Protein AF-A0A1S3XXJ4-F1 (afdb_monomer_lite)

Radius of gyration: 29.86 Å; chains: 1; bounding box: 71×51×112 Å

Foldseek 3Di:
DVVVVVVLVVLVDDDLADADVNFFAPPPPPGPDFDEAEAEFPFDQDDDPNDTDTDWGDKDKDKDFAQDQAWKKKKAKAPKWWWWQDKAHFGWDTDIHRIDTHDQGIMTITIITPRDDQAKIKIWIFTAPDDPVSRVRRIHIHIHHYPNHPHYHDDDHDDDPHSDPVVVVVVNLVNTWGDPPDDDDDDDPVDQLFQPDADAPEEFEWEWDWDADPNDIFIETLLEFEDDFFFDQQCCCVQVVHNPPHADEPPDGRHHHDPHHDYGAAEYEDEAQGKYKYKYFAQDQAKWKKFKPPWWWFFFDKWAADDDPVRSVRTDRRTGTTHRMDMHGHRIMTMIITGRNQAGKMKIAISNNSNRVRRGIHIYHYAYPPGDPVRDDDDDPPDQGTDPGHDDPDDDDPDPDPDDDDDDDDDDDDDDDDDDDDDDDDDDDDDDDDDDDDDDDDDDDDDDD

Organism: Nicotiana tabacum (NCBI:txid4097)

Secondary structure (DSSP, 8-state):
-HHHHHHHHHTT-------BTTB--TT-TT-S---EEEE-----EEEETTEEEEPPPPEEEEEEE---SS--EEEEETTB-EEEEEETTEEEEEEEESEEEE-TT-EEEEEEE--S-SS-EEEEEEETT--HHHHHHHEEEEEEEETT--S---SSPPP---TT-HHHHHHHHHH-BB-TT-------TT--SS-TT--EEEEEEEEEEEEEETTEEEEEETTEEE---SS-HHHHHHHTTTTTTT-EET-S-SSS--SS-EEE-EEEEEETTPEEEEEEEE-SSS-EEEEETT--EEEEEEEES---GGGGGG---SSBPEESEEEE-TTEEEEEEEE--S-EEEEEEESSHHHHHTT-EEEEEEE-SS--TTSSPPPPTT----TT--SPPPPPPPPPPPPPPPPPPPPPP------------------------------------

Structure (mmCIF, N/CA/C/O backbone):
data_AF-A0A1S3XXJ4-F1
#
_entry.id   AF-A0A1S3XXJ4-F1
#
loop_
_atom_site.group_PDB
_atom_site.id
_atom_site.type_symbol
_atom_site.label_atom_id
_atom_site.label_alt_id
_atom_site.label_comp_id
_atom_site.label_asym_id
_atom_site.label_entity_id
_atom_site.label_seq_id
_atom_site.pdbx_PDB_ins_code
_atom_site.Cartn_x
_atom_site.Cartn_y
_atom_site.Cartn_z
_atom_site.occupancy
_atom_site.B_iso_or_equiv
_atom_site.auth_seq_id
_atom_site.auth_comp_id
_atom_site.auth_asym_id
_atom_site.auth_atom_id
_atom_site.pdbx_PDB_model_num
ATOM 1 N N . VAL A 1 1 ? 16.726 24.457 -8.003 1.00 37.06 1 VAL A N 1
ATOM 2 C CA . VAL A 1 1 ? 17.655 24.988 -6.967 1.00 37.06 1 VAL A CA 1
ATOM 3 C C . VAL A 1 1 ? 16.949 25.525 -5.716 1.00 37.06 1 VAL A C 1
ATOM 5 O O . VAL A 1 1 ? 17.267 25.042 -4.639 1.00 37.06 1 VAL A O 1
ATOM 8 N N . ILE A 1 2 ? 16.007 26.484 -5.797 1.00 26.34 2 ILE A N 1
ATOM 9 C CA . ILE A 1 2 ? 15.253 26.952 -4.602 1.00 26.34 2 ILE A CA 1
ATOM 10 C C . ILE A 1 2 ? 14.112 25.978 -4.235 1.00 26.34 2 ILE A C 1
ATOM 12 O O . ILE A 1 2 ? 13.920 25.689 -3.058 1.00 26.34 2 ILE A O 1
ATOM 16 N N . GLY A 1 3 ? 13.442 25.381 -5.232 1.00 28.20 3 GLY A N 1
ATOM 17 C CA . GLY A 1 3 ? 12.469 24.296 -5.020 1.00 28.20 3 GLY A CA 1
ATOM 18 C C . GLY A 1 3 ? 13.089 23.024 -4.427 1.00 28.20 3 GLY A C 1
ATOM 19 O O . GLY A 1 3 ? 12.517 22.444 -3.514 1.00 28.20 3 GLY A O 1
ATOM 20 N N . ASP A 1 4 ? 14.305 22.658 -4.852 1.00 36.81 4 ASP A N 1
ATOM 21 C CA . ASP A 1 4 ? 15.019 21.484 -4.319 1.00 36.81 4 ASP A CA 1
ATOM 22 C C . ASP A 1 4 ? 15.456 21.676 -2.861 1.00 36.81 4 ASP A C 1
ATOM 24 O O . ASP A 1 4 ? 15.404 20.739 -2.074 1.00 36.81 4 ASP A O 1
ATOM 28 N N . LYS A 1 5 ? 15.845 22.895 -2.456 1.00 28.27 5 LYS A N 1
ATOM 29 C CA . LYS A 1 5 ? 16.229 23.172 -1.061 1.00 28.27 5 LYS A CA 1
ATOM 30 C C . LYS A 1 5 ? 15.037 23.152 -0.098 1.00 28.27 5 LYS A C 1
ATOM 32 O O . LYS A 1 5 ? 15.168 22.587 0.982 1.00 28.27 5 LYS A O 1
ATOM 37 N N . LEU A 1 6 ? 13.882 23.697 -0.494 1.00 30.92 6 LEU A N 1
ATOM 38 C CA . LEU A 1 6 ? 12.650 23.626 0.308 1.00 30.92 6 LEU A CA 1
ATOM 39 C C . LEU A 1 6 ? 12.074 22.202 0.357 1.00 30.92 6 LEU A C 1
ATOM 41 O O . LEU A 1 6 ? 11.580 21.774 1.397 1.00 30.92 6 LEU A O 1
ATOM 45 N N . ALA A 1 7 ? 12.207 21.440 -0.732 1.00 43.31 7 ALA A N 1
ATOM 46 C CA . ALA A 1 7 ? 11.934 20.008 -0.749 1.00 43.31 7 ALA A CA 1
ATOM 47 C C . ALA A 1 7 ? 12.825 19.266 0.266 1.00 43.31 7 ALA A C 1
ATOM 49 O O . ALA A 1 7 ? 12.318 18.571 1.142 1.00 43.31 7 ALA A O 1
ATOM 50 N N . HIS A 1 8 ? 14.146 19.456 0.221 1.00 41.47 8 HIS A N 1
ATOM 51 C CA . HIS A 1 8 ? 15.083 18.737 1.090 1.00 41.47 8 HIS A CA 1
ATOM 52 C C . HIS A 1 8 ? 14.862 18.946 2.604 1.00 41.47 8 HIS A C 1
ATOM 54 O O . HIS A 1 8 ? 15.137 18.020 3.369 1.00 41.47 8 HIS A O 1
ATOM 60 N N . GLU A 1 9 ? 14.336 20.093 3.050 1.00 40.00 9 GLU A N 1
ATOM 61 C CA . GLU A 1 9 ? 14.012 20.332 4.469 1.00 40.00 9 GLU A CA 1
ATOM 62 C C . GLU A 1 9 ? 12.660 19.725 4.905 1.00 40.00 9 GLU A C 1
ATOM 64 O O . GLU A 1 9 ? 12.518 19.322 6.059 1.00 40.00 9 GLU A O 1
ATOM 69 N N . GLY A 1 10 ? 11.691 19.570 3.993 1.00 42.59 10 GLY A N 1
ATOM 70 C CA . GLY A 1 10 ? 10.379 18.971 4.285 1.00 42.59 10 GLY A CA 1
ATOM 71 C C . GLY A 1 10 ? 10.385 17.439 4.428 1.00 42.59 10 GLY A C 1
ATOM 72 O O . GLY A 1 10 ? 9.666 16.902 5.267 1.00 42.59 10 GLY A O 1
ATOM 73 N N . TYR A 1 11 ? 11.228 16.721 3.669 1.00 49.62 11 TYR A N 1
ATOM 74 C CA . TYR A 1 11 ? 11.220 15.240 3.602 1.00 49.62 11 TYR A CA 1
ATOM 75 C C . TYR A 1 11 ? 12.006 14.516 4.707 1.00 49.62 11 TYR A C 1
ATOM 77 O O . TYR A 1 11 ? 11.969 13.281 4.806 1.00 49.62 11 TYR A O 1
ATOM 85 N N . ASN A 1 12 ? 12.752 15.247 5.537 1.00 50.84 12 ASN A N 1
ATOM 86 C CA . ASN A 1 12 ? 13.411 14.662 6.709 1.00 50.84 12 ASN A CA 1
ATOM 87 C C . ASN A 1 12 ? 12.473 14.518 7.913 1.00 50.84 12 ASN A C 1
ATOM 89 O O . ASN A 1 12 ? 12.814 13.795 8.847 1.00 50.84 12 ASN A O 1
ATOM 93 N N . ASN A 1 13 ? 11.295 15.140 7.870 1.00 60.94 13 ASN A N 1
ATOM 94 C CA . ASN A 1 13 ? 10.322 15.075 8.946 1.00 60.94 13 ASN A CA 1
ATOM 95 C C . ASN A 1 13 ? 9.282 14.000 8.635 1.00 60.94 13 ASN A C 1
ATOM 97 O O . ASN A 1 13 ? 8.401 14.187 7.802 1.00 60.94 13 ASN A O 1
ATOM 101 N N . THR A 1 14 ? 9.394 12.865 9.319 1.00 66.88 14 THR A N 1
ATOM 102 C CA . THR A 1 14 ? 8.318 11.871 9.375 1.00 66.88 14 THR A CA 1
ATOM 103 C C . THR A 1 14 ? 7.087 12.508 10.025 1.00 66.88 14 THR A C 1
ATOM 105 O O . THR A 1 14 ? 7.271 13.233 11.014 1.00 66.88 14 THR A O 1
ATOM 108 N N . PRO A 1 15 ? 5.851 12.245 9.551 1.00 79.06 15 PRO A N 1
ATOM 109 C CA . PRO A 1 15 ? 4.643 12.731 10.199 1.00 79.06 15 PRO A CA 1
ATOM 110 C C . PRO A 1 15 ? 4.685 12.411 11.686 1.00 79.06 15 PRO A C 1
ATOM 112 O O . PRO A 1 15 ? 4.964 11.276 12.083 1.00 79.06 15 PRO A O 1
ATOM 115 N N . ASN A 1 16 ? 4.453 13.435 12.497 1.00 82.12 16 ASN A N 1
ATOM 116 C CA . ASN A 1 16 ? 4.552 13.354 13.946 1.00 82.12 16 ASN A CA 1
ATOM 117 C C . ASN A 1 16 ? 3.195 13.145 14.616 1.00 82.12 16 ASN A C 1
ATOM 119 O O . ASN A 1 16 ? 3.179 12.940 15.819 1.00 82.12 16 ASN A O 1
ATOM 123 N N . ILE A 1 17 ? 2.082 13.203 13.883 1.00 87.88 17 ILE A N 1
ATOM 124 C CA . ILE A 1 17 ? 0.727 13.014 14.408 1.00 87.88 17 ILE A CA 1
ATOM 125 C C . ILE A 1 17 ? -0.043 12.090 13.465 1.00 87.88 17 ILE A C 1
ATOM 127 O O . ILE A 1 17 ? 0.017 12.255 12.246 1.00 87.88 17 ILE A O 1
ATOM 131 N N . MET A 1 18 ? -0.785 11.139 14.032 1.00 91.19 18 MET A N 1
ATOM 132 C CA . MET A 1 18 ? -1.805 10.381 13.304 1.00 91.19 18 MET A CA 1
ATOM 133 C C . MET A 1 18 ? -3.184 11.018 13.467 1.00 91.19 18 MET A C 1
ATOM 135 O O . MET A 1 18 ? -3.524 11.538 14.528 1.00 91.19 18 MET A O 1
ATOM 139 N N . LEU A 1 19 ? -3.983 10.948 12.406 1.00 92.69 19 LEU A N 1
ATOM 140 C CA . LEU A 1 19 ? -5.340 11.482 12.365 1.00 92.69 19 LEU A CA 1
ATOM 141 C C . LEU A 1 19 ? -6.329 10.363 12.045 1.00 92.69 19 LEU A C 1
ATOM 143 O O . LEU A 1 19 ? -6.006 9.443 11.294 1.00 92.69 19 LEU A O 1
ATOM 147 N N . MET A 1 20 ? -7.551 10.487 12.555 1.00 93.81 20 MET A N 1
ATOM 148 C CA . MET A 1 20 ? -8.689 9.668 12.145 1.00 93.81 20 MET A CA 1
ATOM 149 C C . MET A 1 20 ? -9.763 10.591 11.576 1.00 93.81 20 MET A C 1
ATOM 151 O O . MET A 1 20 ? -10.166 11.542 12.241 1.00 93.81 20 MET A O 1
ATOM 155 N N . ASN A 1 21 ? -10.162 10.373 10.319 1.00 93.06 21 ASN A N 1
ATOM 156 C CA . ASN A 1 21 ? -11.074 11.258 9.576 1.00 93.06 21 ASN A CA 1
ATOM 157 C C . ASN A 1 21 ? -10.666 12.749 9.633 1.00 93.06 21 ASN A C 1
ATOM 159 O O . ASN A 1 21 ? -11.499 13.643 9.759 1.00 93.06 21 ASN A O 1
ATOM 163 N N . GLY A 1 22 ? -9.355 13.022 9.572 1.00 90.88 22 GLY A N 1
ATOM 164 C CA . GLY A 1 22 ? -8.794 14.378 9.624 1.00 90.88 22 GLY A CA 1
ATOM 165 C C . GLY A 1 22 ? -8.777 15.026 11.014 1.00 90.88 22 GLY A C 1
ATOM 166 O O . GLY A 1 22 ? -8.363 16.178 11.137 1.00 90.88 22 GLY A O 1
ATOM 167 N N . LYS A 1 23 ? -9.193 14.309 12.064 1.00 91.19 23 LYS A N 1
ATOM 168 C CA . LYS A 1 23 ? -9.238 14.802 13.445 1.00 91.19 23 LYS A CA 1
ATOM 169 C C . LYS A 1 23 ? -8.151 14.167 14.307 1.00 91.19 23 LYS A C 1
ATOM 171 O O . LYS A 1 23 ? -7.700 13.050 14.050 1.00 91.19 23 LYS A O 1
ATOM 176 N N . VAL A 1 24 ? -7.733 14.909 15.329 1.00 91.06 24 VAL A N 1
ATOM 177 C CA . VAL A 1 24 ? -6.756 14.462 16.332 1.00 91.06 24 VAL A CA 1
ATOM 178 C C . VAL A 1 24 ? -7.397 13.510 17.348 1.00 91.06 24 VAL A C 1
ATOM 180 O O . VAL A 1 24 ? -8.618 13.349 17.386 1.00 91.06 24 VAL A O 1
ATOM 183 N N . SER A 1 25 ? -6.556 12.882 18.169 1.00 92.31 25 SER A N 1
ATOM 184 C CA . SER A 1 25 ? -6.968 11.901 19.177 1.00 92.31 25 SER A CA 1
ATOM 185 C C . SER A 1 25 ? -7.954 12.479 20.199 1.00 92.31 25 SER A C 1
ATOM 187 O O . SER A 1 25 ? -7.759 13.582 20.704 1.00 92.31 25 SER A O 1
ATOM 189 N N . TYR A 1 26 ? -8.978 11.699 20.554 1.00 91.31 26 TYR A N 1
ATOM 190 C CA . TYR A 1 26 ? -9.957 11.987 21.608 1.00 91.31 26 TYR A CA 1
ATOM 191 C C . TYR A 1 26 ? -9.299 12.285 22.962 1.00 91.31 26 TYR A C 1
ATOM 193 O O . TYR A 1 26 ? -9.779 13.133 23.707 1.00 91.31 26 TYR A O 1
ATOM 201 N N . LEU A 1 27 ? -8.180 11.617 23.260 1.00 90.69 27 LEU A N 1
ATOM 202 C CA . LEU A 1 27 ? -7.445 11.779 24.516 1.00 90.69 27 LEU A CA 1
ATOM 203 C C . LEU A 1 27 ? -6.427 12.932 24.494 1.00 90.69 27 LEU A C 1
ATOM 205 O O . LEU A 1 27 ? -5.745 13.147 25.495 1.00 90.69 27 LEU A O 1
ATOM 209 N N . ASP A 1 28 ? -6.291 13.670 23.386 1.00 89.44 28 ASP A N 1
ATOM 210 C CA . ASP A 1 28 ? -5.427 14.854 23.340 1.00 89.44 28 ASP A CA 1
ATOM 211 C C . ASP A 1 28 ? -6.109 16.027 24.075 1.00 89.44 28 ASP A C 1
ATOM 213 O O . ASP A 1 28 ? -7.156 16.500 23.626 1.00 89.44 28 ASP A O 1
ATOM 217 N N . PRO A 1 29 ? -5.516 16.575 25.157 1.00 85.12 29 PRO A N 1
ATOM 218 C CA . PRO A 1 29 ? -6.086 17.709 25.890 1.00 85.12 29 PRO A CA 1
ATOM 219 C C . PRO A 1 29 ? -6.281 18.975 25.043 1.00 85.12 29 PRO A C 1
ATOM 221 O O . PRO A 1 29 ? -6.997 19.889 25.449 1.00 85.12 29 PRO A O 1
ATOM 224 N N . LYS A 1 30 ? -5.607 19.072 23.890 1.00 85.44 30 LYS A N 1
ATOM 225 C CA . LYS A 1 30 ? -5.705 20.196 22.950 1.00 85.44 30 LYS A CA 1
ATOM 226 C C . LYS A 1 30 ? -6.698 19.936 21.814 1.00 85.44 30 LYS A C 1
ATOM 228 O O . LYS A 1 30 ? -6.872 20.814 20.961 1.00 85.44 30 LYS A O 1
ATOM 233 N N . ALA A 1 31 ? -7.339 18.767 21.773 1.00 84.12 31 ALA A N 1
ATOM 234 C CA . ALA A 1 31 ? -8.317 18.431 20.751 1.00 84.12 31 ALA A CA 1
ATOM 235 C C . ALA A 1 31 ? -9.525 19.373 20.827 1.00 84.12 31 ALA A C 1
ATOM 237 O O . ALA A 1 31 ? -10.267 19.394 21.804 1.00 84.12 31 ALA A O 1
ATOM 238 N N . LYS A 1 32 ? -9.753 20.146 19.759 1.00 82.19 32 LYS A N 1
ATOM 239 C CA . LYS A 1 32 ? -10.974 20.961 19.605 1.00 82.19 32 LYS A CA 1
ATOM 240 C C . LYS A 1 32 ? -12.174 20.137 19.135 1.00 82.19 32 LYS A C 1
ATOM 242 O O . LYS A 1 32 ? -13.315 20.528 19.346 1.00 82.19 32 LYS A O 1
ATOM 247 N N . SER A 1 33 ? -11.901 19.030 18.456 1.00 85.25 33 SER A N 1
ATOM 248 C CA . SER A 1 33 ? -12.881 18.089 17.925 1.00 85.25 33 SER A CA 1
ATOM 249 C C . SER A 1 33 ? -12.218 16.729 17.769 1.00 85.25 33 SER A C 1
ATOM 251 O O . SER A 1 33 ? -11.050 16.664 17.378 1.00 85.25 33 SER A O 1
ATOM 253 N N . ASN A 1 34 ? -12.977 15.666 17.996 1.00 86.31 34 ASN A N 1
ATOM 254 C CA . ASN A 1 34 ? -12.543 14.285 17.827 1.00 86.31 34 ASN A CA 1
ATOM 255 C C . ASN A 1 34 ? -13.537 13.516 16.948 1.00 86.31 34 ASN A C 1
ATOM 257 O O . ASN A 1 34 ? -14.604 14.024 16.579 1.00 86.31 34 ASN A O 1
ATOM 261 N N . GLU A 1 35 ? -1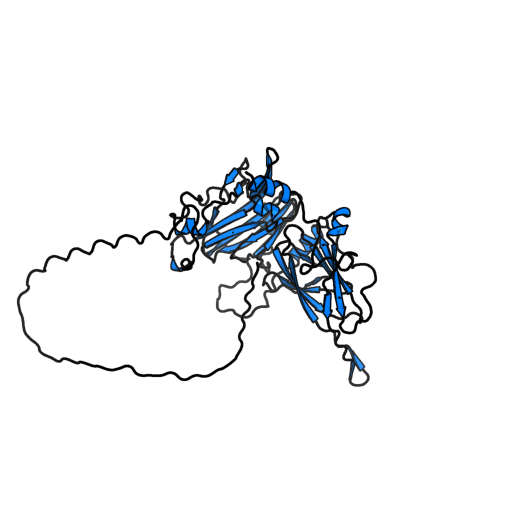3.126 12.324 16.534 1.00 91.94 35 GLU A N 1
ATOM 262 C CA . GLU A 1 35 ? -13.982 11.428 15.772 1.00 91.94 35 GLU A CA 1
ATOM 263 C C . GLU A 1 35 ? -14.835 10.575 16.715 1.00 91.94 35 GLU A C 1
ATOM 265 O O . GLU A 1 35 ? -14.337 10.055 17.716 1.00 91.94 35 GLU A O 1
ATOM 270 N N . SER A 1 36 ? -16.120 10.439 16.383 1.00 91.38 36 SER A N 1
ATOM 271 C CA . SER A 1 36 ? -17.060 9.575 17.088 1.00 91.38 36 SER A CA 1
ATOM 272 C C . SER A 1 36 ? -17.997 8.904 16.087 1.00 91.38 36 SER A C 1
ATOM 274 O O . SER A 1 36 ? -18.496 9.560 15.170 1.00 91.38 36 SER A O 1
ATOM 276 N N . PHE A 1 37 ? -18.228 7.605 16.259 1.00 91.44 37 PHE A N 1
ATOM 277 C CA . PHE A 1 37 ? -19.111 6.790 15.431 1.00 91.44 37 PHE A CA 1
ATOM 278 C C . PHE A 1 37 ? -20.318 6.362 16.257 1.00 91.44 37 PHE A C 1
ATOM 280 O O . PHE A 1 37 ? -20.173 5.574 17.189 1.00 91.44 37 PHE A O 1
ATOM 287 N N . THR A 1 38 ? -21.507 6.856 15.913 1.00 90.62 38 THR A N 1
ATOM 288 C CA . THR A 1 38 ? -22.734 6.481 16.623 1.00 90.62 38 THR A CA 1
ATOM 289 C C . THR A 1 38 ? -23.266 5.140 16.129 1.00 90.62 38 THR A C 1
ATOM 291 O O . THR A 1 38 ? -23.498 4.958 14.933 1.00 90.62 38 THR A O 1
ATOM 294 N N . VAL A 1 39 ? -23.511 4.218 17.057 1.00 89.19 39 VAL A N 1
ATOM 295 C CA . VAL A 1 39 ? -24.117 2.910 16.808 1.00 89.19 39 VAL A CA 1
ATOM 296 C C . VAL A 1 39 ? -25.328 2.684 17.705 1.00 89.19 39 VAL A C 1
ATOM 298 O O . VAL A 1 39 ? -25.406 3.132 18.843 1.00 89.19 39 VAL A O 1
ATOM 301 N N . GLN A 1 40 ? -26.299 1.962 17.173 1.00 82.62 40 GLN A N 1
ATOM 302 C CA . GLN A 1 40 ? -27.531 1.590 17.854 1.00 82.62 40 GLN A CA 1
ATOM 303 C C . GLN A 1 40 ? -27.469 0.142 18.326 1.00 82.62 40 GLN A C 1
ATOM 305 O O . GLN A 1 40 ? -27.193 -0.776 17.543 1.00 82.62 40 GLN A O 1
ATOM 310 N N . ARG A 1 41 ? -27.813 -0.044 19.597 1.00 73.62 41 ARG A N 1
ATOM 311 C CA . ARG A 1 41 ? -28.089 -1.342 20.201 1.00 73.62 41 ARG A CA 1
ATOM 312 C C . ARG A 1 41 ? -29.603 -1.553 20.199 1.00 73.62 41 ARG A C 1
ATOM 314 O O . ARG A 1 41 ? -30.279 -1.130 21.132 1.00 73.62 41 ARG A O 1
ATOM 321 N N . ASP A 1 42 ? -30.147 -2.187 19.162 1.00 59.59 42 ASP A N 1
ATOM 322 C CA . ASP A 1 42 ? -31.566 -2.570 19.164 1.00 59.59 42 ASP A CA 1
ATOM 323 C C . ASP A 1 42 ? -31.750 -3.804 20.056 1.00 59.59 42 ASP A C 1
ATOM 325 O O . ASP A 1 42 ? -31.642 -4.947 19.620 1.00 59.59 42 ASP A O 1
ATOM 329 N N . PHE A 1 43 ? -32.023 -3.568 21.338 1.00 58.91 43 PHE A N 1
ATOM 330 C CA . PHE A 1 43 ? -32.535 -4.593 22.238 1.00 58.91 43 PHE A CA 1
ATOM 331 C C . PHE A 1 43 ? -34.031 -4.776 21.983 1.00 58.91 43 PHE A C 1
ATOM 333 O O . PHE A 1 43 ? -34.841 -3.938 22.372 1.00 58.91 43 PHE A O 1
ATOM 340 N N . ALA A 1 44 ? -34.422 -5.904 21.403 1.00 51.62 44 ALA A N 1
ATOM 341 C CA . ALA A 1 44 ? -35.792 -6.382 21.527 1.00 51.62 44 ALA A CA 1
ATOM 342 C C . ALA A 1 44 ? -35.784 -7.671 22.346 1.00 51.62 44 ALA A C 1
ATOM 344 O O . ALA A 1 44 ? -35.282 -8.711 21.927 1.00 51.62 44 ALA A O 1
ATOM 345 N N . LEU A 1 45 ? -36.332 -7.579 23.555 1.00 50.22 45 LEU A N 1
ATOM 346 C CA . LEU A 1 45 ? -36.605 -8.721 24.418 1.00 50.22 45 LEU A CA 1
ATOM 347 C C . LEU A 1 45 ? -37.900 -9.367 23.920 1.00 50.22 45 LEU A C 1
ATOM 349 O O . LEU A 1 45 ? -38.998 -9.036 24.370 1.00 50.22 45 LEU A O 1
ATOM 353 N N . VAL A 1 46 ? -37.791 -10.265 22.943 1.00 53.31 46 VAL A N 1
ATOM 354 C CA . VAL A 1 46 ? -38.970 -10.961 22.419 1.00 53.31 46 VAL A CA 1
ATOM 355 C C . VAL A 1 46 ? -39.330 -12.076 23.392 1.00 53.31 46 VAL A C 1
ATOM 357 O O . VAL A 1 46 ? -38.559 -13.014 23.605 1.00 53.31 46 VAL A O 1
ATOM 360 N N . HIS A 1 47 ? -40.507 -11.951 24.000 1.00 53.94 47 HIS A N 1
ATOM 361 C CA . HIS A 1 47 ? -41.065 -12.965 24.884 1.00 53.94 47 HIS A CA 1
ATOM 362 C C . HIS A 1 47 ? -41.942 -13.897 24.049 1.00 53.94 47 HIS A C 1
ATOM 364 O O . HIS A 1 47 ? -43.014 -13.502 23.594 1.00 53.94 47 HIS A O 1
ATOM 370 N N . ILE A 1 48 ? -41.507 -15.142 23.857 1.00 54.62 48 ILE A N 1
ATOM 371 C CA . ILE A 1 48 ? -42.348 -16.204 23.290 1.00 54.62 48 ILE A CA 1
ATOM 372 C C . ILE A 1 48 ? -42.389 -17.324 24.318 1.00 54.62 48 ILE A C 1
ATOM 374 O O . ILE A 1 48 ? -41.362 -17.926 24.619 1.00 54.62 48 ILE A O 1
ATOM 378 N N . LEU A 1 49 ? -43.581 -17.596 24.861 1.00 56.97 49 LEU A N 1
ATOM 379 C CA . LEU A 1 49 ? -43.858 -18.733 25.747 1.00 56.97 49 LEU A CA 1
ATOM 380 C C . LEU A 1 49 ? -42.804 -18.909 26.856 1.00 56.97 49 LEU A C 1
ATOM 382 O O . LEU A 1 49 ? -42.024 -19.863 26.850 1.00 56.97 49 LEU A O 1
ATOM 386 N N . SER A 1 50 ? -42.774 -17.985 27.824 1.00 60.12 50 SER A N 1
ATOM 387 C CA . SER A 1 50 ? -41.875 -18.010 29.001 1.00 60.12 50 SER A CA 1
ATOM 388 C C . SER A 1 50 ? -40.363 -18.069 28.701 1.00 60.12 50 SER A C 1
ATOM 390 O O . SER A 1 50 ? -39.565 -18.223 29.623 1.00 60.12 50 SER A O 1
ATOM 392 N N . LYS A 1 51 ? -39.951 -17.905 27.437 1.00 51.69 51 LYS A N 1
ATOM 393 C CA . LYS A 1 51 ? -38.554 -17.771 27.018 1.00 51.69 51 LYS A CA 1
ATOM 394 C C . LYS A 1 51 ? -38.305 -16.373 26.465 1.00 51.69 51 LYS A C 1
ATOM 396 O O . LYS A 1 51 ? -39.041 -15.891 25.602 1.00 51.69 51 LYS A O 1
ATOM 401 N N . SER A 1 52 ? -37.241 -15.754 26.959 1.00 53.97 52 SER A N 1
ATOM 402 C CA . SER A 1 52 ? -36.690 -14.516 26.418 1.00 53.97 52 SER A CA 1
ATOM 403 C C . SER A 1 52 ? -35.668 -14.855 25.340 1.00 53.97 52 SER A C 1
ATOM 405 O O . SER A 1 52 ? -34.710 -15.580 25.607 1.00 53.97 52 SER A O 1
ATOM 407 N N . PHE A 1 53 ? -35.863 -14.334 24.131 1.00 53.69 53 PHE A N 1
ATOM 408 C CA . PHE A 1 53 ? -34.883 -14.425 23.050 1.00 53.69 53 PHE A CA 1
ATOM 409 C C . PHE A 1 53 ? -34.120 -13.102 22.946 1.00 53.69 53 PHE A C 1
ATOM 411 O O . PHE A 1 53 ? -34.732 -12.034 22.912 1.00 53.69 53 PHE A O 1
ATOM 418 N N . MET A 1 54 ? -32.788 -13.177 22.921 1.00 53.22 54 MET A N 1
ATOM 419 C CA . MET A 1 54 ? -31.918 -12.013 22.750 1.00 53.22 54 MET A CA 1
ATOM 420 C C . MET A 1 54 ? -31.697 -11.771 21.257 1.00 53.22 54 MET A C 1
ATOM 422 O O . MET A 1 54 ? -31.151 -12.635 20.570 1.00 53.22 54 MET A O 1
ATOM 426 N N . ILE A 1 55 ? -32.131 -10.614 20.755 1.00 55.34 55 ILE A N 1
ATOM 427 C CA . ILE A 1 55 ? -31.786 -10.177 19.399 1.00 55.34 55 ILE A CA 1
ATOM 428 C C . ILE A 1 55 ? -30.367 -9.585 19.444 1.00 55.34 55 ILE A C 1
ATOM 430 O O . ILE A 1 55 ? -30.103 -8.751 20.313 1.00 55.34 55 ILE A O 1
ATOM 434 N N . PRO A 1 56 ? -29.439 -10.021 18.571 1.00 61.66 56 PRO A N 1
ATOM 435 C CA . PRO A 1 56 ? -28.113 -9.415 18.479 1.00 61.66 56 PRO A CA 1
ATOM 436 C C . PRO A 1 56 ? -28.220 -7.936 18.078 1.00 61.66 56 PRO A C 1
ATOM 438 O O . PRO A 1 56 ? -29.113 -7.562 17.317 1.00 61.66 56 PRO A O 1
ATOM 441 N N . GLY A 1 57 ? -27.313 -7.096 18.589 1.00 74.00 57 GLY A N 1
ATOM 442 C CA . GLY A 1 57 ? -27.264 -5.674 18.235 1.00 74.00 57 GLY A CA 1
ATOM 443 C C . GLY A 1 57 ? -27.073 -5.444 16.731 1.00 74.00 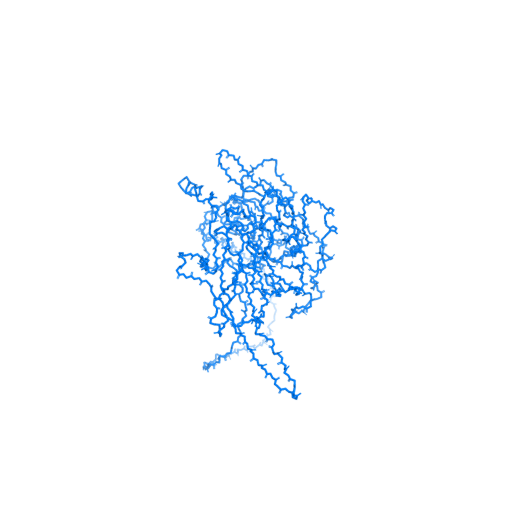57 GLY A C 1
ATOM 444 O O . GLY A 1 57 ? -26.738 -6.368 15.986 1.00 74.00 57 GLY A O 1
ATOM 445 N N . LYS A 1 58 ? -27.283 -4.208 16.255 1.00 88.38 58 LYS A N 1
ATOM 446 C CA . LYS A 1 58 ? -27.095 -3.907 14.826 1.00 88.38 58 LYS A CA 1
ATOM 447 C C . LYS A 1 58 ? -25.644 -4.136 14.420 1.00 88.38 58 LYS A C 1
ATOM 449 O O . LYS A 1 58 ? -24.716 -3.847 15.177 1.00 88.38 58 LYS A O 1
ATOM 454 N N . THR A 1 59 ? -25.465 -4.612 13.196 1.00 93.31 59 THR A N 1
ATOM 455 C CA . THR A 1 59 ? -24.151 -4.799 12.588 1.00 93.31 59 THR A CA 1
ATOM 456 C C . THR A 1 59 ? -23.859 -3.659 11.619 1.00 93.31 59 THR A C 1
ATOM 458 O O . THR A 1 59 ? -24.663 -3.353 10.740 1.00 93.31 59 THR A O 1
ATOM 461 N N . TYR A 1 60 ? -22.685 -3.054 11.766 1.00 95.81 60 TYR A N 1
ATOM 462 C CA . TYR A 1 60 ? -22.206 -1.925 10.977 1.00 95.81 60 TYR A CA 1
ATOM 463 C C . TYR A 1 60 ? -21.039 -2.362 10.103 1.00 95.81 60 TYR A C 1
ATOM 465 O O . TYR A 1 60 ? -20.159 -3.087 10.560 1.00 95.81 60 TYR A O 1
ATOM 473 N N . ARG A 1 61 ? -21.004 -1.892 8.853 1.00 96.88 61 ARG A N 1
ATOM 474 C CA . ARG A 1 61 ? -19.838 -2.049 7.978 1.00 96.88 61 ARG A CA 1
ATOM 475 C C . ARG A 1 61 ? -18.939 -0.827 8.113 1.00 96.88 61 ARG A C 1
ATOM 477 O O . ARG A 1 61 ? -19.283 0.238 7.608 1.00 96.88 61 ARG A O 1
ATOM 484 N N . LEU A 1 62 ? -17.780 -0.997 8.738 1.00 97.44 62 LEU A N 1
ATOM 485 C CA . LEU A 1 62 ? -16.744 0.030 8.794 1.00 97.44 62 LEU A CA 1
ATOM 486 C C . LEU A 1 62 ? -15.798 -0.142 7.608 1.00 97.44 62 LEU A C 1
ATOM 488 O O . LEU A 1 62 ? -15.273 -1.233 7.386 1.00 97.44 62 LEU A O 1
ATOM 492 N N . ARG A 1 63 ? -15.590 0.937 6.847 1.00 97.69 63 ARG A N 1
ATOM 493 C CA . ARG A 1 63 ? -14.609 1.004 5.758 1.00 97.69 63 ARG A CA 1
ATOM 494 C C . ARG A 1 63 ? -13.374 1.734 6.269 1.00 97.69 63 ARG A C 1
ATOM 496 O O . ARG A 1 63 ? -13.462 2.901 6.638 1.00 97.69 63 ARG A O 1
ATOM 503 N N . ILE A 1 64 ? -12.251 1.032 6.326 1.00 98.25 64 ILE A N 1
ATOM 504 C CA . ILE A 1 64 ? -11.000 1.506 6.914 1.00 98.25 64 ILE A CA 1
ATOM 505 C C . ILE A 1 64 ? -9.983 1.634 5.787 1.00 98.25 64 ILE A C 1
ATOM 507 O O . ILE A 1 64 ? -9.591 0.629 5.195 1.00 98.25 64 ILE A O 1
ATOM 511 N N . SER A 1 65 ? -9.544 2.859 5.514 1.00 97.94 65 SER A N 1
ATOM 512 C CA . SER A 1 65 ? -8.591 3.168 4.446 1.00 97.94 65 SER A CA 1
ATOM 513 C C . SER A 1 65 ? -7.397 3.925 5.008 1.00 97.94 65 SER A C 1
ATOM 515 O O . SER A 1 65 ? -7.560 4.939 5.688 1.00 97.94 65 SER A O 1
ATOM 517 N N . ASN A 1 66 ? -6.187 3.452 4.715 1.00 97.81 66 ASN A N 1
ATOM 518 C CA . ASN A 1 66 ? -4.966 4.163 5.073 1.00 97.81 66 ASN A CA 1
ATOM 519 C C . ASN A 1 66 ? -4.523 5.058 3.913 1.00 97.81 66 ASN A C 1
ATOM 521 O O . ASN A 1 66 ? -3.795 4.628 3.022 1.00 97.81 66 ASN A O 1
ATOM 525 N N . VAL A 1 67 ? -4.953 6.316 3.971 1.00 95.12 67 VAL A N 1
ATOM 526 C CA . VAL A 1 67 ? -4.559 7.397 3.050 1.00 95.12 67 VAL A CA 1
ATOM 527 C C . VAL A 1 67 ? -3.377 8.221 3.584 1.00 95.12 67 VAL A C 1
ATOM 529 O O . VAL A 1 67 ? -3.143 9.350 3.158 1.00 95.12 67 VAL A O 1
ATOM 532 N N . GLY A 1 68 ? -2.664 7.697 4.587 1.00 92.06 68 GLY A N 1
ATOM 533 C CA . GLY A 1 68 ? -1.482 8.337 5.153 1.00 92.06 68 GLY A CA 1
ATOM 534 C C . GLY A 1 68 ? -0.298 8.316 4.187 1.00 92.06 68 GLY A C 1
ATOM 535 O O . GLY A 1 68 ? -0.300 7.611 3.189 1.00 92.06 68 GLY A O 1
ATOM 536 N N . SER A 1 69 ? 0.751 9.075 4.495 1.00 91.38 69 SER A N 1
ATOM 537 C CA . SER A 1 69 ? 1.923 9.195 3.616 1.00 91.38 69 SER A CA 1
ATOM 538 C C . SER A 1 69 ? 3.082 8.255 3.970 1.00 91.38 69 SER A C 1
ATOM 540 O O . SER A 1 69 ? 4.039 8.160 3.205 1.00 91.38 69 SER A O 1
ATOM 542 N N . GLU A 1 70 ? 3.052 7.613 5.145 1.00 90.19 70 GLU A N 1
ATOM 543 C CA . GLU A 1 70 ? 4.216 6.890 5.685 1.00 90.19 70 GLU A CA 1
ATOM 544 C C . GLU A 1 70 ? 3.850 5.730 6.621 1.00 90.19 70 GLU A C 1
ATOM 546 O O . GLU A 1 70 ? 4.324 4.607 6.439 1.00 90.19 70 GLU A O 1
ATOM 551 N N . TRP A 1 71 ? 3.010 5.980 7.628 1.00 93.38 71 TRP A N 1
ATOM 552 C CA . TRP A 1 71 ? 2.760 5.009 8.692 1.00 93.38 71 TRP A CA 1
ATOM 553 C C . TRP A 1 71 ? 1.679 3.991 8.316 1.00 93.38 71 TRP A C 1
ATOM 555 O O . TRP A 1 71 ? 0.547 4.338 7.984 1.00 93.38 71 TRP A O 1
ATOM 565 N N . SER A 1 72 ? 2.014 2.706 8.442 1.00 96.31 72 SER A N 1
ATOM 566 C CA . SER A 1 72 ? 1.002 1.655 8.620 1.00 96.31 72 SER A CA 1
ATOM 567 C C . SER A 1 72 ? 0.504 1.660 10.060 1.00 96.31 72 SER A C 1
ATOM 569 O O . SER A 1 72 ? 1.240 2.081 10.952 1.00 96.31 72 SER A O 1
ATOM 571 N N . PHE A 1 73 ? -0.698 1.151 10.310 1.00 97.44 73 PHE A N 1
ATOM 572 C CA . PHE A 1 73 ? -1.265 1.122 11.658 1.00 97.44 73 PHE A CA 1
ATOM 573 C C . PHE A 1 73 ? -2.013 -0.171 11.954 1.00 97.44 73 PHE A C 1
ATOM 575 O O . PHE A 1 73 ? -2.488 -0.838 11.042 1.00 97.44 73 PHE A O 1
ATOM 582 N N . ASN A 1 74 ? -2.129 -0.497 13.237 1.00 98.38 74 ASN A N 1
ATOM 583 C CA . ASN A 1 74 ? -3.025 -1.523 13.748 1.00 98.38 74 ASN A CA 1
ATOM 584 C C . ASN A 1 74 ? -4.309 -0.860 14.257 1.00 98.38 74 ASN A C 1
ATOM 586 O O . ASN A 1 74 ? -4.237 -0.002 15.136 1.00 98.38 74 ASN A O 1
ATOM 590 N N . PHE A 1 75 ? -5.454 -1.247 13.703 1.00 98.62 75 PHE A N 1
ATOM 591 C CA . PHE A 1 75 ? -6.787 -0.772 14.066 1.00 98.62 75 PHE A CA 1
ATOM 592 C C . PHE A 1 75 ? -7.507 -1.792 14.947 1.00 98.62 75 PHE A C 1
ATOM 594 O O . PHE A 1 75 ? -7.459 -2.989 14.666 1.00 98.62 75 PHE A O 1
ATOM 601 N N . ARG A 1 76 ? -8.201 -1.330 15.987 1.00 98.19 76 ARG A N 1
ATOM 602 C CA . ARG A 1 76 ? -8.965 -2.180 16.911 1.00 98.19 76 ARG A CA 1
ATOM 603 C C . ARG A 1 76 ? -10.033 -1.390 17.655 1.00 98.19 76 ARG A C 1
ATOM 605 O O . ARG A 1 76 ? -9.949 -0.167 17.763 1.00 98.19 76 ARG A O 1
ATOM 612 N N . ILE A 1 77 ? -11.013 -2.105 18.195 1.00 98.38 77 ILE A N 1
ATOM 613 C CA . ILE A 1 77 ? -12.146 -1.529 18.920 1.00 98.38 77 ILE A CA 1
ATOM 614 C C . ILE A 1 77 ? -12.256 -2.223 20.277 1.00 98.38 77 ILE A C 1
ATOM 616 O O . ILE A 1 77 ? -12.222 -3.448 20.370 1.00 98.38 77 ILE A O 1
ATOM 620 N N . GLN A 1 78 ? -12.368 -1.441 21.345 1.00 97.94 78 GLN A N 1
ATOM 621 C CA . GLN A 1 78 ? -12.492 -1.946 22.707 1.00 97.94 78 GLN A CA 1
ATOM 622 C C . GLN A 1 78 ? -13.717 -2.855 22.824 1.00 97.94 78 GLN A C 1
ATOM 624 O O . GLN A 1 78 ? -14.826 -2.435 22.510 1.00 97.94 78 GLN A O 1
ATOM 629 N N . ASN A 1 79 ? -13.513 -4.087 23.289 1.00 95.81 79 ASN A N 1
ATOM 630 C CA . ASN A 1 79 ? -14.544 -5.110 23.499 1.00 95.81 79 ASN A CA 1
ATOM 631 C C . ASN A 1 79 ? -15.358 -5.505 22.252 1.00 95.81 79 ASN A C 1
ATOM 633 O O . ASN A 1 79 ? -16.397 -6.138 22.400 1.00 95.81 79 ASN A O 1
ATOM 637 N N . HIS A 1 80 ? -14.905 -5.179 21.039 1.00 96.38 80 HIS A N 1
ATOM 638 C CA . HIS A 1 80 ? -15.599 -5.567 19.812 1.00 96.38 80 HIS A CA 1
ATOM 639 C C . HIS A 1 80 ? -14.662 -6.325 18.880 1.00 96.38 80 HIS A C 1
ATOM 641 O O . HIS A 1 80 ? -13.591 -5.838 18.519 1.00 96.38 80 HIS A O 1
ATOM 647 N N . SER A 1 81 ? -15.108 -7.501 18.447 1.00 97.12 81 SER A N 1
ATOM 648 C CA . SER A 1 81 ? -14.462 -8.218 17.351 1.00 97.12 81 SER A CA 1
ATOM 649 C C . SER A 1 81 ? -14.912 -7.659 15.998 1.00 97.12 81 SER A C 1
ATOM 651 O O . SER A 1 81 ? -15.984 -7.062 15.863 1.00 97.12 81 SER A O 1
ATOM 653 N N . MET A 1 82 ? -14.075 -7.848 14.984 1.00 98.06 82 MET A N 1
ATOM 654 C CA . MET A 1 82 ? -14.286 -7.357 13.628 1.00 98.06 82 MET A CA 1
ATOM 655 C C . MET A 1 82 ? -14.312 -8.530 12.655 1.00 98.06 82 MET A C 1
ATOM 657 O O . MET A 1 82 ? -13.337 -9.267 12.540 1.00 98.06 82 MET A O 1
ATOM 661 N N . LEU A 1 83 ? -15.399 -8.698 11.908 1.00 98.38 83 LEU A N 1
ATOM 662 C CA . LEU A 1 83 ? -15.469 -9.696 10.842 1.00 98.38 83 LEU A CA 1
ATOM 663 C C . LEU A 1 83 ? -14.980 -9.075 9.532 1.00 98.38 83 LEU A C 1
ATOM 665 O O . LEU A 1 83 ? -15.668 -8.239 8.949 1.00 98.38 83 LEU A O 1
ATOM 669 N N . LEU A 1 84 ? -13.803 -9.470 9.053 1.00 98.38 84 LEU A N 1
ATOM 670 C CA . LEU A 1 84 ? -13.274 -9.002 7.773 1.00 98.38 84 LEU A CA 1
ATOM 671 C C . LEU A 1 84 ? -14.077 -9.598 6.613 1.00 98.38 84 LEU A C 1
ATOM 673 O O . LEU A 1 84 ? -14.192 -10.818 6.504 1.00 98.38 84 LEU A O 1
ATOM 677 N N . VAL A 1 85 ? -14.605 -8.740 5.736 1.00 97.06 85 VAL A N 1
ATOM 678 C CA . VAL A 1 85 ? -15.473 -9.165 4.622 1.00 97.06 85 VAL A CA 1
ATOM 679 C C . VAL A 1 85 ? -14.992 -8.724 3.243 1.00 97.06 85 VAL A C 1
ATOM 681 O O . VAL A 1 85 ? -15.400 -9.318 2.244 1.00 97.06 85 VAL A O 1
ATOM 684 N N . GLU A 1 86 ? -14.163 -7.683 3.157 1.00 96.12 86 GLU A N 1
ATOM 685 C CA . GLU A 1 86 ? -13.681 -7.162 1.877 1.00 96.12 86 GLU A CA 1
ATOM 686 C C . GLU A 1 86 ? -12.352 -6.409 2.027 1.00 96.12 86 GLU A C 1
ATOM 688 O O . GLU A 1 86 ? -12.071 -5.820 3.074 1.00 96.12 86 GLU A O 1
ATOM 693 N N . THR A 1 87 ? -11.535 -6.433 0.974 1.00 96.38 87 THR A N 1
ATOM 694 C CA . THR A 1 87 ? -10.352 -5.581 0.819 1.00 96.38 87 THR A CA 1
ATOM 695 C C . THR A 1 87 ? -10.187 -5.146 -0.632 1.00 96.38 87 THR A C 1
ATOM 697 O O . THR A 1 87 ? -10.209 -5.983 -1.530 1.00 96.38 87 THR A O 1
ATOM 700 N N . GLU A 1 88 ? -10.023 -3.842 -0.858 1.00 92.69 88 GLU A N 1
ATOM 701 C CA . GLU A 1 88 ? -9.778 -3.234 -2.176 1.00 92.69 88 GLU A CA 1
ATOM 702 C C . GLU A 1 88 ? -10.726 -3.723 -3.293 1.00 92.69 88 GLU A C 1
ATOM 704 O O . GLU A 1 88 ? -10.316 -3.952 -4.427 1.00 92.69 88 GLU A O 1
ATOM 709 N N . GLY A 1 89 ? -12.009 -3.897 -2.965 1.00 88.12 89 GLY A N 1
ATOM 710 C CA . GLY A 1 89 ? -13.052 -4.378 -3.878 1.00 88.12 89 GLY A CA 1
ATOM 711 C C . GLY A 1 89 ? -13.201 -5.902 -3.943 1.00 88.12 89 GLY A C 1
ATOM 712 O O . GLY A 1 89 ? -14.151 -6.395 -4.550 1.00 88.12 89 GLY A O 1
ATOM 713 N N . SER A 1 90 ? -12.322 -6.656 -3.285 1.00 90.56 90 SER A N 1
ATOM 714 C CA . SER A 1 90 ? -12.314 -8.120 -3.280 1.00 90.56 90 SER A CA 1
ATOM 715 C C . SER A 1 90 ? -13.007 -8.679 -2.043 1.00 90.56 90 SER A C 1
ATOM 717 O O . SER A 1 90 ? -12.591 -8.415 -0.914 1.00 90.56 90 SER A O 1
ATOM 719 N N . TYR A 1 91 ? -14.034 -9.509 -2.236 1.00 93.31 91 TYR A N 1
ATOM 720 C CA . TYR A 1 91 ? -14.670 -10.232 -1.134 1.00 93.31 91 TYR A CA 1
ATOM 721 C C . TYR A 1 91 ? -13.742 -11.314 -0.585 1.00 93.31 91 TYR A C 1
ATOM 723 O O . TYR A 1 91 ? -13.248 -12.174 -1.322 1.00 93.31 91 TYR A O 1
ATOM 731 N N . THR A 1 92 ? -13.523 -11.290 0.725 1.00 94.12 92 THR A N 1
ATOM 732 C CA . THR A 1 92 ? -12.600 -12.205 1.395 1.00 94.12 92 THR A CA 1
ATOM 733 C C . THR A 1 92 ? -13.346 -13.361 2.041 1.00 94.12 92 THR A C 1
ATOM 735 O O . THR A 1 92 ? -14.527 -13.258 2.388 1.00 94.12 92 THR A O 1
ATOM 738 N N . ASN A 1 93 ? -12.650 -14.480 2.247 1.00 94.50 93 ASN A N 1
ATOM 739 C CA . ASN A 1 93 ? -13.107 -15.471 3.212 1.00 94.50 93 ASN A CA 1
ATOM 740 C C . ASN A 1 93 ? -13.240 -14.771 4.563 1.00 94.50 93 ASN A C 1
ATOM 742 O O . ASN A 1 93 ? -12.328 -14.064 4.995 1.00 94.50 93 ASN A O 1
ATOM 746 N N . GLN A 1 94 ? -14.410 -14.914 5.177 1.00 95.06 94 GLN A N 1
ATOM 747 C CA . GLN A 1 94 ? -14.735 -14.153 6.369 1.00 95.06 94 GLN A CA 1
ATOM 748 C C . GLN A 1 94 ? -13.918 -14.677 7.546 1.00 95.06 94 GLN A C 1
ATOM 750 O O . GLN A 1 94 ? -13.974 -15.865 7.866 1.00 95.06 94 GLN A O 1
ATOM 755 N N . ILE A 1 95 ? -13.152 -13.787 8.170 1.00 96.94 95 ILE A N 1
ATOM 756 C CA . ILE A 1 95 ? -12.337 -14.090 9.347 1.00 96.94 95 ILE A CA 1
ATOM 757 C C . ILE A 1 95 ? -12.638 -13.068 10.436 1.00 96.94 95 ILE A C 1
ATOM 759 O O . ILE A 1 95 ? -12.720 -11.870 10.165 1.00 96.94 95 ILE A O 1
ATOM 763 N N . THR A 1 96 ? -12.824 -13.544 11.663 1.00 98.00 96 THR A N 1
ATOM 764 C CA . THR A 1 96 ? -12.999 -12.680 12.831 1.00 98.00 96 THR A CA 1
ATOM 765 C C . THR A 1 96 ? -11.632 -12.283 13.371 1.00 98.00 96 THR A C 1
ATOM 767 O O . THR A 1 96 ? -10.761 -13.135 13.544 1.00 98.00 96 THR A O 1
ATOM 770 N N . LEU A 1 97 ? -11.446 -10.991 13.617 1.00 97.38 97 LEU A N 1
ATOM 771 C CA . LEU A 1 97 ? -10.200 -10.370 14.042 1.00 97.38 97 LEU A CA 1
ATOM 772 C C . LEU A 1 97 ? -10.451 -9.472 15.254 1.00 97.38 97 LEU A C 1
ATOM 774 O O . LEU A 1 97 ? -11.412 -8.706 15.269 1.00 97.38 97 LEU A O 1
ATOM 778 N N . ASP A 1 98 ? -9.543 -9.499 16.223 1.00 97.25 98 ASP A N 1
ATOM 779 C CA . ASP A 1 98 ? -9.554 -8.545 17.342 1.00 97.25 98 ASP A CA 1
ATOM 780 C C . ASP A 1 98 ? -8.862 -7.224 16.968 1.00 97.25 98 ASP A C 1
ATOM 782 O O . ASP A 1 98 ? -9.155 -6.160 17.511 1.00 97.25 98 ASP A O 1
ATOM 786 N N . SER A 1 99 ? -7.930 -7.285 16.015 1.00 98.12 99 SER A N 1
ATOM 787 C CA . SER A 1 99 ? -7.246 -6.123 15.456 1.00 98.12 99 SER A CA 1
ATOM 788 C C . SER A 1 99 ? -6.846 -6.366 14.003 1.00 98.12 99 SER A C 1
ATOM 790 O O . SER A 1 99 ? -6.776 -7.511 13.554 1.00 98.12 99 SER A O 1
ATOM 792 N N . LEU A 1 100 ? -6.599 -5.284 13.270 1.00 98.44 100 LEU A N 1
ATOM 793 C CA . LEU A 1 100 ? -6.321 -5.301 11.840 1.00 98.44 100 LEU A CA 1
ATOM 794 C C . LEU A 1 100 ? -5.147 -4.375 11.511 1.00 98.44 100 LEU A C 1
ATOM 796 O O . LEU A 1 100 ? -5.249 -3.160 11.668 1.00 98.44 100 LEU A O 1
ATOM 800 N N . ASP A 1 101 ? -4.055 -4.930 10.996 1.00 98.56 101 ASP A N 1
ATOM 801 C CA . ASP A 1 101 ? -2.980 -4.141 10.393 1.00 98.56 101 ASP A CA 1
ATOM 802 C C . ASP A 1 101 ? -3.408 -3.622 9.011 1.00 98.56 101 ASP A C 1
ATOM 804 O O . ASP A 1 101 ? -3.799 -4.400 8.137 1.00 98.56 101 ASP A O 1
ATOM 808 N N . VAL A 1 102 ? -3.307 -2.308 8.804 1.00 98.44 102 VAL A N 1
ATOM 809 C CA . VAL A 1 102 ? -3.648 -1.615 7.557 1.00 98.44 102 VAL A CA 1
ATOM 810 C C . VAL A 1 102 ? -2.435 -0.833 7.061 1.00 98.44 102 VAL A C 1
ATOM 812 O O . VAL A 1 102 ? -1.931 0.084 7.724 1.00 98.44 102 VAL A O 1
ATOM 815 N N . HIS A 1 103 ? -1.955 -1.195 5.873 1.00 98.12 103 HIS A N 1
ATOM 816 C CA . HIS A 1 103 ? -0.770 -0.588 5.273 1.00 98.12 103 HIS A CA 1
ATOM 817 C C . HIS A 1 103 ? -1.117 0.592 4.369 1.00 98.12 103 HIS A C 1
ATOM 819 O O . HIS A 1 103 ? -2.253 0.725 3.924 1.00 98.12 103 HIS A O 1
ATOM 825 N N . VAL A 1 104 ? -0.137 1.457 4.110 1.00 97.44 104 VAL A N 1
ATOM 826 C CA . VAL A 1 104 ? -0.328 2.675 3.310 1.00 97.44 104 VAL A CA 1
ATOM 827 C C . VAL A 1 104 ? -0.893 2.329 1.930 1.00 97.44 104 VAL A C 1
ATOM 829 O O . VAL A 1 104 ? -0.348 1.462 1.246 1.00 97.44 104 VAL A O 1
ATOM 832 N N . GLY A 1 105 ? -1.994 2.977 1.547 1.00 96.19 105 GLY A N 1
ATOM 833 C CA . GLY A 1 105 ? -2.719 2.737 0.298 1.00 96.19 105 GLY A CA 1
ATOM 834 C C . GLY A 1 105 ? -3.696 1.553 0.326 1.00 96.19 105 GLY A C 1
ATOM 835 O O . GLY A 1 105 ? -4.323 1.269 -0.691 1.00 96.19 105 GLY A O 1
ATOM 836 N N . GLN A 1 106 ? -3.845 0.844 1.452 1.00 98.00 106 GLN A N 1
ATOM 837 C CA . GLN A 1 106 ? -4.798 -0.265 1.576 1.00 98.00 106 GLN A CA 1
ATOM 838 C C . GLN A 1 106 ? -6.148 0.183 2.127 1.00 98.00 106 GLN A C 1
ATOM 840 O O . GLN A 1 106 ? -6.238 1.100 2.947 1.00 98.00 106 GLN A O 1
ATOM 845 N N . SER A 1 107 ? -7.188 -0.543 1.716 1.00 98.00 107 SER A N 1
ATOM 846 C CA . SER A 1 107 ? -8.551 -0.395 2.221 1.00 98.00 107 SER A CA 1
ATOM 847 C C . SER A 1 107 ? -9.152 -1.749 2.590 1.00 98.00 107 SER A C 1
ATOM 849 O O . SER A 1 107 ? -8.958 -2.742 1.884 1.00 98.00 107 SER A O 1
ATOM 851 N N . TYR A 1 108 ? -9.902 -1.779 3.687 1.00 98.56 108 TYR A N 1
ATOM 852 C CA . TYR A 1 108 ? -10.610 -2.954 4.187 1.00 98.56 108 TYR A CA 1
ATOM 853 C C . TYR A 1 108 ? -12.035 -2.588 4.596 1.00 98.56 108 TYR A C 1
ATOM 855 O O . TYR A 1 108 ? -12.293 -1.475 5.053 1.00 98.56 108 TYR A O 1
ATOM 863 N N . SER A 1 109 ? -12.946 -3.552 4.510 1.00 98.31 109 SER A N 1
ATOM 864 C CA . SER A 1 109 ? -14.245 -3.485 5.172 1.00 98.31 109 SER A CA 1
ATOM 865 C C . SER A 1 109 ? -14.370 -4.566 6.228 1.00 98.31 109 SER A C 1
ATOM 867 O O . SER A 1 109 ? -14.198 -5.754 5.940 1.00 98.31 109 SER A O 1
ATOM 869 N N . VAL A 1 110 ? -14.774 -4.153 7.424 1.00 98.50 110 VAL A N 1
ATOM 870 C CA . VAL A 1 110 ? -15.100 -5.053 8.530 1.00 98.50 110 VAL A CA 1
ATOM 871 C C . VAL A 1 110 ? -16.547 -4.865 8.964 1.00 98.50 110 VAL A C 1
ATOM 873 O O . VAL A 1 110 ? -17.088 -3.761 8.884 1.00 98.50 110 VAL A O 1
ATOM 876 N N . LEU A 1 111 ? -17.181 -5.941 9.420 1.00 98.06 111 LEU A N 1
ATOM 877 C CA . LEU A 1 111 ? -18.465 -5.887 10.104 1.00 98.06 111 LEU A CA 1
ATOM 878 C C . LEU A 1 111 ? -18.237 -5.896 11.614 1.00 98.06 111 LEU A C 1
ATOM 880 O O . LEU A 1 111 ? -17.493 -6.732 12.125 1.00 98.06 111 LEU A O 1
ATOM 884 N N . VAL A 1 112 ? -18.891 -4.973 12.309 1.00 96.62 112 VAL A N 1
ATOM 885 C CA . VAL A 1 112 ? -18.830 -4.824 13.765 1.00 96.62 112 VAL A CA 1
ATOM 886 C C . VAL A 1 112 ? -20.249 -4.844 14.302 1.00 96.62 112 VAL A C 1
ATOM 888 O O . VAL A 1 112 ? -21.094 -4.067 13.859 1.00 96.62 112 VAL A O 1
ATOM 891 N N . THR A 1 113 ? -20.522 -5.743 15.239 1.00 94.75 113 THR A N 1
ATOM 892 C CA . THR A 1 113 ? -21.836 -5.866 15.876 1.00 94.75 113 THR A CA 1
ATOM 893 C C . THR A 1 113 ? -21.836 -5.086 17.180 1.00 94.75 113 THR A C 1
ATOM 895 O O . THR A 1 113 ? -20.950 -5.285 18.000 1.00 94.75 113 THR A O 1
ATOM 898 N N . ALA A 1 114 ? -22.821 -4.208 17.380 1.00 92.25 114 ALA A N 1
ATOM 899 C CA . ALA A 1 114 ? -22.980 -3.435 18.611 1.00 92.25 114 ALA A CA 1
ATOM 900 C C . ALA A 1 114 ? -23.614 -4.292 19.728 1.00 92.25 114 ALA A C 1
ATOM 902 O O . ALA A 1 114 ? -24.784 -4.123 20.081 1.00 92.25 114 ALA A O 1
ATOM 903 N N . ASP A 1 115 ? -22.871 -5.282 20.218 1.00 89.38 115 ASP A N 1
ATOM 904 C CA . ASP A 1 115 ? -23.327 -6.302 21.170 1.00 89.38 115 ASP A CA 1
ATOM 905 C C . ASP A 1 115 ? -22.977 -6.002 22.640 1.00 89.38 115 ASP A C 1
ATOM 907 O O . ASP A 1 115 ? -23.486 -6.675 23.544 1.00 89.38 115 ASP A O 1
ATOM 911 N N . GLN A 1 116 ? -22.184 -4.960 22.889 1.00 90.94 116 GLN A N 1
ATOM 912 C CA . GLN A 1 116 ? -21.717 -4.576 24.219 1.00 90.94 116 GLN A CA 1
ATOM 913 C C . GLN A 1 116 ? -22.730 -3.716 24.987 1.00 90.94 116 GLN A C 1
ATOM 915 O O . GLN A 1 116 ? -23.783 -3.340 24.468 1.00 90.94 116 GLN A O 1
ATOM 920 N N . ASP A 1 117 ? -22.435 -3.439 26.260 1.00 89.44 117 ASP A N 1
ATOM 921 C CA . ASP A 1 117 ? -23.283 -2.615 27.117 1.00 89.44 117 ASP A CA 1
ATOM 922 C C . ASP A 1 117 ? -23.536 -1.197 26.589 1.00 89.44 117 ASP A C 1
ATOM 924 O O . ASP A 1 117 ? -22.809 -0.698 25.742 1.00 89.44 117 ASP A O 1
ATOM 928 N N . SER A 1 118 ? -24.615 -0.543 27.051 1.00 88.50 118 SER A N 1
ATOM 929 C CA . SER A 1 118 ? -24.933 0.834 26.631 1.00 88.50 118 SER A CA 1
ATOM 930 C C . SER A 1 118 ? -23.938 1.813 27.263 1.00 88.50 118 SER A C 1
ATOM 932 O O . SER A 1 118 ? -24.206 2.407 28.311 1.00 88.50 118 SER A O 1
ATOM 934 N N . ALA A 1 119 ? -22.766 1.895 26.650 1.00 92.25 119 ALA A N 1
ATOM 935 C CA . ALA A 1 119 ? -21.620 2.708 27.012 1.00 92.25 119 ALA A CA 1
ATOM 936 C C . ALA A 1 119 ? -20.858 3.094 25.736 1.00 92.25 119 ALA A C 1
ATOM 938 O O . ALA A 1 119 ? -21.079 2.525 24.666 1.00 92.25 119 ALA A O 1
ATOM 939 N N . ASP A 1 120 ? -19.958 4.058 25.852 1.00 95.12 120 ASP A N 1
ATOM 940 C CA . ASP A 1 120 ? -19.030 4.395 24.781 1.00 95.12 120 ASP A CA 1
ATOM 941 C C . ASP A 1 120 ? -17.790 3.493 24.851 1.00 95.12 120 ASP A C 1
ATOM 943 O O . ASP A 1 120 ? -17.382 3.058 25.928 1.00 95.12 120 ASP A O 1
ATOM 947 N N . TYR A 1 121 ? -17.169 3.227 23.702 1.00 96.69 121 TYR A N 1
ATOM 948 C CA . TYR A 1 121 ? -16.000 2.349 23.590 1.00 96.69 121 TYR A CA 1
ATOM 949 C C . TYR A 1 121 ? -14.875 3.022 22.811 1.00 96.69 121 TYR A C 1
ATOM 951 O O . TYR A 1 121 ? -15.125 3.763 21.861 1.00 96.69 121 TYR A O 1
ATOM 959 N N . TYR A 1 122 ? -13.621 2.751 23.169 1.00 98.25 122 TYR A N 1
ATOM 960 C CA . TYR A 1 122 ? -12.483 3.280 22.416 1.00 98.25 122 TYR A CA 1
ATOM 961 C C . TYR A 1 122 ? -12.291 2.559 21.080 1.00 98.25 122 TYR A C 1
ATOM 963 O O . TYR A 1 122 ? -12.235 1.332 21.020 1.00 98.25 122 TYR A O 1
ATOM 971 N N . ILE A 1 123 ? -12.083 3.325 20.016 1.00 98.25 123 ILE A N 1
ATOM 972 C CA . ILE A 1 123 ? -11.500 2.851 18.760 1.00 98.25 123 ILE A CA 1
ATOM 973 C C . ILE A 1 123 ? -10.064 3.365 18.726 1.00 98.25 123 ILE A C 1
ATOM 975 O O . ILE A 1 123 ? -9.817 4.546 18.969 1.00 98.25 123 ILE A O 1
ATOM 979 N N . VAL A 1 124 ? -9.107 2.490 18.433 1.00 97.88 124 VAL A N 1
ATOM 980 C CA . VAL A 1 124 ? -7.682 2.826 18.494 1.00 97.88 124 VAL A CA 1
ATOM 981 C C . VAL A 1 124 ? -6.996 2.446 17.194 1.00 97.88 124 VAL A C 1
ATOM 983 O O . VAL A 1 124 ? -7.151 1.325 16.709 1.00 97.88 124 VAL A O 1
ATOM 986 N N . ALA A 1 125 ? -6.203 3.372 16.657 1.00 97.56 125 ALA A N 1
ATOM 987 C CA . ALA A 1 125 ? -5.229 3.089 15.615 1.00 97.56 125 ALA A CA 1
ATOM 988 C C . ALA A 1 125 ? -3.819 3.455 16.101 1.00 97.56 125 ALA A C 1
ATOM 990 O O . ALA A 1 125 ? -3.545 4.607 16.437 1.00 97.56 125 ALA A O 1
ATOM 991 N N . THR A 1 126 ? -2.924 2.468 16.126 1.00 96.50 126 THR A N 1
ATOM 992 C CA . THR A 1 126 ? -1.545 2.615 16.622 1.00 96.50 126 THR A CA 1
ATOM 993 C C . THR A 1 126 ? -0.561 2.378 15.481 1.00 96.50 126 THR A C 1
ATOM 995 O O . THR A 1 126 ? -0.655 1.354 14.800 1.00 96.50 126 THR A O 1
ATOM 998 N N . ALA A 1 127 ? 0.392 3.287 15.261 1.00 95.94 127 ALA A N 1
ATOM 999 C CA . ALA A 1 127 ? 1.405 3.116 14.218 1.00 95.94 127 ALA A CA 1
ATOM 1000 C C . ALA A 1 127 ? 2.251 1.843 14.406 1.00 95.94 127 ALA A C 1
ATOM 1002 O O . ALA A 1 127 ? 2.715 1.523 15.501 1.00 95.94 127 ALA A O 1
ATOM 1003 N N . LYS A 1 128 ? 2.507 1.143 13.298 1.00 95.06 128 LYS A N 1
ATOM 1004 C CA . LYS A 1 128 ? 3.441 0.013 13.216 1.00 95.06 128 LYS A CA 1
ATOM 1005 C C . LYS A 1 128 ? 4.878 0.515 13.065 1.00 95.06 128 LYS A C 1
ATOM 1007 O O . LYS A 1 128 ? 5.123 1.548 12.449 1.00 95.06 128 LYS A O 1
ATOM 1012 N N . MET A 1 129 ? 5.832 -0.263 13.579 1.00 92.62 129 MET A N 1
ATOM 1013 C CA . MET A 1 129 ? 7.274 0.033 13.591 1.00 92.62 129 MET A CA 1
ATOM 1014 C C . MET A 1 129 ? 7.632 1.397 14.210 1.00 92.62 129 MET A C 1
ATOM 1016 O O . MET A 1 129 ? 8.652 1.995 13.865 1.00 92.62 129 MET A O 1
ATOM 1020 N N . ALA A 1 130 ? 6.796 1.888 15.124 1.00 91.44 130 ALA A N 1
ATOM 1021 C CA . ALA A 1 130 ? 7.029 3.104 15.886 1.00 91.44 130 ALA A CA 1
ATOM 1022 C C . ALA A 1 130 ? 7.502 2.748 17.302 1.00 91.44 130 ALA A C 1
ATOM 1024 O O . ALA A 1 130 ? 6.954 1.858 17.952 1.00 91.44 130 ALA A O 1
ATOM 1025 N N . ASN A 1 131 ? 8.536 3.437 17.787 1.00 90.25 131 ASN A N 1
ATOM 1026 C CA . ASN A 1 131 ? 9.029 3.250 19.152 1.00 90.25 131 ASN A CA 1
ATOM 1027 C C . ASN A 1 131 ? 8.133 3.951 20.189 1.00 90.25 131 ASN A C 1
ATOM 1029 O O . ASN A 1 131 ? 7.315 4.805 19.852 1.00 90.25 131 ASN A O 1
ATOM 1033 N N . SER A 1 132 ? 8.334 3.644 21.471 1.00 88.25 132 SER A N 1
ATOM 1034 C CA . SER A 1 132 ? 7.519 4.176 22.574 1.00 88.25 132 SER A CA 1
ATOM 1035 C C . SER A 1 132 ? 7.462 5.707 22.646 1.00 88.25 132 SER A C 1
ATOM 1037 O O . SER A 1 132 ? 6.459 6.261 23.091 1.00 88.25 132 SER A O 1
ATOM 1039 N N . THR A 1 133 ? 8.502 6.413 22.193 1.00 88.38 133 THR A N 1
ATOM 1040 C CA . THR A 1 133 ? 8.501 7.881 22.128 1.00 88.38 133 THR A CA 1
ATOM 1041 C C . THR A 1 133 ? 7.603 8.385 21.003 1.00 88.38 133 THR A C 1
ATOM 1043 O O . THR A 1 133 ? 6.846 9.327 21.219 1.00 88.38 133 THR A O 1
ATOM 1046 N N . GLN A 1 134 ? 7.659 7.755 19.828 1.00 89.44 134 GLN A N 1
ATOM 1047 C CA . GLN A 1 134 ? 6.829 8.104 18.671 1.00 89.44 134 GLN A CA 1
ATOM 1048 C C . GLN A 1 134 ? 5.349 7.778 18.909 1.00 89.44 134 GLN A C 1
ATOM 1050 O O . GLN A 1 134 ? 4.476 8.549 18.526 1.00 89.44 134 GLN A O 1
ATOM 1055 N N . LEU A 1 135 ? 5.051 6.672 19.595 1.00 88.88 135 LEU A N 1
ATOM 1056 C CA . LEU A 1 135 ? 3.673 6.263 19.883 1.00 88.88 135 LEU A CA 1
ATOM 1057 C C . LEU A 1 135 ? 2.885 7.276 20.714 1.00 88.88 135 LEU A C 1
ATOM 1059 O O . LEU A 1 135 ? 1.669 7.328 20.591 1.00 88.88 135 LEU A O 1
ATOM 1063 N N . LYS A 1 136 ? 3.557 8.141 21.486 1.00 86.94 136 LYS A N 1
ATOM 1064 C CA . LYS A 1 136 ? 2.894 9.228 22.229 1.00 86.94 136 LYS A CA 1
ATOM 1065 C C . LYS A 1 136 ? 2.075 10.157 21.333 1.00 86.94 136 LYS A C 1
ATOM 1067 O O . LYS A 1 136 ? 1.179 10.831 21.828 1.00 86.94 136 LYS A O 1
ATOM 1072 N N . THR A 1 137 ? 2.411 10.231 20.048 1.00 86.81 137 THR A N 1
ATOM 1073 C CA . THR A 1 137 ? 1.734 11.089 19.071 1.00 86.81 137 THR A CA 1
ATOM 1074 C C . THR A 1 137 ? 1.212 10.317 17.852 1.00 86.81 137 THR A C 1
ATOM 1076 O O . THR A 1 137 ? 0.434 10.858 17.068 1.00 86.81 137 THR A O 1
ATOM 1079 N N . LEU A 1 138 ? 1.602 9.047 17.700 1.00 91.75 138 LEU A N 1
ATOM 1080 C CA . LEU A 1 138 ? 1.174 8.140 16.628 1.00 91.75 138 LEU A CA 1
ATOM 1081 C C . LEU A 1 138 ? 0.204 7.041 17.105 1.00 91.75 138 LEU A C 1
ATOM 1083 O O . LEU A 1 138 ? 0.048 6.012 16.449 1.00 91.75 138 LEU A O 1
ATOM 1087 N N . GLU A 1 139 ? -0.441 7.246 18.249 1.00 93.88 139 GLU A N 1
ATOM 1088 C CA . GLU A 1 139 ? -1.622 6.497 18.668 1.00 93.88 139 GLU A CA 1
ATOM 1089 C C . GLU A 1 139 ? -2.823 7.442 18.665 1.00 93.88 139 GLU A C 1
ATOM 1091 O O . GLU A 1 139 ? -2.875 8.421 19.413 1.00 93.88 139 GLU A O 1
ATOM 1096 N N . VAL A 1 140 ? -3.779 7.171 17.778 1.00 94.19 140 VAL A N 1
ATOM 1097 C CA . VAL A 1 140 ? -4.999 7.964 17.651 1.00 94.19 140 VAL A CA 1
ATOM 1098 C C . VAL A 1 140 ? -6.175 7.185 18.222 1.00 94.19 140 VAL A C 1
ATOM 1100 O O . VAL A 1 140 ? -6.397 6.021 17.882 1.00 94.19 140 VAL A O 1
ATOM 1103 N N . VAL A 1 141 ? -6.919 7.847 19.103 1.00 96.31 141 VAL A N 1
ATOM 1104 C CA . VAL A 1 141 ? -8.102 7.304 19.767 1.00 96.31 141 VAL A CA 1
ATOM 1105 C C . VAL A 1 141 ? -9.330 8.061 19.283 1.00 96.31 141 VAL A C 1
ATOM 1107 O O . VAL A 1 141 ? -9.317 9.288 19.194 1.00 96.31 141 VAL A O 1
ATOM 1110 N N . SER A 1 142 ? -10.395 7.337 18.982 1.00 96.00 142 SER A N 1
ATOM 1111 C CA . SER A 1 142 ? -11.730 7.867 18.713 1.00 96.00 142 SER A CA 1
ATOM 1112 C C . SER A 1 142 ? -12.763 7.078 19.515 1.00 96.00 142 SER A C 1
ATOM 1114 O O . SER A 1 142 ? -12.412 6.158 20.261 1.00 96.00 142 SER A O 1
ATOM 1116 N N . VAL A 1 143 ? -14.030 7.470 19.415 1.00 96.56 143 VAL A N 1
ATOM 1117 C CA . VAL A 1 143 ? -15.106 6.894 20.226 1.00 96.56 143 VAL A CA 1
ATOM 1118 C C . VAL A 1 143 ? -16.104 6.144 19.347 1.00 96.56 143 VAL A C 1
ATOM 1120 O O . VAL A 1 143 ? -16.541 6.640 18.315 1.00 96.56 143 VAL A O 1
ATOM 1123 N N . LEU A 1 144 ? -16.490 4.944 19.763 1.00 96.50 144 LEU A N 1
ATOM 1124 C CA . LEU A 1 144 ? -17.689 4.255 19.305 1.00 96.50 144 LEU A CA 1
ATOM 1125 C C . LEU A 1 144 ? -18.803 4.572 20.308 1.00 96.50 144 LEU A C 1
ATOM 1127 O O . LEU A 1 144 ? -18.822 4.022 21.408 1.00 96.50 144 LEU A O 1
ATOM 1131 N N . HIS A 1 145 ? -19.685 5.499 19.954 1.00 94.81 145 HIS A N 1
ATOM 1132 C CA . HIS A 1 145 ? -20.747 5.991 20.824 1.00 94.81 145 HIS A CA 1
ATOM 1133 C C . HIS A 1 145 ? -22.014 5.159 20.639 1.00 94.81 145 HIS A C 1
ATOM 1135 O O . HIS A 1 145 ? -22.552 5.076 19.537 1.00 94.81 145 HIS A O 1
ATOM 1141 N N . TYR A 1 146 ? -22.523 4.554 21.705 1.00 92.94 146 TYR A N 1
ATOM 1142 C CA . TYR A 1 146 ? -23.828 3.898 21.647 1.00 92.94 146 TYR A CA 1
ATOM 1143 C C . TYR A 1 146 ? -24.920 4.963 21.809 1.00 92.94 146 TYR A C 1
ATOM 1145 O O . TYR A 1 146 ? -24.861 5.744 22.744 1.00 92.94 146 TYR A O 1
ATOM 1153 N N . GLU A 1 147 ? -25.940 5.000 20.948 1.00 89.19 147 GLU A N 1
ATOM 1154 C CA . GLU A 1 147 ? -26.927 6.103 20.901 1.00 89.19 147 GLU A CA 1
ATOM 1155 C C . GLU A 1 147 ? -27.628 6.387 22.247 1.00 89.19 147 GLU A C 1
ATOM 1157 O O . GLU A 1 147 ? -27.918 7.533 22.576 1.00 89.19 147 GLU A O 1
ATOM 1162 N N . ASN A 1 148 ? -27.855 5.349 23.059 1.00 85.69 148 ASN A N 1
ATOM 1163 C CA . ASN A 1 148 ? -28.463 5.463 24.391 1.00 85.69 148 ASN A CA 1
ATOM 1164 C C . ASN A 1 148 ? -27.422 5.504 25.528 1.00 85.69 148 ASN A C 1
ATOM 1166 O O . ASN A 1 148 ? -27.741 5.246 26.692 1.00 85.69 148 ASN A O 1
ATOM 1170 N N . SER A 1 149 ? -26.156 5.751 25.201 1.00 88.81 149 SER A N 1
ATOM 1171 C CA . SER A 1 149 ? -25.059 5.815 26.159 1.00 88.81 149 SER A CA 1
ATOM 1172 C C . SER A 1 149 ? -25.059 7.144 26.900 1.00 88.81 149 SER A C 1
ATOM 1174 O O . SER A 1 149 ? -25.066 8.223 26.313 1.00 88.81 149 SER A O 1
ATOM 1176 N N . THR A 1 150 ? -24.991 7.054 28.223 1.00 90.81 150 THR A N 1
ATOM 1177 C CA . THR A 1 150 ? -24.666 8.177 29.114 1.00 90.81 150 THR A CA 1
ATOM 1178 C C . THR A 1 150 ? -23.309 7.985 29.790 1.00 90.81 150 THR A C 1
ATOM 1180 O O . THR A 1 150 ? -22.912 8.795 30.628 1.00 90.81 150 THR A O 1
ATOM 1183 N N . LYS A 1 151 ? -22.604 6.897 29.452 1.00 93.44 151 LYS A N 1
ATOM 1184 C CA . LYS A 1 151 ? -21.338 6.500 30.063 1.00 93.44 151 LYS A CA 1
ATOM 1185 C C . LYS A 1 151 ? -20.218 6.697 29.040 1.00 93.44 151 LYS A C 1
ATOM 1187 O O . LYS A 1 151 ? -20.215 5.979 28.040 1.00 93.44 151 LYS A O 1
ATOM 1192 N N . PRO A 1 152 ? -19.280 7.631 29.272 1.00 93.69 152 PRO A N 1
ATOM 1193 C CA . PRO A 1 152 ? -18.140 7.797 28.381 1.00 93.69 152 PRO A CA 1
ATOM 1194 C C . PRO A 1 152 ? -17.265 6.538 28.385 1.00 93.69 152 PRO A C 1
ATOM 1196 O O . PRO A 1 152 ? -17.349 5.718 29.304 1.00 93.69 152 PRO A O 1
ATOM 1199 N N . ALA A 1 153 ? -16.410 6.416 27.370 1.00 93.50 153 ALA A N 1
ATOM 1200 C CA . ALA A 1 153 ? -15.474 5.308 27.275 1.00 93.50 153 ALA A CA 1
ATOM 1201 C C . ALA A 1 153 ? -14.530 5.333 28.480 1.00 93.50 153 ALA A C 1
ATOM 1203 O O . ALA A 1 153 ? -13.976 6.377 28.830 1.00 93.50 153 ALA A O 1
ATOM 1204 N N . ASP A 1 154 ? -14.373 4.183 29.124 1.00 93.06 154 ASP A N 1
ATOM 1205 C CA . ASP A 1 154 ? -13.600 4.028 30.353 1.00 93.06 154 ASP A CA 1
ATOM 1206 C C . ASP A 1 154 ? -12.743 2.755 30.298 1.00 93.06 154 ASP A C 1
ATOM 1208 O O . ASP A 1 154 ? -12.925 1.877 29.447 1.00 93.06 154 ASP A O 1
ATOM 1212 N N . GLY A 1 155 ? -11.778 2.665 31.208 1.00 93.12 155 GLY A N 1
ATOM 1213 C CA . GLY A 1 155 ? -10.814 1.580 31.285 1.00 93.12 155 GLY A CA 1
ATOM 1214 C C . GLY A 1 155 ? -9.606 1.768 30.361 1.00 93.12 155 GLY A C 1
ATOM 1215 O O . GLY A 1 155 ? -9.430 2.818 29.736 1.00 93.12 155 GLY A O 1
ATOM 1216 N N . PRO A 1 156 ? -8.718 0.760 30.301 1.00 95.06 156 PRO A N 1
ATOM 1217 C CA . PRO A 1 156 ? -7.539 0.820 29.451 1.00 95.06 156 PRO A CA 1
ATOM 1218 C C . PRO A 1 156 ? -7.925 0.766 27.970 1.00 95.06 156 PRO A C 1
ATOM 1220 O O . PRO A 1 156 ? -8.904 0.116 27.587 1.00 95.06 156 PRO A O 1
ATOM 1223 N N . LEU A 1 157 ? -7.100 1.393 27.127 1.00 95.88 157 LEU A N 1
ATOM 1224 C CA . LEU A 1 157 ? -7.175 1.195 25.683 1.00 95.88 157 LEU A CA 1
ATOM 1225 C C . LEU A 1 157 ? -7.038 -0.304 25.359 1.00 95.88 157 LEU A 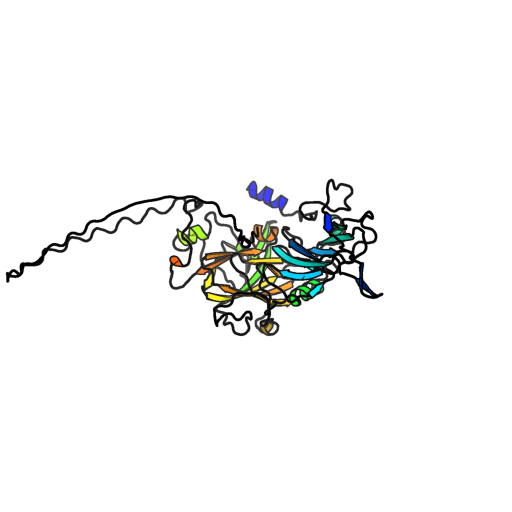C 1
ATOM 1227 O O . LEU A 1 157 ? -6.267 -0.998 26.030 1.00 95.88 157 LEU A O 1
ATOM 1231 N N . PRO A 1 158 ? -7.748 -0.821 24.339 1.00 95.19 158 PRO A N 1
ATOM 1232 C CA . PRO A 1 158 ? -7.580 -2.202 23.904 1.00 95.19 158 PRO A CA 1
ATOM 1233 C C . PRO A 1 158 ? -6.104 -2.487 23.614 1.00 95.19 158 PRO A C 1
ATOM 1235 O O . PRO A 1 158 ? -5.420 -1.683 22.972 1.00 95.19 158 PRO A O 1
ATOM 1238 N N . ASN A 1 159 ? -5.612 -3.638 24.070 1.00 92.19 159 ASN A N 1
ATOM 1239 C CA . ASN A 1 159 ? -4.246 -4.065 23.782 1.00 92.19 159 ASN A CA 1
ATOM 1240 C C . ASN A 1 159 ? -4.112 -4.389 22.288 1.00 92.19 159 ASN A C 1
ATOM 1242 O O . ASN A 1 159 ? -4.980 -5.040 21.709 1.00 92.19 159 ASN A O 1
ATOM 1246 N N . GLY A 1 160 ? -3.032 -3.919 21.668 1.00 93.00 160 GLY A N 1
ATOM 1247 C CA . GLY A 1 160 ? -2.656 -4.275 20.301 1.00 93.00 160 GLY A CA 1
ATOM 1248 C C . GLY A 1 160 ? -1.454 -5.224 20.280 1.00 93.00 160 GLY A C 1
ATOM 1249 O O . GLY A 1 160 ? -0.805 -5.413 21.314 1.00 93.00 160 GLY A O 1
ATOM 1250 N N . PRO A 1 161 ? -1.127 -5.810 19.115 1.00 95.81 161 PRO A N 1
ATOM 1251 C CA . PRO A 1 161 ? 0.145 -6.499 18.932 1.00 95.81 161 PRO A CA 1
ATOM 1252 C C . PRO A 1 161 ? 1.316 -5.523 19.120 1.00 95.81 161 PRO A C 1
ATOM 1254 O O . PRO A 1 161 ? 1.156 -4.307 18.984 1.00 95.81 161 PRO A O 1
ATOM 1257 N N . ASP A 1 162 ? 2.516 -6.053 19.371 1.00 95.75 162 ASP A N 1
ATOM 1258 C CA . ASP A 1 162 ? 3.731 -5.235 19.369 1.00 95.75 162 ASP A CA 1
ATOM 1259 C C . ASP A 1 162 ? 3.852 -4.496 18.009 1.00 95.75 162 ASP A C 1
ATOM 1261 O O . ASP A 1 162 ? 3.762 -5.120 16.937 1.00 95.75 162 ASP A O 1
ATOM 1265 N N . PRO A 1 163 ? 4.047 -3.161 18.003 1.00 95.12 163 PRO A N 1
ATOM 1266 C CA . PRO A 1 163 ? 4.276 -2.386 16.787 1.00 95.12 163 PRO A CA 1
ATOM 1267 C C . PRO A 1 163 ? 5.363 -2.963 15.871 1.00 95.12 163 PRO A C 1
ATOM 1269 O O . PRO A 1 163 ? 5.259 -2.809 14.651 1.00 95.12 163 PRO A O 1
ATOM 1272 N N . PHE A 1 164 ? 6.373 -3.641 16.423 1.00 95.25 164 PHE A N 1
ATOM 1273 C CA . PHE A 1 164 ? 7.466 -4.284 15.689 1.00 95.25 164 PHE A CA 1
ATOM 1274 C C . PHE A 1 164 ? 7.242 -5.776 15.402 1.00 95.25 164 PHE A C 1
ATOM 1276 O O . PHE A 1 164 ? 8.078 -6.386 14.733 1.00 95.25 164 PHE A O 1
ATOM 1283 N N . ASP A 1 165 ? 6.121 -6.370 15.828 1.00 96.00 165 ASP A N 1
ATOM 1284 C CA . ASP A 1 165 ? 5.770 -7.737 15.439 1.00 96.00 165 ASP A CA 1
ATOM 1285 C C . ASP A 1 165 ? 5.331 -7.772 13.970 1.00 96.00 165 ASP A C 1
ATOM 1287 O O . ASP A 1 165 ? 4.177 -7.522 13.611 1.00 96.00 165 ASP A O 1
ATOM 1291 N N . VAL A 1 166 ? 6.305 -8.042 13.105 1.00 93.75 166 VAL A N 1
ATOM 1292 C CA . VAL A 1 166 ? 6.116 -8.231 11.664 1.00 93.75 166 VAL A CA 1
ATOM 1293 C C . VAL A 1 166 ? 5.500 -9.603 11.363 1.00 93.75 166 VAL A C 1
ATOM 1295 O O . VAL A 1 166 ? 4.823 -9.762 10.346 1.00 93.75 166 VAL A O 1
ATOM 1298 N N . ASN A 1 167 ? 5.690 -10.598 12.235 1.00 95.44 167 ASN A N 1
ATOM 1299 C CA . ASN A 1 167 ? 5.146 -11.940 12.028 1.00 95.44 167 ASN A CA 1
ATOM 1300 C C . ASN A 1 167 ? 3.625 -11.949 12.187 1.00 95.44 167 ASN A C 1
ATOM 1302 O O . ASN A 1 167 ? 2.952 -12.637 11.415 1.00 95.44 167 ASN A O 1
ATOM 1306 N N . PHE A 1 168 ? 3.086 -11.156 13.119 1.00 96.50 168 PHE A N 1
ATOM 1307 C CA . PHE A 1 168 ? 1.651 -10.884 13.209 1.00 96.50 168 PHE A CA 1
ATOM 1308 C C . PHE A 1 168 ? 1.114 -10.358 11.871 1.00 96.50 168 PHE A C 1
ATOM 1310 O O . PHE A 1 168 ? 0.217 -10.968 11.285 1.00 96.50 168 PHE A O 1
ATOM 1317 N N . SER A 1 169 ? 1.732 -9.302 11.326 1.00 96.62 169 SER A N 1
ATOM 1318 C CA . SER A 1 169 ? 1.310 -8.693 10.059 1.00 96.62 169 SER A CA 1
ATOM 1319 C C . SER A 1 169 ? 1.380 -9.679 8.886 1.00 96.62 169 SER A C 1
ATOM 1321 O O . SER A 1 169 ? 0.441 -9.767 8.098 1.00 96.62 169 SER A O 1
ATOM 1323 N N . ILE A 1 170 ? 2.464 -10.462 8.774 1.00 96.19 170 ILE A N 1
ATOM 1324 C CA . ILE A 1 170 ? 2.617 -11.495 7.731 1.00 96.19 170 ILE A CA 1
ATOM 1325 C C . ILE A 1 170 ? 1.540 -12.578 7.869 1.00 96.19 170 ILE A C 1
ATOM 1327 O O . ILE A 1 170 ? 0.998 -13.048 6.867 1.00 96.19 170 ILE A O 1
ATOM 1331 N N . SER A 1 171 ? 1.239 -12.998 9.098 1.00 96.81 171 SER A N 1
ATOM 1332 C CA . SER A 1 171 ? 0.237 -14.034 9.365 1.00 96.81 171 SER A CA 1
ATOM 1333 C C . SER A 1 171 ? -1.163 -13.552 8.995 1.00 96.81 171 SER A C 1
ATOM 1335 O O . SER A 1 171 ? -1.892 -14.287 8.330 1.00 96.81 171 SER A O 1
ATOM 1337 N N . GLN A 1 172 ? -1.496 -12.300 9.325 1.00 97.38 172 GLN A N 1
ATOM 1338 C CA . GLN A 1 172 ? -2.724 -11.649 8.872 1.00 97.38 172 GLN A CA 1
ATOM 1339 C C . GLN A 1 172 ? -2.783 -11.582 7.340 1.00 97.38 172 GLN A C 1
ATOM 1341 O O . GLN A 1 172 ? -3.765 -11.991 6.734 1.00 97.38 172 GLN A O 1
ATOM 1346 N N . ALA A 1 173 ? -1.718 -11.126 6.680 1.00 97.31 173 ALA A N 1
ATOM 1347 C CA . ALA A 1 173 ? -1.692 -11.033 5.222 1.00 97.31 173 ALA A CA 1
ATOM 1348 C C . ALA A 1 173 ? -1.937 -12.388 4.532 1.00 97.31 173 ALA A C 1
ATOM 1350 O O . ALA A 1 173 ? -2.621 -12.452 3.516 1.00 97.31 173 ALA A O 1
ATOM 1351 N N . ARG A 1 174 ? -1.412 -13.480 5.102 1.00 96.75 174 ARG A N 1
ATOM 1352 C CA . ARG A 1 174 ? -1.604 -14.850 4.596 1.00 96.75 174 ARG A CA 1
ATOM 1353 C C . ARG A 1 174 ? -2.981 -15.445 4.907 1.00 96.75 174 ARG A C 1
ATOM 1355 O O . ARG A 1 174 ? -3.391 -16.380 4.214 1.00 96.75 174 ARG A O 1
ATOM 1362 N N . SER A 1 175 ? -3.661 -14.978 5.955 1.00 96.94 175 SER A N 1
ATOM 1363 C CA . SER A 1 175 ? -5.000 -15.461 6.312 1.00 96.94 175 SER A CA 1
ATOM 1364 C C . SER A 1 175 ? -6.092 -14.844 5.436 1.00 96.94 175 SER A C 1
ATOM 1366 O O . SER A 1 175 ? -7.136 -15.465 5.237 1.00 96.94 175 SER A O 1
ATOM 1368 N N . ILE A 1 176 ? -5.835 -13.669 4.858 1.00 97.06 176 ILE A N 1
ATOM 1369 C CA . ILE A 1 176 ? -6.750 -12.977 3.950 1.00 97.06 176 ILE A CA 1
ATOM 1370 C C . ILE A 1 176 ? -6.716 -13.656 2.579 1.00 97.06 176 ILE A C 1
ATOM 1372 O O . ILE A 1 176 ? -5.745 -13.560 1.829 1.00 97.06 176 ILE A O 1
ATOM 1376 N N . ARG A 1 177 ? -7.801 -14.355 2.253 1.00 95.00 177 ARG A N 1
ATOM 1377 C CA . ARG A 1 177 ? -7.958 -15.136 1.020 1.00 95.00 177 ARG A CA 1
ATOM 1378 C C . ARG A 1 177 ? -9.217 -14.727 0.283 1.00 95.00 177 ARG A C 1
ATOM 1380 O O . ARG A 1 177 ? -10.168 -14.262 0.911 1.00 95.00 177 ARG A O 1
ATOM 1387 N N . TRP A 1 178 ? -9.239 -14.924 -1.030 1.00 91.88 178 TRP A N 1
ATOM 1388 C CA . TRP A 1 178 ? -10.420 -14.642 -1.843 1.00 91.88 178 TRP A CA 1
ATOM 1389 C C . TRP A 1 178 ? -11.567 -15.596 -1.497 1.00 91.88 178 TRP A C 1
ATOM 1391 O O . TRP A 1 178 ? -11.368 -16.809 -1.420 1.00 91.88 178 TRP A O 1
ATOM 1401 N N . ASN A 1 179 ? -12.789 -15.078 -1.364 1.00 90.06 179 ASN A N 1
ATOM 1402 C CA . ASN A 1 179 ? -13.977 -15.924 -1.277 1.00 90.06 179 ASN A CA 1
ATOM 1403 C C . ASN A 1 179 ? -14.488 -16.307 -2.669 1.00 90.06 179 ASN A C 1
ATOM 1405 O O . ASN A 1 179 ? -15.196 -15.549 -3.332 1.00 90.06 179 ASN A O 1
ATOM 1409 N N . LEU A 1 180 ? -14.101 -17.498 -3.135 1.00 84.12 180 LEU A N 1
ATOM 1410 C CA . LEU A 1 180 ? -14.396 -17.971 -4.496 1.00 84.12 180 LEU A CA 1
ATOM 1411 C C . LEU A 1 180 ? -15.897 -18.246 -4.744 1.00 84.12 180 LEU A C 1
ATOM 1413 O O . LEU A 1 180 ? -16.303 -18.525 -5.879 1.00 84.12 180 LEU A O 1
ATOM 1417 N N . THR A 1 181 ? -16.721 -18.185 -3.692 1.00 80.81 181 THR A N 1
ATOM 1418 C CA . THR A 1 181 ? -18.166 -18.457 -3.741 1.00 80.81 181 THR A CA 1
ATOM 1419 C C . THR A 1 181 ? -19.025 -17.196 -3.868 1.00 80.81 181 THR A C 1
ATOM 1421 O O . THR A 1 181 ? -20.186 -17.300 -4.257 1.00 80.81 181 THR A O 1
ATOM 1424 N N . THR A 1 182 ? -18.478 -16.004 -3.604 1.00 70.06 182 THR A N 1
ATOM 1425 C CA . THR A 1 182 ? -19.237 -14.739 -3.605 1.00 70.06 182 THR A CA 1
ATOM 1426 C C . THR A 1 182 ? -18.959 -13.887 -4.849 1.00 70.06 182 THR A C 1
ATOM 1428 O O . THR A 1 182 ? -17.805 -13.705 -5.226 1.00 70.06 182 THR A O 1
ATOM 1431 N N . GLY A 1 183 ? -20.017 -13.337 -5.468 1.00 60.12 183 GLY A N 1
ATOM 1432 C CA . GLY A 1 183 ? -19.962 -12.452 -6.648 1.00 60.12 183 GLY A CA 1
ATOM 1433 C C . GLY A 1 183 ? -20.773 -12.975 -7.846 1.00 60.12 183 GLY A C 1
ATOM 1434 O O . GLY A 1 183 ? -20.443 -14.010 -8.428 1.00 60.12 183 GLY A O 1
ATOM 1435 N N . ALA A 1 184 ? -21.846 -12.265 -8.219 1.00 44.34 184 ALA A N 1
ATOM 1436 C CA . ALA A 1 184 ? -22.760 -12.627 -9.306 1.00 44.34 184 ALA A CA 1
ATOM 1437 C C . ALA A 1 184 ? -22.498 -11.805 -10.584 1.00 44.34 184 ALA A C 1
ATOM 1439 O O . ALA A 1 184 ? -22.897 -10.650 -10.660 1.00 44.34 184 ALA A O 1
ATOM 1440 N N . ALA A 1 185 ? -21.844 -12.432 -11.570 1.00 40.25 185 ALA A N 1
ATOM 1441 C CA . ALA A 1 185 ? -22.016 -12.285 -13.027 1.00 40.25 185 ALA A CA 1
ATOM 1442 C C . ALA A 1 185 ? -20.948 -13.164 -13.711 1.00 40.25 185 ALA A C 1
ATOM 1444 O O . ALA A 1 185 ? -19.763 -12.847 -13.667 1.00 40.25 185 ALA A O 1
ATOM 1445 N N . ARG A 1 186 ? -21.331 -14.308 -14.298 1.00 56.06 186 ARG A N 1
ATOM 1446 C CA . ARG A 1 186 ? -20.385 -15.232 -14.957 1.00 56.06 186 ARG A CA 1
ATOM 1447 C C . ARG A 1 186 ? -20.882 -15.654 -16.348 1.00 56.06 186 ARG A C 1
ATOM 1449 O O . ARG A 1 186 ? -21.634 -16.621 -16.428 1.00 56.06 186 ARG A O 1
ATOM 1456 N N . PRO A 1 187 ? -20.451 -14.989 -17.437 1.00 36.59 187 PRO A N 1
ATOM 1457 C CA . PRO A 1 187 ? -20.718 -15.451 -18.795 1.00 36.59 187 PRO A CA 1
ATOM 1458 C C . PRO A 1 187 ? -19.433 -15.790 -19.579 1.00 36.59 187 PRO A C 1
ATOM 1460 O O . PRO A 1 187 ? -19.321 -15.387 -20.731 1.00 36.59 187 PRO A O 1
ATOM 1463 N N . ASN A 1 188 ? -18.442 -16.502 -19.010 1.00 34.28 188 ASN A N 1
ATOM 1464 C CA . ASN A 1 188 ? -17.387 -17.082 -19.860 1.00 34.28 188 ASN A CA 1
ATOM 1465 C C . ASN A 1 188 ? -16.672 -18.323 -19.263 1.00 34.28 188 ASN A C 1
ATOM 1467 O O . ASN A 1 188 ? -16.353 -18.311 -18.072 1.00 34.28 188 ASN A O 1
ATOM 1471 N N . PRO A 1 189 ? -16.337 -19.360 -20.066 1.00 37.22 189 PRO A N 1
ATOM 1472 C CA . PRO A 1 189 ? -15.646 -20.582 -19.614 1.00 37.22 189 PRO A CA 1
ATOM 1473 C C . PRO A 1 189 ? -14.175 -20.402 -19.189 1.00 37.22 189 PRO A C 1
ATOM 1475 O O . PRO A 1 189 ? -13.551 -21.362 -18.753 1.00 37.22 189 PRO A O 1
ATOM 1478 N N . GLN A 1 190 ? -13.605 -19.199 -19.326 1.00 43.06 190 GLN A N 1
ATOM 1479 C CA . GLN A 1 190 ? -12.191 -18.890 -19.042 1.00 43.06 190 GLN A CA 1
ATOM 1480 C C . GLN A 1 190 ? -11.971 -18.183 -17.686 1.00 43.06 190 GLN A C 1
ATOM 1482 O O . GLN A 1 190 ? -10.845 -17.837 -17.346 1.00 43.06 190 GLN A O 1
ATOM 1487 N N . GLY A 1 191 ? -13.032 -17.967 -16.900 1.00 48.34 191 GLY A N 1
ATOM 1488 C CA . GLY A 1 191 ? -12.998 -17.247 -15.621 1.00 48.34 191 GLY A CA 1
ATOM 1489 C C . GLY A 1 191 ? -12.644 -18.118 -14.413 1.00 48.34 191 GLY A C 1
ATOM 1490 O O . GLY A 1 191 ? -13.460 -18.251 -13.497 1.00 48.34 191 GLY A O 1
ATOM 1491 N N . SER A 1 192 ? -11.455 -18.728 -14.385 1.00 53.06 192 SER A N 1
ATOM 1492 C CA . SER A 1 192 ? -10.951 -19.309 -13.137 1.00 53.06 192 SER A CA 1
ATOM 1493 C C . SER A 1 192 ? -10.467 -18.187 -12.219 1.00 53.06 192 SER A C 1
ATOM 1495 O O . SER A 1 192 ? -9.505 -17.495 -12.521 1.00 53.06 192 SER A O 1
ATOM 1497 N N . PHE A 1 193 ? -11.117 -18.029 -11.067 1.00 61.84 193 PHE A N 1
ATOM 1498 C CA . PHE A 1 193 ? -10.693 -17.110 -9.998 1.00 61.84 193 PHE A CA 1
ATOM 1499 C C . PHE A 1 193 ? -9.377 -17.535 -9.322 1.00 61.84 193 PHE A C 1
ATOM 1501 O O . PHE A 1 193 ? -8.856 -16.821 -8.471 1.00 61.84 193 PHE A O 1
ATOM 1508 N N . ASN A 1 194 ? -8.865 -18.717 -9.674 1.00 75.19 194 ASN A N 1
ATOM 1509 C CA . ASN A 1 194 ? -7.567 -19.204 -9.245 1.00 75.19 194 ASN A CA 1
ATOM 1510 C C . ASN A 1 194 ? -6.532 -19.003 -10.355 1.00 75.19 194 ASN A C 1
ATOM 1512 O O . ASN A 1 194 ? -6.855 -18.980 -11.543 1.00 75.19 194 ASN A O 1
ATOM 1516 N N . VAL A 1 195 ? -5.275 -18.907 -9.943 1.00 86.25 195 VAL A N 1
ATOM 1517 C CA . VAL A 1 195 ? -4.123 -18.695 -10.828 1.00 86.25 195 VAL A CA 1
ATOM 1518 C C . VAL A 1 195 ? -3.215 -19.926 -10.843 1.00 86.25 195 VAL A C 1
ATOM 1520 O O . VAL A 1 195 ? -2.004 -19.835 -11.013 1.00 86.25 195 VAL A O 1
ATOM 1523 N N . SER A 1 196 ? -3.800 -21.109 -10.632 1.00 86.62 196 SER A N 1
ATOM 1524 C CA . SER A 1 196 ? -3.055 -22.370 -10.527 1.00 86.62 196 SER A CA 1
ATOM 1525 C C . SER A 1 196 ? -2.515 -22.866 -11.869 1.00 86.62 196 SER A C 1
ATOM 1527 O O . SER A 1 196 ? -1.523 -23.587 -11.887 1.00 86.62 196 SER A O 1
ATOM 1529 N N . ASN A 1 197 ? -3.146 -22.484 -12.983 1.00 86.12 197 ASN A N 1
ATOM 1530 C CA . ASN A 1 197 ? -2.782 -22.936 -14.327 1.00 86.12 197 ASN A CA 1
ATOM 1531 C C . ASN A 1 197 ? -2.552 -21.759 -15.290 1.00 86.12 197 ASN A C 1
ATOM 1533 O O . ASN A 1 197 ? -3.059 -21.752 -16.410 1.00 86.12 197 ASN A O 1
ATOM 1537 N N . VAL A 1 198 ? -1.832 -20.734 -14.828 1.00 89.06 198 VAL A N 1
ATOM 1538 C CA . VAL A 1 198 ? -1.450 -19.578 -15.652 1.00 89.06 198 VAL A CA 1
ATOM 1539 C C . VAL A 1 198 ? -0.035 -19.759 -16.194 1.00 89.06 198 VAL A C 1
ATOM 1541 O O . VAL A 1 198 ? 0.859 -20.236 -15.494 1.00 89.06 198 VAL A O 1
ATOM 1544 N N . THR A 1 199 ? 0.182 -19.380 -17.451 1.00 92.56 199 THR A N 1
ATOM 1545 C CA . THR A 1 199 ? 1.521 -19.323 -18.050 1.00 92.56 199 THR A CA 1
ATOM 1546 C C . THR A 1 199 ? 2.027 -17.893 -17.963 1.00 92.56 199 THR A C 1
ATOM 1548 O O . THR A 1 199 ? 1.460 -17.008 -18.596 1.00 92.56 199 THR A O 1
ATOM 1551 N N . LEU A 1 200 ? 3.076 -17.674 -17.171 1.00 94.12 200 LEU A N 1
ATOM 1552 C CA . LEU A 1 200 ? 3.718 -16.367 -17.052 1.00 94.12 200 LEU A CA 1
ATOM 1553 C C . LEU A 1 200 ? 4.425 -16.023 -18.369 1.00 94.12 200 LEU A C 1
ATOM 1555 O O . LEU A 1 200 ? 5.273 -16.792 -18.821 1.00 94.12 200 LEU A O 1
ATOM 1559 N N . SER A 1 201 ? 4.093 -14.878 -18.962 1.00 93.50 201 SER A N 1
ATOM 1560 C CA . SER A 1 201 ? 4.814 -14.335 -20.118 1.00 93.50 201 SER A CA 1
ATOM 1561 C C . SER A 1 201 ? 6.104 -13.646 -19.678 1.00 93.50 201 SER A C 1
ATOM 1563 O O . SER A 1 201 ? 7.138 -13.759 -20.333 1.00 93.50 201 SER A O 1
ATOM 1565 N N . GLN A 1 202 ? 6.058 -12.959 -18.535 1.00 94.25 202 GLN A N 1
ATOM 1566 C CA . GLN A 1 202 ? 7.169 -12.189 -17.992 1.00 94.25 202 GLN A CA 1
ATOM 1567 C C . GLN A 1 202 ? 7.230 -12.348 -16.465 1.00 94.25 202 GLN A C 1
ATOM 1569 O O . GLN A 1 202 ? 6.216 -12.498 -15.783 1.00 94.25 202 GLN A O 1
ATOM 1574 N N . THR A 1 203 ? 8.440 -12.282 -15.916 1.00 97.19 203 THR A N 1
ATOM 1575 C CA . THR A 1 203 ? 8.682 -12.120 -14.478 1.00 97.19 203 THR A CA 1
ATOM 1576 C C . THR A 1 203 ? 9.521 -10.870 -14.307 1.00 97.19 203 THR A C 1
ATOM 1578 O O . THR A 1 203 ? 10.537 -10.777 -14.987 1.00 97.19 203 THR A O 1
ATOM 1581 N N . PHE A 1 204 ? 9.121 -9.980 -13.400 1.00 98.25 204 PHE A N 1
ATOM 1582 C CA . PHE A 1 204 ? 9.884 -8.845 -12.888 1.00 98.25 204 PHE A CA 1
ATOM 1583 C C . PHE A 1 204 ? 10.363 -9.138 -11.469 1.00 98.25 204 PHE A C 1
ATOM 1585 O O . PHE A 1 204 ? 9.597 -9.593 -10.620 1.00 98.25 204 PHE A O 1
ATOM 1592 N N . VAL A 1 205 ? 11.633 -8.855 -11.191 1.00 98.31 205 VAL A N 1
ATOM 1593 C CA . VAL A 1 205 ? 12.221 -8.914 -9.849 1.00 98.31 205 VAL A CA 1
ATOM 1594 C C . VAL A 1 205 ? 12.715 -7.518 -9.500 1.00 98.31 205 VAL A C 1
ATOM 1596 O O . VAL A 1 205 ? 13.787 -7.091 -9.930 1.00 98.31 205 VAL A O 1
ATOM 1599 N N . LEU A 1 206 ? 11.897 -6.806 -8.731 1.00 98.50 206 LEU A N 1
ATOM 1600 C CA . LEU A 1 206 ? 12.060 -5.396 -8.413 1.00 98.50 206 LEU A CA 1
ATOM 1601 C C . LEU A 1 206 ? 12.613 -5.254 -7.002 1.00 98.50 206 LEU A C 1
ATOM 1603 O O . LEU A 1 206 ? 11.915 -5.465 -6.011 1.00 98.50 206 LEU A O 1
ATOM 1607 N N . GLN A 1 207 ? 13.888 -4.907 -6.909 1.00 97.62 207 GLN A N 1
ATOM 1608 C CA . GLN A 1 207 ? 14.575 -4.697 -5.649 1.00 97.62 207 GLN A CA 1
ATOM 1609 C C . GLN A 1 207 ? 14.630 -3.217 -5.315 1.00 97.62 207 GLN A C 1
ATOM 1611 O O . GLN A 1 207 ? 15.193 -2.430 -6.076 1.00 97.62 207 GLN A O 1
ATOM 1616 N N . ASN A 1 208 ? 14.099 -2.840 -4.156 1.00 95.62 208 ASN A N 1
ATOM 1617 C CA . ASN A 1 208 ? 14.271 -1.478 -3.684 1.00 95.62 208 ASN A CA 1
ATOM 1618 C C . ASN A 1 208 ? 15.685 -1.241 -3.134 1.00 95.62 208 ASN A C 1
ATOM 1620 O O . ASN A 1 208 ? 16.359 -2.139 -2.620 1.00 95.62 208 ASN A O 1
ATOM 1624 N N . SER A 1 209 ? 16.155 -0.007 -3.254 1.00 94.44 209 SER A N 1
ATOM 1625 C CA . SER A 1 209 ? 17.399 0.431 -2.636 1.00 94.44 209 SER A CA 1
ATOM 1626 C C . SER A 1 209 ? 17.313 1.893 -2.221 1.00 94.44 209 SER A C 1
ATOM 1628 O O . SER A 1 209 ? 16.515 2.669 -2.746 1.00 94.44 209 SER A O 1
ATOM 1630 N N . VAL A 1 210 ? 18.137 2.260 -1.241 1.00 93.94 210 VAL A N 1
ATOM 1631 C CA . VAL A 1 210 ? 18.317 3.645 -0.807 1.00 93.94 210 VAL A CA 1
ATOM 1632 C C . VAL A 1 210 ? 19.771 4.034 -1.014 1.00 93.94 210 VAL A C 1
ATOM 1634 O O . VAL A 1 210 ? 20.687 3.341 -0.571 1.00 93.94 210 VAL A O 1
ATOM 1637 N N . ASN A 1 211 ? 19.981 5.164 -1.673 1.00 90.19 211 ASN A N 1
ATOM 1638 C CA . ASN A 1 211 ? 21.297 5.673 -2.015 1.00 90.19 211 ASN A CA 1
ATOM 1639 C C . ASN A 1 211 ? 21.527 6.993 -1.300 1.00 90.19 211 ASN A C 1
ATOM 1641 O O . ASN A 1 211 ? 20.714 7.908 -1.404 1.00 90.19 211 ASN A O 1
ATOM 1645 N N . LYS A 1 212 ? 22.644 7.085 -0.576 1.00 88.88 212 LYS A N 1
ATOM 1646 C CA . LYS A 1 212 ? 23.063 8.297 0.130 1.00 88.88 212 LYS A CA 1
ATOM 1647 C C . LYS A 1 212 ? 24.396 8.755 -0.447 1.00 88.88 212 LYS A C 1
ATOM 1649 O O . LYS A 1 212 ? 25.425 8.158 -0.143 1.00 88.88 212 LYS A O 1
ATOM 1654 N N . LYS A 1 213 ? 24.386 9.790 -1.289 1.00 80.81 213 LYS A N 1
ATOM 1655 C CA . LYS A 1 213 ? 25.603 10.343 -1.908 1.00 80.81 213 LYS A CA 1
ATOM 1656 C C . LYS A 1 213 ? 25.611 11.857 -1.753 1.00 80.81 213 LYS A C 1
ATOM 1658 O O . LYS A 1 213 ? 24.629 12.513 -2.081 1.00 80.81 213 LYS A O 1
ATOM 1663 N N . ASN A 1 214 ? 26.712 12.406 -1.238 1.00 77.06 214 ASN A N 1
ATOM 1664 C CA . ASN A 1 214 ? 26.900 13.847 -1.017 1.00 77.06 214 ASN A CA 1
ATOM 1665 C C . ASN A 1 214 ? 25.757 14.513 -0.217 1.00 77.06 214 ASN A C 1
ATOM 1667 O O . ASN A 1 214 ? 25.368 15.639 -0.508 1.00 77.06 214 ASN A O 1
ATOM 1671 N N . GLY A 1 215 ? 25.179 13.804 0.760 1.00 76.38 215 GLY A N 1
ATOM 1672 C CA . GLY A 1 215 ? 24.052 14.296 1.565 1.00 76.38 215 GLY A CA 1
ATOM 1673 C C . GLY A 1 215 ? 22.672 14.194 0.900 1.00 76.38 215 GLY A C 1
ATOM 1674 O O . GLY A 1 215 ? 21.671 14.400 1.579 1.00 76.38 215 GLY A O 1
ATOM 1675 N N . MET A 1 216 ? 22.590 13.816 -0.380 1.00 80.94 216 MET A N 1
ATOM 1676 C CA . MET A 1 216 ? 21.323 13.544 -1.064 1.00 80.94 216 MET A CA 1
ATOM 1677 C C . MET A 1 216 ? 20.896 12.091 -0.853 1.00 80.94 216 MET A C 1
ATOM 1679 O O . MET A 1 216 ? 21.722 11.176 -0.933 1.00 80.94 216 MET A O 1
ATOM 1683 N N . ILE A 1 217 ? 19.605 11.895 -0.585 1.00 89.50 217 ILE A N 1
ATOM 1684 C CA . ILE A 1 217 ? 18.967 10.586 -0.429 1.00 89.50 217 ILE A CA 1
ATOM 1685 C C . ILE A 1 217 ? 18.061 10.362 -1.631 1.00 89.50 217 ILE A C 1
ATOM 1687 O O . ILE A 1 217 ? 17.225 11.214 -1.907 1.00 89.50 217 ILE A O 1
ATOM 1691 N N . ASN A 1 218 ? 18.188 9.211 -2.285 1.00 92.25 218 ASN A N 1
ATOM 1692 C CA . ASN A 1 218 ? 17.272 8.790 -3.342 1.00 92.25 218 ASN A CA 1
ATOM 1693 C C . ASN A 1 218 ? 16.885 7.334 -3.148 1.00 92.25 218 ASN A C 1
ATOM 1695 O O . ASN A 1 218 ? 17.691 6.529 -2.666 1.00 92.25 218 ASN A O 1
ATOM 1699 N N . TYR A 1 219 ? 15.660 7.016 -3.534 1.00 95.75 219 TYR A N 1
ATOM 1700 C CA . TYR A 1 219 ? 15.152 5.660 -3.566 1.00 95.75 219 TYR A CA 1
ATOM 1701 C C . TYR A 1 219 ? 15.130 5.181 -5.008 1.00 95.75 219 TYR A C 1
ATOM 1703 O O . TYR A 1 219 ? 14.939 5.957 -5.938 1.00 95.75 219 TYR A O 1
ATOM 1711 N N . ALA A 1 220 ? 15.382 3.896 -5.194 1.00 96.88 220 ALA A N 1
ATOM 1712 C CA . ALA A 1 220 ? 15.537 3.326 -6.515 1.00 96.88 220 ALA A CA 1
ATOM 1713 C C . ALA A 1 220 ? 14.925 1.933 -6.588 1.00 96.88 220 ALA A C 1
ATOM 1715 O O . ALA A 1 220 ? 14.799 1.234 -5.579 1.00 96.88 220 ALA A O 1
ATOM 1716 N N . ILE A 1 221 ? 14.593 1.532 -7.811 1.00 98.12 221 ILE A N 1
ATOM 1717 C CA . ILE A 1 221 ? 14.173 0.180 -8.166 1.00 98.12 221 ILE A CA 1
ATOM 1718 C C . ILE A 1 221 ? 15.264 -0.406 -9.045 1.00 98.12 221 ILE A C 1
ATOM 1720 O O . ILE A 1 221 ? 15.618 0.189 -10.057 1.00 98.12 221 ILE A O 1
ATOM 1724 N N . ASN A 1 222 ? 15.838 -1.543 -8.659 1.00 97.88 222 ASN A N 1
ATOM 1725 C CA . ASN A 1 222 ? 16.955 -2.162 -9.376 1.00 97.88 222 ASN A CA 1
ATOM 1726 C C . ASN A 1 222 ? 18.128 -1.186 -9.608 1.00 97.88 222 ASN A C 1
ATOM 1728 O O . ASN A 1 222 ? 18.824 -1.256 -10.620 1.00 97.88 222 ASN A O 1
ATOM 1732 N N . ASN A 1 223 ? 18.357 -0.279 -8.648 1.00 97.00 223 ASN A N 1
ATOM 1733 C CA . ASN A 1 223 ? 19.328 0.819 -8.730 1.00 97.00 223 ASN A CA 1
ATOM 1734 C C . ASN A 1 223 ? 19.046 1.851 -9.846 1.00 97.00 223 ASN A C 1
ATOM 1736 O O . ASN A 1 223 ? 19.925 2.607 -10.243 1.00 97.00 223 ASN A O 1
ATOM 1740 N N . VAL A 1 224 ? 17.801 1.964 -10.301 1.00 97.75 224 VAL A N 1
ATOM 1741 C CA . VAL A 1 224 ? 17.321 3.094 -11.103 1.00 97.75 224 VAL A CA 1
ATOM 1742 C C . VAL A 1 224 ? 16.438 3.972 -10.227 1.00 97.75 224 VAL A C 1
ATOM 1744 O O . VAL A 1 224 ? 15.374 3.550 -9.779 1.00 97.75 224 VAL A O 1
ATOM 1747 N N . SER A 1 225 ? 16.903 5.183 -9.943 1.00 97.31 225 SER A N 1
ATOM 1748 C CA . SER A 1 225 ? 16.111 6.227 -9.296 1.00 97.31 225 SER A CA 1
ATOM 1749 C C . SER A 1 225 ? 15.287 6.926 -10.368 1.00 97.31 225 SER A C 1
ATOM 1751 O O . SER A 1 225 ? 15.858 7.500 -11.303 1.00 97.31 225 SER A O 1
ATOM 1753 N N . TYR A 1 226 ? 13.963 6.880 -10.247 1.00 97.56 226 TYR A N 1
ATOM 1754 C CA . TYR A 1 226 ? 13.089 7.472 -11.250 1.00 97.56 226 TYR A CA 1
ATOM 1755 C C . TYR A 1 226 ? 13.306 8.981 -11.352 1.00 97.56 226 TYR A C 1
ATOM 1757 O O . TYR A 1 226 ? 13.332 9.693 -10.348 1.00 97.56 226 TYR A O 1
ATOM 1765 N N . ALA A 1 227 ? 13.472 9.457 -12.582 1.00 95.56 227 ALA A N 1
ATOM 1766 C CA . ALA A 1 227 ? 13.545 10.872 -12.906 1.00 95.56 227 ALA A CA 1
ATOM 1767 C C . ALA A 1 227 ? 12.317 11.260 -13.732 1.00 95.56 227 ALA A C 1
ATOM 1769 O O . ALA A 1 227 ? 12.158 10.804 -14.869 1.00 95.56 227 ALA A O 1
ATOM 1770 N N . THR A 1 228 ? 11.467 12.112 -13.156 1.00 94.88 228 THR A N 1
ATOM 1771 C CA . THR A 1 228 ? 10.236 12.581 -13.797 1.00 94.88 228 THR A CA 1
ATOM 1772 C C . THR A 1 228 ? 10.565 13.464 -15.001 1.00 94.88 228 THR A C 1
ATOM 1774 O O . THR A 1 228 ? 11.148 14.541 -14.828 1.00 94.88 228 THR A O 1
ATOM 1777 N N . PRO A 1 229 ? 10.213 13.046 -16.231 1.00 95.38 229 PRO A N 1
ATOM 1778 C CA . PRO A 1 229 ? 10.447 13.864 -17.410 1.00 95.38 229 PRO A CA 1
ATOM 1779 C C . PRO A 1 229 ? 9.498 15.069 -17.449 1.00 95.38 229 PRO A C 1
ATOM 1781 O O . PRO A 1 229 ? 8.414 15.056 -16.873 1.00 95.38 229 PRO A O 1
ATOM 1784 N N . GLN A 1 230 ? 9.884 16.105 -18.198 1.00 94.75 230 GLN A N 1
ATOM 1785 C CA . GLN A 1 230 ? 9.040 17.291 -18.423 1.00 94.75 230 GLN A CA 1
ATOM 1786 C C . GLN A 1 230 ? 7.818 16.999 -19.309 1.00 94.75 230 GLN A C 1
ATOM 1788 O O . GLN A 1 230 ? 6.840 17.741 -19.285 1.00 94.75 230 GLN A O 1
ATOM 1793 N N . THR A 1 231 ? 7.884 15.928 -20.103 1.00 94.88 231 THR A N 1
ATOM 1794 C CA . THR A 1 231 ? 6.797 15.462 -20.969 1.00 94.88 231 THR A CA 1
ATOM 1795 C C . THR A 1 231 ? 6.150 14.229 -20.330 1.00 94.88 231 THR A C 1
ATOM 1797 O O . THR A 1 231 ? 6.850 13.234 -20.139 1.00 94.88 231 THR A O 1
ATOM 1800 N N . PRO A 1 232 ? 4.839 14.237 -20.035 1.00 94.88 232 PRO A N 1
ATOM 1801 C CA . PRO A 1 232 ? 4.123 13.077 -19.518 1.00 94.88 232 PRO A CA 1
ATOM 1802 C C . PRO A 1 232 ? 4.302 11.853 -20.412 1.00 94.88 232 PRO A C 1
ATOM 1804 O O . PRO A 1 232 ? 4.168 11.945 -21.635 1.00 94.88 232 PRO A O 1
ATOM 1807 N N . LEU A 1 233 ? 4.551 10.692 -19.803 1.00 94.94 233 LEU A N 1
ATOM 1808 C CA . LEU A 1 233 ? 4.891 9.474 -20.540 1.00 94.94 233 LEU A CA 1
ATOM 1809 C C . LEU A 1 233 ? 3.816 9.066 -21.539 1.00 94.94 233 LEU A C 1
ATOM 1811 O O . LEU A 1 233 ? 4.156 8.674 -22.649 1.00 94.94 233 LEU A O 1
ATOM 1815 N N . LYS A 1 234 ? 2.529 9.217 -21.195 1.00 91.81 234 LYS A N 1
ATOM 1816 C CA . LYS A 1 234 ? 1.443 8.884 -22.124 1.00 91.81 234 LYS A CA 1
ATOM 1817 C C . LYS A 1 234 ? 1.358 9.846 -23.313 1.00 91.81 234 LYS A C 1
ATOM 1819 O O . LYS A 1 234 ? 1.056 9.413 -24.421 1.00 91.81 234 LYS A O 1
ATOM 1824 N N . LEU A 1 235 ? 1.679 11.128 -23.116 1.00 91.38 235 LEU A N 1
ATOM 1825 C CA . LEU A 1 235 ? 1.777 12.084 -24.225 1.00 91.38 235 LEU A CA 1
ATOM 1826 C C . LEU A 1 235 ? 2.965 11.757 -25.125 1.00 91.38 235 LEU A C 1
ATOM 1828 O O . LEU A 1 235 ? 2.829 11.778 -26.344 1.00 91.38 235 LEU A O 1
ATOM 1832 N N . ALA A 1 236 ? 4.113 11.436 -24.531 1.00 92.00 236 ALA A N 1
ATOM 1833 C CA . ALA A 1 236 ? 5.307 11.061 -25.274 1.00 92.00 236 ALA A CA 1
ATOM 1834 C C . ALA A 1 236 ? 5.104 9.756 -26.058 1.00 92.00 236 ALA A C 1
ATOM 1836 O O . ALA A 1 236 ? 5.460 9.672 -27.229 1.00 92.00 236 ALA A O 1
ATOM 1837 N N . ASP A 1 237 ? 4.483 8.760 -25.431 1.00 90.12 237 ASP A N 1
ATOM 1838 C CA . ASP A 1 237 ? 4.117 7.491 -26.052 1.00 90.12 237 ASP A CA 1
ATOM 1839 C C . ASP A 1 237 ? 3.239 7.696 -27.294 1.00 90.12 237 ASP A C 1
ATOM 1841 O O . ASP A 1 237 ? 3.554 7.182 -28.366 1.00 90.12 237 ASP A O 1
ATOM 1845 N N . TYR A 1 238 ? 2.191 8.515 -27.167 1.00 87.25 238 TYR A N 1
ATOM 1846 C CA . TYR A 1 238 ? 1.221 8.739 -28.236 1.00 87.25 238 TYR A CA 1
ATOM 1847 C C . TYR A 1 238 ? 1.736 9.664 -29.354 1.00 87.25 238 TYR A C 1
ATOM 1849 O O . TYR A 1 238 ? 1.495 9.401 -30.530 1.00 87.25 238 TYR A O 1
ATOM 1857 N N . TYR A 1 239 ? 2.438 10.753 -29.018 1.00 88.00 239 TYR A N 1
ATOM 1858 C CA . TYR A 1 239 ? 2.798 11.804 -29.984 1.00 88.00 239 TYR A CA 1
ATOM 1859 C C . TYR A 1 239 ? 4.253 11.776 -30.462 1.00 88.00 239 TYR A C 1
ATOM 1861 O O . TYR A 1 239 ? 4.557 12.383 -31.487 1.00 88.00 239 TYR A O 1
ATOM 1869 N N . LEU A 1 240 ? 5.158 11.102 -29.748 1.00 87.94 240 LEU A N 1
ATOM 1870 C CA . LEU A 1 240 ? 6.598 11.127 -30.027 1.00 87.94 240 LEU A CA 1
ATOM 1871 C C . LEU A 1 240 ? 7.119 9.736 -30.396 1.00 87.94 240 LEU A C 1
ATOM 1873 O O . LEU A 1 240 ? 8.071 9.261 -29.791 1.00 87.94 240 LEU A O 1
ATOM 1877 N N . ASN A 1 241 ? 6.503 9.067 -31.376 1.00 83.56 241 ASN A N 1
ATOM 1878 C CA . ASN A 1 241 ? 6.953 7.761 -31.886 1.00 83.56 241 ASN A CA 1
ATOM 1879 C C . ASN A 1 241 ? 7.297 6.752 -30.765 1.00 83.56 241 ASN A C 1
ATOM 1881 O O . ASN A 1 241 ? 8.383 6.174 -30.768 1.00 83.56 241 ASN A O 1
ATOM 1885 N N . GLY A 1 242 ? 6.409 6.578 -29.778 1.00 81.81 242 GLY A N 1
ATOM 1886 C CA . GLY A 1 242 ? 6.650 5.663 -28.656 1.00 81.81 242 GLY A CA 1
ATOM 1887 C C . GLY A 1 242 ? 7.621 6.196 -27.595 1.00 81.81 242 GLY A C 1
ATOM 1888 O O . GLY A 1 242 ? 8.319 5.409 -26.965 1.00 81.81 242 GLY A O 1
ATOM 1889 N N . GLY A 1 243 ? 7.676 7.516 -27.384 1.00 87.56 243 GLY A N 1
ATOM 1890 C CA . GLY A 1 243 ? 8.448 8.129 -26.296 1.00 87.56 243 GLY A CA 1
ATOM 1891 C C . GLY A 1 243 ? 9.801 8.733 -26.674 1.00 87.56 243 GLY A C 1
ATOM 1892 O O . GLY A 1 243 ? 10.548 9.127 -25.777 1.00 87.56 243 GLY A O 1
ATOM 1893 N N . ALA A 1 244 ? 10.123 8.840 -27.965 1.00 89.50 244 ALA A N 1
ATOM 1894 C CA . ALA A 1 244 ? 11.405 9.328 -28.463 1.00 89.50 244 ALA A CA 1
ATOM 1895 C C . ALA A 1 244 ? 11.819 10.662 -27.812 1.00 89.50 244 ALA A C 1
ATOM 1897 O O . ALA A 1 244 ? 11.087 11.653 -27.836 1.00 89.50 244 ALA A O 1
ATOM 1898 N N . GLY A 1 245 ? 13.018 10.678 -27.220 1.00 90.44 245 GLY A N 1
ATOM 1899 C CA . GLY A 1 245 ? 13.576 11.842 -26.523 1.00 90.44 245 GLY A CA 1
ATOM 1900 C C . GLY A 1 245 ? 13.025 12.090 -25.112 1.00 90.44 245 GLY A C 1
ATOM 1901 O O . GLY A 1 245 ? 13.474 13.027 -24.458 1.00 90.44 245 GLY A O 1
ATOM 1902 N N . VAL A 1 246 ? 12.087 11.267 -24.630 1.00 94.50 246 VAL A N 1
ATOM 1903 C CA . VAL A 1 246 ? 11.489 11.372 -23.287 1.00 94.50 246 VAL A CA 1
ATOM 1904 C C . VAL A 1 246 ? 11.828 10.153 -22.438 1.00 94.50 246 VAL A C 1
ATOM 1906 O O . VAL A 1 246 ? 12.302 10.304 -21.316 1.00 94.50 246 VAL A O 1
ATOM 1909 N N . TYR A 1 247 ? 11.609 8.954 -22.971 1.00 95.19 247 TYR A N 1
ATOM 1910 C CA . TYR A 1 247 ? 11.976 7.701 -22.325 1.00 95.19 247 TYR A CA 1
ATOM 1911 C C . TYR A 1 247 ? 12.441 6.685 -23.369 1.00 95.19 247 TYR A C 1
ATOM 1913 O O . TYR A 1 247 ? 12.205 6.840 -24.565 1.00 95.19 247 TYR A O 1
ATOM 1921 N N . GLU A 1 248 ? 13.122 5.644 -22.907 1.00 94.25 248 GLU A N 1
ATOM 1922 C CA . GLU A 1 248 ? 13.544 4.516 -23.732 1.00 94.25 248 GLU A CA 1
ATOM 1923 C C . GLU A 1 248 ? 12.943 3.255 -23.115 1.00 94.25 248 GLU A C 1
ATOM 1925 O O . GLU A 1 248 ? 13.207 2.942 -21.950 1.00 94.25 248 GLU A O 1
ATOM 1930 N N . LEU A 1 249 ? 12.076 2.586 -23.874 1.00 93.94 249 LEU A N 1
ATOM 1931 C CA . LEU A 1 249 ? 11.386 1.382 -23.429 1.00 93.94 249 LEU A CA 1
ATOM 1932 C C . LEU A 1 249 ? 12.403 0.263 -23.169 1.00 93.94 249 LEU A C 1
ATOM 1934 O O . LEU A 1 249 ? 13.276 0.026 -23.999 1.00 93.94 249 LEU A O 1
ATOM 1938 N N . ASP A 1 250 ? 12.296 -0.403 -22.019 1.00 95.19 250 ASP A N 1
ATOM 1939 C CA . ASP A 1 250 ? 13.153 -1.530 -21.613 1.00 95.19 250 ASP A CA 1
ATOM 1940 C C . ASP A 1 250 ? 14.654 -1.219 -21.522 1.00 95.19 250 ASP A C 1
ATOM 1942 O O . ASP A 1 250 ? 15.486 -2.125 -21.458 1.00 95.19 250 ASP A O 1
ATOM 1946 N N . LYS A 1 251 ? 15.021 0.065 -21.434 1.00 96.75 251 LYS A N 1
ATOM 1947 C CA . LYS A 1 251 ? 16.414 0.490 -21.232 1.00 96.75 251 LYS A CA 1
ATOM 1948 C C . LYS A 1 251 ? 17.050 -0.146 -19.996 1.00 96.75 251 LYS A C 1
ATOM 1950 O O . LYS A 1 251 ? 18.242 -0.453 -19.983 1.00 96.75 251 LYS A O 1
ATOM 1955 N N . PHE A 1 252 ? 16.270 -0.266 -18.926 1.00 97.25 252 PHE A N 1
ATOM 1956 C CA . PHE A 1 252 ? 16.742 -0.718 -17.625 1.00 97.25 252 PHE A CA 1
ATOM 1957 C C . PHE A 1 252 ? 16.197 -2.110 -17.282 1.00 97.25 252 PHE A C 1
ATOM 1959 O O . PHE A 1 252 ? 15.043 -2.415 -17.587 1.00 97.25 252 PHE A O 1
ATOM 1966 N N . PRO A 1 253 ? 16.991 -2.959 -16.606 1.00 95.94 253 PRO A N 1
ATOM 1967 C CA . PRO A 1 253 ? 16.595 -4.329 -16.311 1.00 95.94 253 PRO A CA 1
ATOM 1968 C C . PRO A 1 253 ? 15.498 -4.411 -15.241 1.00 95.94 253 PRO A C 1
ATOM 1970 O O . PRO A 1 253 ? 15.672 -3.981 -14.100 1.00 95.94 253 PRO A O 1
ATOM 1973 N N . ALA A 1 254 ? 14.399 -5.091 -15.567 1.00 94.69 254 ALA A N 1
ATOM 1974 C CA . ALA A 1 254 ? 13.327 -5.398 -14.617 1.00 94.69 254 ALA A CA 1
ATOM 1975 C C . ALA A 1 254 ? 13.620 -6.617 -13.716 1.00 94.69 254 ALA A C 1
ATOM 1977 O O . ALA A 1 254 ? 12.837 -6.905 -12.816 1.00 94.69 254 ALA A O 1
ATOM 1978 N N . ASN A 1 255 ? 14.742 -7.325 -13.934 1.00 94.81 255 ASN A N 1
ATOM 1979 C CA . ASN A 1 255 ? 15.042 -8.635 -13.315 1.00 94.81 255 ASN A CA 1
ATOM 1980 C C . ASN A 1 255 ? 16.343 -8.687 -12.514 1.00 94.81 255 ASN A C 1
ATOM 1982 O O . ASN A 1 255 ? 16.692 -9.724 -11.947 1.00 94.81 255 ASN A O 1
ATOM 1986 N N . SER A 1 256 ? 17.086 -7.588 -12.492 1.00 94.94 256 SER A N 1
ATOM 1987 C CA . SER A 1 256 ? 18.381 -7.497 -11.830 1.00 94.94 256 SER A CA 1
ATOM 1988 C C . SER A 1 256 ? 18.690 -6.047 -11.512 1.00 94.94 256 SER A C 1
ATOM 1990 O O . SER A 1 256 ? 18.365 -5.170 -12.304 1.00 94.94 256 SER A O 1
ATOM 1992 N N . SER A 1 257 ? 19.386 -5.801 -10.409 1.00 96.06 257 SER A N 1
ATOM 1993 C CA . SER A 1 257 ? 19.876 -4.464 -10.081 1.00 96.06 257 SER A CA 1
ATOM 1994 C C . SER A 1 257 ? 21.110 -4.095 -10.900 1.00 96.06 257 SER A C 1
ATOM 1996 O O . SER A 1 257 ? 21.982 -4.934 -11.131 1.00 96.06 257 SER A O 1
ATOM 1998 N N . LEU A 1 258 ? 21.219 -2.823 -11.282 1.00 96.69 258 LEU A N 1
ATOM 1999 C CA . LEU A 1 258 ? 22.461 -2.266 -11.818 1.00 96.69 258 LEU A CA 1
ATOM 2000 C C . LEU A 1 258 ? 23.565 -2.250 -10.740 1.00 96.69 258 LEU A C 1
ATOM 2002 O O . LEU A 1 258 ? 23.245 -2.146 -9.554 1.00 96.69 258 LEU A O 1
ATOM 2006 N N . PRO A 1 259 ? 24.859 -2.315 -11.107 1.00 94.38 259 PRO A N 1
ATOM 2007 C CA . PRO A 1 259 ? 25.957 -2.255 -10.133 1.00 94.38 259 PRO A CA 1
ATOM 2008 C C . PRO A 1 259 ? 25.996 -0.941 -9.346 1.00 94.38 259 PRO A C 1
ATOM 2010 O O . PRO A 1 259 ? 26.292 -0.934 -8.153 1.00 94.38 259 PRO A O 1
ATOM 2013 N N . GLU A 1 260 ? 25.663 0.162 -10.013 1.00 92.44 260 GLU A N 1
ATOM 2014 C CA . GLU A 1 260 ? 25.599 1.496 -9.431 1.00 92.44 260 GLU A CA 1
ATOM 2015 C C . GLU A 1 260 ? 24.236 2.125 -9.682 1.00 92.44 260 GLU A C 1
ATOM 2017 O O . GLU A 1 260 ? 23.546 1.796 -10.649 1.00 92.44 260 GLU A O 1
ATOM 2022 N N . THR A 1 261 ? 23.868 3.057 -8.807 1.00 94.00 261 THR A N 1
ATOM 2023 C CA . THR A 1 261 ? 22.607 3.777 -8.935 1.00 94.00 261 THR A CA 1
ATOM 2024 C C . THR A 1 261 ? 22.679 4.855 -9.998 1.00 94.00 261 THR A C 1
ATOM 2026 O O . THR A 1 261 ? 23.545 5.730 -9.952 1.00 94.00 261 THR A O 1
ATOM 2029 N N . VAL A 1 262 ? 21.712 4.821 -10.909 1.00 95.25 262 VAL A N 1
ATOM 2030 C CA . VAL A 1 262 ? 21.539 5.789 -11.993 1.00 95.25 262 VAL A CA 1
ATOM 2031 C C . VAL A 1 262 ? 20.209 6.519 -11.846 1.00 95.25 262 VAL A C 1
ATOM 2033 O O . VAL A 1 262 ? 19.270 5.996 -11.249 1.00 95.25 262 VAL A O 1
ATOM 2036 N N . TYR A 1 263 ? 20.117 7.721 -12.410 1.00 95.12 263 TYR A N 1
ATOM 2037 C CA . TYR A 1 263 ? 18.846 8.428 -12.557 1.00 95.12 263 TYR A CA 1
ATOM 2038 C C . TYR A 1 263 ? 18.319 8.230 -13.968 1.00 95.12 263 TYR A C 1
ATOM 2040 O O . TYR A 1 263 ? 19.074 8.354 -14.935 1.00 95.12 263 TYR A O 1
ATOM 2048 N N . GLY A 1 264 ? 17.028 7.957 -14.097 1.00 95.44 264 GLY A N 1
ATOM 2049 C CA . GLY A 1 264 ? 16.416 7.817 -15.406 1.00 95.44 264 GLY A CA 1
ATOM 2050 C C . GLY A 1 264 ? 14.925 7.552 -15.344 1.00 95.44 264 GLY A C 1
ATOM 2051 O O . GLY A 1 264 ? 14.370 7.212 -14.306 1.00 95.44 264 GLY A O 1
ATOM 2052 N N . THR A 1 265 ? 14.271 7.709 -16.485 1.00 97.44 265 THR A N 1
ATOM 2053 C CA . THR A 1 265 ? 12.847 7.424 -16.642 1.00 97.44 265 THR A CA 1
ATOM 2054 C C . THR A 1 265 ? 12.667 5.930 -16.901 1.00 97.44 265 THR A C 1
ATOM 2056 O O . THR A 1 265 ? 12.934 5.445 -17.999 1.00 97.44 265 THR A O 1
ATOM 2059 N N . PHE A 1 266 ? 12.290 5.186 -15.861 1.00 97.62 266 PHE A N 1
ATOM 2060 C CA . PHE A 1 266 ? 12.214 3.726 -15.893 1.00 97.62 266 PHE A CA 1
ATOM 2061 C C . PHE A 1 266 ? 10.870 3.259 -16.465 1.00 97.62 266 PHE A C 1
ATOM 2063 O O . PHE A 1 266 ? 9.851 3.317 -15.779 1.00 97.62 266 PHE A O 1
ATOM 2070 N N . VAL A 1 267 ? 10.875 2.801 -17.720 1.00 97.81 267 VAL A N 1
ATOM 2071 C CA . VAL A 1 267 ? 9.689 2.264 -18.405 1.00 97.81 267 VAL A CA 1
ATOM 2072 C C . VAL A 1 267 ? 9.974 0.852 -18.907 1.00 97.81 267 VAL A C 1
ATOM 2074 O O . VAL A 1 267 ? 10.948 0.644 -19.630 1.00 97.81 267 VAL A O 1
ATOM 2077 N N . VAL A 1 268 ? 9.124 -0.102 -18.534 1.00 97.12 268 VAL A N 1
ATOM 2078 C CA . VAL A 1 268 ? 9.216 -1.516 -18.929 1.00 97.12 268 VAL A CA 1
ATOM 2079 C C . VAL A 1 268 ? 8.032 -1.911 -19.805 1.00 97.12 268 VAL A C 1
ATOM 2081 O O . VAL A 1 268 ? 6.935 -1.371 -19.654 1.00 97.12 268 VAL A O 1
ATOM 2084 N N . SER A 1 269 ? 8.234 -2.851 -20.720 1.00 94.94 269 SER A N 1
ATOM 2085 C CA . SER A 1 269 ? 7.176 -3.407 -21.556 1.00 94.94 269 SER A CA 1
ATOM 2086 C C . SER A 1 269 ? 6.370 -4.478 -20.831 1.00 94.94 269 SER A C 1
ATOM 2088 O O . SER A 1 269 ? 6.917 -5.371 -20.185 1.00 94.94 269 SER A O 1
ATOM 2090 N N . GLY A 1 270 ? 5.051 -4.407 -20.986 1.00 94.56 270 GLY A N 1
ATOM 2091 C CA . GLY A 1 270 ? 4.122 -5.468 -20.621 1.00 94.56 270 GLY A CA 1
ATOM 2092 C C . GLY A 1 270 ? 3.389 -5.983 -21.855 1.00 94.56 270 GLY A C 1
ATOM 2093 O O . GLY A 1 270 ? 2.813 -5.196 -22.610 1.00 94.56 270 GLY A O 1
ATOM 2094 N N . GLU A 1 271 ? 3.395 -7.296 -22.064 1.00 92.12 271 GLU A N 1
ATOM 2095 C CA . GLU A 1 271 ? 2.638 -7.921 -23.151 1.00 92.12 271 GLU A CA 1
ATOM 2096 C C . GLU A 1 271 ? 1.131 -7.888 -22.850 1.00 92.12 271 GLU A C 1
ATOM 2098 O O . GLU A 1 271 ? 0.674 -8.449 -21.852 1.00 92.12 271 GLU A O 1
ATOM 2103 N N . HIS A 1 272 ? 0.339 -7.237 -23.708 1.00 91.50 272 HIS A N 1
ATOM 2104 C CA . HIS A 1 272 ? -1.119 -7.216 -23.579 1.00 91.50 272 HIS A CA 1
ATOM 2105 C C . HIS A 1 272 ? -1.702 -8.639 -23.630 1.00 91.50 272 HIS A C 1
ATOM 2107 O O . HIS A 1 272 ? -1.393 -9.420 -24.528 1.00 91.50 272 HIS A O 1
ATOM 2113 N N . LYS A 1 273 ? -2.577 -8.962 -22.670 1.00 90.00 273 LYS A N 1
ATOM 2114 C CA . LYS A 1 273 ? -3.110 -10.308 -22.378 1.00 90.00 273 LYS A CA 1
ATOM 2115 C C . LYS A 1 273 ? -2.056 -11.328 -21.925 1.00 90.00 273 LYS A C 1
ATOM 2117 O O . LYS A 1 273 ? -2.343 -12.524 -21.875 1.00 90.00 273 LYS A O 1
ATOM 2122 N N . GLY A 1 274 ? -0.862 -10.869 -21.562 1.00 92.06 274 GLY A N 1
ATOM 2123 C CA . GLY A 1 274 ? 0.146 -11.660 -20.871 1.00 92.06 274 GLY A CA 1
ATOM 2124 C C . GLY A 1 274 ? -0.101 -11.719 -19.361 1.00 92.06 274 GLY A C 1
ATOM 2125 O O . GLY A 1 274 ? -0.697 -10.814 -18.770 1.00 92.06 274 GLY A O 1
ATOM 2126 N N . TRP A 1 275 ? 0.380 -12.791 -18.729 1.00 94.56 275 TRP A N 1
ATOM 2127 C CA . TRP A 1 275 ? 0.467 -12.889 -17.271 1.00 94.56 275 TRP A CA 1
ATOM 2128 C C . TRP A 1 275 ? 1.857 -12.473 -16.802 1.00 94.56 275 TRP A C 1
ATOM 2130 O O . TRP A 1 275 ? 2.854 -13.119 -17.123 1.00 94.56 275 TRP A O 1
ATOM 2140 N N . LEU A 1 276 ? 1.910 -11.424 -15.992 1.00 96.62 276 LEU A N 1
ATOM 2141 C CA . LEU A 1 276 ? 3.127 -10.894 -15.403 1.00 96.62 276 LEU A CA 1
ATOM 2142 C C . LEU A 1 276 ? 3.250 -11.351 -13.946 1.00 96.62 276 LEU A C 1
ATOM 2144 O O . LEU A 1 276 ? 2.338 -11.152 -13.147 1.00 96.62 276 LEU A O 1
ATOM 2148 N N . GLU A 1 277 ? 4.395 -11.913 -13.570 1.00 98.44 277 GLU A N 1
ATOM 2149 C CA . GLU A 1 277 ? 4.783 -12.024 -12.162 1.00 98.44 277 GLU A CA 1
ATOM 2150 C C . GLU A 1 277 ? 5.611 -10.808 -11.764 1.00 98.44 277 GLU A C 1
ATOM 2152 O O . GLU A 1 277 ? 6.614 -10.515 -12.406 1.00 98.44 277 GLU A O 1
ATOM 2157 N N . ILE A 1 278 ? 5.252 -10.146 -10.668 1.00 98.69 278 ILE A N 1
ATOM 2158 C CA . ILE A 1 278 ? 6.080 -9.101 -10.065 1.00 98.69 278 ILE A CA 1
ATOM 2159 C C . ILE A 1 278 ? 6.505 -9.569 -8.679 1.00 98.69 278 ILE A C 1
ATOM 2161 O O . ILE A 1 278 ? 5.675 -9.858 -7.818 1.00 98.69 278 ILE A O 1
ATOM 2165 N N . VAL A 1 279 ? 7.814 -9.642 -8.461 1.00 98.75 279 VAL A N 1
ATOM 2166 C CA . VAL A 1 279 ? 8.426 -9.935 -7.169 1.00 98.75 279 VAL A CA 1
ATOM 2167 C C . VAL A 1 279 ? 9.028 -8.651 -6.628 1.00 98.75 279 VAL A C 1
ATOM 2169 O O . VAL A 1 279 ? 10.074 -8.199 -7.093 1.00 98.75 279 VAL A O 1
ATOM 2172 N N . PHE A 1 280 ? 8.397 -8.088 -5.608 1.00 98.69 280 PHE A N 1
ATOM 2173 C CA . PHE A 1 280 ? 8.937 -6.961 -4.866 1.00 98.69 280 PHE A CA 1
ATOM 2174 C C . PHE A 1 280 ? 9.887 -7.473 -3.789 1.00 98.69 280 PHE A C 1
ATOM 2176 O O . PHE A 1 280 ? 9.489 -8.263 -2.931 1.00 98.69 280 PHE A O 1
ATOM 2183 N N . LYS A 1 281 ? 11.137 -7.016 -3.806 1.00 98.31 281 LYS A N 1
ATOM 2184 C CA . LYS A 1 281 ? 12.132 -7.283 -2.765 1.00 98.31 281 LYS A CA 1
ATOM 2185 C C . LYS A 1 281 ? 12.393 -6.013 -1.970 1.00 98.31 281 LYS A C 1
ATOM 2187 O O . LYS A 1 281 ? 12.766 -4.990 -2.545 1.00 98.31 281 LYS A O 1
ATOM 2192 N N . ASN A 1 282 ? 12.251 -6.107 -0.652 1.00 97.44 282 ASN A N 1
ATOM 2193 C CA . ASN A 1 282 ? 12.503 -5.002 0.255 1.00 97.44 282 ASN A CA 1
ATOM 2194 C C . ASN A 1 282 ? 13.827 -5.190 1.015 1.00 97.44 282 ASN A C 1
ATOM 2196 O O . ASN A 1 282 ? 13.899 -5.910 2.008 1.00 97.44 282 ASN A O 1
ATOM 2200 N N . GLU A 1 283 ? 14.876 -4.502 0.571 1.00 95.12 283 GLU A N 1
ATOM 2201 C CA . GLU A 1 283 ? 16.185 -4.429 1.223 1.00 95.12 283 GLU A CA 1
ATOM 2202 C C . GLU A 1 283 ? 16.244 -3.367 2.331 1.00 95.12 283 GLU A C 1
ATOM 2204 O O . GLU A 1 283 ? 17.267 -3.224 3.011 1.00 95.12 283 GLU A O 1
ATOM 2209 N N . LEU A 1 284 ? 15.176 -2.603 2.552 1.00 93.81 284 LEU A N 1
ATOM 2210 C CA . LEU A 1 284 ? 15.129 -1.588 3.595 1.00 93.81 284 LEU A CA 1
ATOM 2211 C C . LEU A 1 284 ? 14.850 -2.214 4.969 1.00 93.81 284 LEU A C 1
ATOM 2213 O O . LEU A 1 284 ? 14.478 -3.380 5.113 1.00 93.81 284 LEU A O 1
ATOM 2217 N N . LYS A 1 285 ? 15.071 -1.410 6.014 1.00 92.38 285 LYS A N 1
ATOM 2218 C CA . LYS A 1 285 ? 14.736 -1.757 7.409 1.00 92.38 285 LYS A CA 1
ATOM 2219 C C . LYS A 1 285 ? 13.314 -1.348 7.799 1.00 92.38 285 LYS A C 1
ATOM 2221 O O . LYS A 1 285 ? 12.909 -1.574 8.932 1.00 92.38 285 LYS A O 1
ATOM 2226 N N . VAL A 1 286 ? 12.591 -0.728 6.875 1.00 91.56 286 VAL A N 1
ATOM 2227 C CA . VAL A 1 286 ? 11.207 -0.294 7.035 1.00 91.56 286 VAL A CA 1
ATOM 2228 C C . VAL A 1 286 ? 10.350 -1.037 6.024 1.00 91.56 286 VAL A C 1
ATOM 2230 O O . VAL A 1 286 ? 10.829 -1.422 4.957 1.00 91.56 286 VAL A O 1
ATOM 2233 N N . MET A 1 287 ? 9.098 -1.277 6.387 1.00 94.00 287 MET A N 1
ATOM 2234 C CA . MET A 1 287 ? 8.086 -1.793 5.478 1.00 94.00 287 MET A CA 1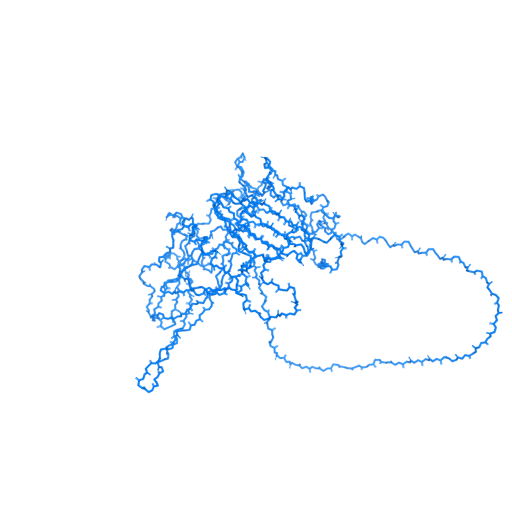
ATOM 2235 C C . MET A 1 287 ? 7.831 -0.792 4.358 1.00 94.00 287 MET A C 1
ATOM 2237 O O . MET A 1 287 ? 7.930 0.419 4.549 1.00 94.00 287 MET A O 1
ATOM 2241 N N . ASP A 1 288 ? 7.479 -1.336 3.208 1.00 95.75 288 ASP A N 1
ATOM 2242 C CA . ASP A 1 288 ? 7.115 -0.585 2.022 1.00 95.75 288 ASP A CA 1
ATOM 2243 C C . ASP A 1 288 ? 5.740 -1.049 1.542 1.00 95.75 288 ASP A C 1
ATOM 2245 O O . ASP A 1 288 ? 5.284 -2.129 1.929 1.00 95.75 288 ASP A O 1
ATOM 2249 N N . SER A 1 289 ? 5.077 -0.256 0.711 1.00 97.25 289 SER A N 1
ATOM 2250 C CA . SER A 1 289 ? 3.775 -0.609 0.139 1.00 97.25 289 SER A CA 1
ATOM 2251 C C . SER A 1 289 ? 3.763 -0.227 -1.327 1.00 97.25 289 SER A C 1
ATOM 2253 O O . SER A 1 289 ? 4.172 0.877 -1.651 1.00 97.25 289 SER A O 1
ATOM 2255 N N . TRP A 1 290 ? 3.346 -1.128 -2.205 1.00 98.56 290 TRP A N 1
ATOM 2256 C CA . TRP A 1 290 ? 3.455 -0.992 -3.653 1.00 98.56 290 TRP A CA 1
ATOM 2257 C C . TRP A 1 290 ? 2.090 -1.009 -4.300 1.00 98.56 290 TRP A C 1
ATOM 2259 O O . TRP A 1 290 ? 1.285 -1.878 -3.981 1.00 98.56 290 TRP A O 1
ATOM 2269 N N . HIS A 1 291 ? 1.860 -0.090 -5.227 1.00 98.50 291 HIS A N 1
ATOM 2270 C CA . HIS A 1 291 ? 0.607 0.051 -5.952 1.00 98.50 291 HIS A CA 1
ATOM 2271 C C . HIS A 1 291 ? 0.840 0.052 -7.454 1.00 98.50 291 HIS A C 1
ATOM 2273 O O . HIS A 1 291 ? 1.810 0.656 -7.920 1.00 98.50 291 HIS A O 1
ATOM 2279 N N . LEU A 1 292 ? -0.059 -0.608 -8.182 1.00 98.44 292 LEU A N 1
ATOM 2280 C CA . LEU A 1 292 ? -0.071 -0.638 -9.638 1.00 98.44 292 LEU A CA 1
ATOM 2281 C C . LEU A 1 292 ? -1.349 0.025 -10.152 1.00 98.44 292 LEU A C 1
ATOM 2283 O O . LEU A 1 292 ? -2.443 -0.508 -9.967 1.00 98.44 292 LEU A O 1
ATOM 2287 N N . ASP A 1 293 ? -1.196 1.157 -10.832 1.00 97.69 293 ASP A N 1
ATOM 2288 C CA . ASP A 1 293 ? -2.322 1.857 -11.443 1.00 97.69 293 ASP A CA 1
ATOM 2289 C C . ASP A 1 293 ? -2.982 0.981 -12.520 1.00 97.69 293 ASP A C 1
ATOM 2291 O O . ASP A 1 293 ? -2.311 0.275 -13.274 1.00 97.69 293 ASP A O 1
ATOM 2295 N N . GLY A 1 294 ? -4.309 1.061 -12.632 1.00 94.62 294 GLY A N 1
ATOM 2296 C CA . GLY A 1 294 ? -5.070 0.430 -13.717 1.00 94.62 294 GLY A CA 1
ATOM 2297 C C . GLY A 1 294 ? -5.265 -1.083 -13.609 1.00 94.62 294 GLY A C 1
ATOM 2298 O O . GLY A 1 294 ? -5.976 -1.634 -14.451 1.00 94.62 294 GLY A O 1
ATOM 2299 N N . PHE A 1 295 ? -4.701 -1.740 -12.588 1.00 94.94 295 PHE A N 1
ATOM 2300 C CA . PHE A 1 295 ? -4.790 -3.189 -12.406 1.00 94.94 295 PHE A CA 1
ATOM 2301 C C . PHE A 1 295 ? -5.080 -3.598 -10.962 1.00 94.94 295 PHE A C 1
ATOM 2303 O O . PHE A 1 295 ? -4.528 -3.057 -10.007 1.00 94.94 295 PHE A O 1
ATOM 2310 N N . GLY A 1 296 ? -5.884 -4.650 -10.818 1.00 95.12 296 GLY A N 1
ATOM 2311 C CA . GLY A 1 296 ? -5.811 -5.530 -9.658 1.00 95.12 296 GLY A CA 1
ATOM 2312 C C . GLY A 1 296 ? -4.826 -6.670 -9.929 1.00 95.12 296 GLY A C 1
ATOM 2313 O O . GLY A 1 296 ? -4.720 -7.154 -11.056 1.00 95.12 296 GLY A O 1
ATOM 2314 N N . PHE A 1 297 ? -4.121 -7.134 -8.903 1.00 96.06 297 PHE A N 1
ATOM 2315 C CA . PHE A 1 297 ? -3.214 -8.277 -8.984 1.00 96.06 297 PHE A CA 1
ATOM 2316 C C . PHE A 1 297 ? -3.460 -9.300 -7.875 1.00 96.06 297 PHE A C 1
ATOM 2318 O O . PHE A 1 297 ? -3.813 -8.955 -6.750 1.00 96.06 297 PHE A O 1
ATOM 2325 N N . PHE A 1 298 ? -3.242 -10.575 -8.184 1.00 96.88 298 PHE A N 1
ATOM 2326 C CA . PHE A 1 298 ? -3.365 -11.681 -7.241 1.00 96.88 298 PHE A CA 1
ATOM 2327 C C . PHE A 1 298 ? -2.122 -11.744 -6.363 1.00 96.88 298 PHE A C 1
ATOM 2329 O O . PHE A 1 298 ? -1.017 -11.947 -6.871 1.00 96.88 298 PHE A O 1
ATOM 2336 N N . VAL A 1 299 ? -2.275 -11.613 -5.045 1.00 97.69 299 VAL A N 1
ATOM 2337 C CA . VAL A 1 299 ? -1.134 -11.737 -4.133 1.00 97.69 299 VAL A CA 1
ATOM 2338 C C . VAL A 1 299 ? -0.859 -13.202 -3.835 1.00 97.69 299 VAL A C 1
ATOM 2340 O O . VAL A 1 299 ? -1.564 -13.843 -3.057 1.00 97.69 299 VAL A O 1
ATOM 2343 N N . VAL A 1 300 ? 0.179 -13.739 -4.471 1.00 97.94 300 VAL A N 1
ATOM 2344 C CA . VAL A 1 300 ? 0.459 -15.177 -4.470 1.00 97.94 300 VAL A CA 1
ATOM 2345 C C . VAL A 1 300 ? 1.453 -15.588 -3.396 1.00 97.94 300 VAL A C 1
ATOM 2347 O O . VAL A 1 300 ? 1.451 -16.745 -2.993 1.00 97.94 300 VAL A O 1
ATOM 2350 N N . GLY A 1 301 ? 2.298 -14.695 -2.878 1.00 97.81 301 GLY A N 1
ATOM 2351 C CA . GLY A 1 301 ? 3.285 -15.116 -1.888 1.00 97.81 301 GLY A CA 1
ATOM 2352 C C . GLY A 1 301 ? 3.932 -13.999 -1.091 1.00 97.81 301 GLY A C 1
ATOM 2353 O O . GLY A 1 301 ? 4.108 -12.887 -1.572 1.00 97.81 301 GLY A O 1
ATOM 2354 N N . TYR A 1 302 ? 4.352 -14.359 0.119 1.00 97.81 302 TYR A N 1
ATOM 2355 C CA . TYR A 1 302 ? 5.134 -13.527 1.028 1.00 97.81 302 TYR A CA 1
ATOM 2356 C C . TYR A 1 302 ? 6.275 -14.359 1.601 1.00 97.81 302 TYR A C 1
ATOM 2358 O O . TYR A 1 302 ? 6.060 -15.521 1.977 1.00 97.81 302 TYR A O 1
ATOM 2366 N N . GLY A 1 303 ? 7.447 -13.764 1.785 1.00 95.75 303 GLY A N 1
ATOM 2367 C CA . GLY A 1 303 ? 8.542 -14.423 2.485 1.00 95.75 303 GLY A CA 1
ATOM 2368 C C . GLY A 1 303 ? 9.558 -13.460 3.075 1.00 95.75 303 GLY A C 1
ATOM 2369 O O . GLY A 1 303 ? 9.605 -12.280 2.744 1.00 95.75 303 GLY A O 1
ATOM 2370 N N . SER A 1 304 ? 10.369 -13.988 3.982 1.00 94.44 304 SER A N 1
ATOM 2371 C CA . SER A 1 304 ? 11.525 -13.298 4.543 1.00 94.44 304 SER A CA 1
ATOM 2372 C C . SER A 1 304 ? 12.795 -13.652 3.766 1.00 94.44 304 SER A C 1
ATOM 2374 O O . SER A 1 304 ? 12.866 -14.677 3.079 1.00 94.44 304 SER A O 1
ATOM 2376 N N . GLY A 1 305 ? 13.811 -12.798 3.882 1.00 93.81 305 GLY A N 1
ATOM 2377 C CA . GLY A 1 305 ? 15.092 -12.967 3.210 1.00 93.81 305 GLY A CA 1
ATOM 2378 C C . GLY A 1 305 ? 14.995 -12.780 1.698 1.00 93.81 305 GLY A C 1
ATOM 2379 O O . GLY A 1 305 ? 14.159 -12.038 1.187 1.00 93.81 305 GLY A O 1
ATOM 2380 N N . ASN A 1 306 ? 15.872 -13.467 0.969 1.00 94.38 306 ASN A N 1
ATOM 2381 C CA . ASN A 1 306 ? 15.943 -13.355 -0.482 1.00 94.38 306 ASN A CA 1
ATOM 2382 C C . ASN A 1 306 ? 14.910 -14.249 -1.171 1.00 94.38 306 ASN A C 1
ATOM 2384 O O . ASN A 1 306 ? 14.853 -15.457 -0.934 1.00 94.38 306 ASN A O 1
ATOM 2388 N N . TRP A 1 307 ? 14.153 -13.668 -2.100 1.00 97.62 307 TRP A N 1
ATOM 2389 C CA . TRP A 1 307 ? 13.374 -14.455 -3.045 1.00 97.62 307 TRP A CA 1
ATOM 2390 C C . TRP A 1 307 ? 14.295 -15.232 -3.991 1.00 97.62 307 TRP A C 1
ATOM 2392 O O . TRP A 1 307 ? 15.318 -14.722 -4.451 1.00 97.62 307 TRP A O 1
ATOM 2402 N N . THR A 1 308 ? 13.908 -16.464 -4.310 1.00 96.81 308 THR A N 1
ATOM 2403 C CA . THR A 1 308 ? 14.523 -17.271 -5.369 1.00 96.81 308 THR A CA 1
ATOM 2404 C C . THR A 1 308 ? 13.414 -17.925 -6.192 1.00 96.81 308 THR A C 1
ATOM 2406 O O . THR A 1 308 ? 12.311 -18.096 -5.673 1.00 96.81 308 THR A O 1
ATOM 2409 N N . PRO A 1 309 ? 13.685 -18.420 -7.412 1.00 96.69 309 PRO A N 1
ATOM 2410 C CA . PRO A 1 309 ? 12.692 -19.171 -8.181 1.00 96.69 309 PRO A CA 1
ATOM 2411 C C . PRO A 1 309 ? 12.061 -20.353 -7.424 1.00 96.69 309 PRO A C 1
ATOM 2413 O O . PRO A 1 309 ? 10.905 -20.694 -7.669 1.00 96.69 309 PRO A O 1
ATOM 2416 N N . LYS A 1 310 ? 12.786 -20.956 -6.467 1.00 97.44 310 LYS A N 1
ATOM 2417 C CA . LYS A 1 310 ? 12.280 -22.043 -5.610 1.00 97.44 310 LYS A CA 1
ATOM 2418 C C . LYS A 1 310 ? 11.187 -21.581 -4.644 1.00 97.44 310 LYS A C 1
ATOM 2420 O O . LYS A 1 310 ? 10.408 -22.415 -4.192 1.00 97.44 310 LYS A O 1
ATOM 2425 N N . SER A 1 311 ? 11.110 -20.287 -4.331 1.00 97.69 311 SER A N 1
ATOM 2426 C CA . SER A 1 311 ? 10.084 -19.709 -3.458 1.00 97.69 311 SER A CA 1
ATOM 2427 C C . SER A 1 311 ? 8.670 -19.874 -4.018 1.00 97.69 311 SER A C 1
ATOM 2429 O O . SER A 1 311 ? 7.726 -19.921 -3.238 1.00 97.69 311 SER A O 1
ATOM 2431 N N . ARG A 1 312 ? 8.506 -20.074 -5.336 1.00 97.06 312 ARG A N 1
ATOM 2432 C CA . ARG A 1 312 ? 7.195 -20.346 -5.959 1.00 97.06 312 ARG A CA 1
ATOM 2433 C C . ARG A 1 312 ? 6.474 -21.563 -5.373 1.00 97.06 312 ARG A C 1
ATOM 2435 O O . ARG A 1 312 ? 5.253 -21.616 -5.389 1.00 97.06 312 ARG A O 1
ATOM 2442 N N . ARG A 1 313 ? 7.205 -22.504 -4.758 1.00 96.62 313 ARG A N 1
ATOM 2443 C CA . ARG A 1 313 ? 6.619 -23.656 -4.045 1.00 96.62 313 ARG A CA 1
ATOM 2444 C C . ARG A 1 313 ? 5.750 -23.273 -2.843 1.00 96.62 313 ARG A C 1
ATOM 2446 O O . ARG A 1 313 ? 5.012 -24.113 -2.349 1.00 96.62 313 ARG A O 1
ATOM 2453 N N . THR A 1 314 ? 5.901 -22.054 -2.320 1.00 96.44 314 THR A N 1
ATOM 2454 C CA . THR A 1 314 ? 5.126 -21.555 -1.176 1.00 96.44 314 THR A CA 1
ATOM 2455 C C . THR A 1 314 ? 4.001 -20.620 -1.606 1.00 96.44 314 THR A C 1
ATOM 2457 O O . THR A 1 314 ? 3.392 -19.991 -0.742 1.00 96.44 314 THR A O 1
ATOM 2460 N N . TYR A 1 315 ? 3.776 -20.449 -2.911 1.00 97.56 315 TYR A N 1
ATOM 2461 C CA . TYR A 1 315 ? 2.732 -19.561 -3.395 1.00 97.56 315 TYR A CA 1
ATOM 2462 C C . TYR A 1 315 ? 1.348 -20.149 -3.119 1.00 97.56 315 TYR A C 1
ATOM 2464 O O . TYR A 1 315 ? 1.119 -21.348 -3.280 1.00 97.56 315 TYR A O 1
ATOM 2472 N N . ASN A 1 316 ? 0.412 -19.283 -2.745 1.00 96.50 316 ASN A N 1
ATOM 2473 C CA . ASN A 1 316 ? -1.006 -19.567 -2.811 1.00 96.50 316 ASN A CA 1
ATOM 2474 C C . ASN A 1 316 ? -1.512 -19.251 -4.222 1.00 96.50 316 ASN A C 1
ATOM 2476 O O . ASN A 1 316 ? -1.689 -18.089 -4.576 1.00 96.50 316 ASN A O 1
ATOM 2480 N N . LEU A 1 317 ? -1.748 -20.291 -5.018 1.00 94.44 317 LEU A N 1
ATOM 2481 C CA . LEU A 1 317 ? -2.292 -20.160 -6.373 1.00 94.44 317 LEU A CA 1
ATOM 2482 C C . LEU A 1 317 ? -3.776 -20.530 -6.465 1.00 94.44 317 LEU A C 1
ATOM 2484 O O . LEU A 1 317 ? -4.356 -20.468 -7.551 1.00 94.44 317 LEU A O 1
ATOM 2488 N N . TYR A 1 318 ? -4.380 -20.951 -5.351 1.00 91.81 318 TYR A N 1
ATOM 2489 C CA . TYR A 1 318 ? -5.744 -21.467 -5.331 1.00 91.81 318 TYR A CA 1
ATOM 2490 C C . TYR A 1 318 ? -6.768 -20.377 -5.015 1.00 91.81 318 TYR A C 1
ATOM 2492 O O . TYR A 1 318 ? -7.716 -20.193 -5.769 1.00 91.81 318 TYR A O 1
ATOM 2500 N N . ASP A 1 319 ? -6.566 -19.633 -3.930 1.00 92.56 319 ASP A N 1
ATOM 2501 C CA . ASP A 1 319 ? -7.457 -18.552 -3.497 1.00 92.56 319 ASP A CA 1
ATOM 2502 C C . ASP A 1 319 ? -6.716 -17.247 -3.120 1.00 92.56 319 ASP A C 1
ATOM 2504 O O . ASP A 1 319 ? -7.039 -16.632 -2.094 1.00 92.56 319 ASP A O 1
ATOM 2508 N N . PRO A 1 320 ? -5.719 -16.787 -3.911 1.00 94.81 320 PRO A N 1
ATOM 2509 C CA . PRO A 1 320 ? -5.047 -15.523 -3.630 1.00 94.81 320 PRO A CA 1
ATOM 2510 C C . PRO A 1 320 ? -6.020 -14.350 -3.759 1.00 94.81 320 PRO A C 1
ATOM 2512 O O . PRO A 1 320 ? -6.786 -14.254 -4.717 1.00 94.81 320 PRO A O 1
ATOM 2515 N N . VAL A 1 321 ? -5.977 -13.435 -2.793 1.00 94.00 321 VAL A N 1
ATOM 2516 C CA . VAL A 1 321 ? -6.781 -12.210 -2.832 1.00 94.00 321 VAL A CA 1
ATOM 2517 C C . VAL A 1 321 ? -6.254 -11.260 -3.923 1.00 94.00 321 VAL A C 1
ATOM 2519 O O . VAL A 1 321 ? -5.035 -11.115 -4.059 1.00 94.00 321 VAL A O 1
ATOM 2522 N N . VAL A 1 322 ? -7.140 -10.619 -4.702 1.00 93.62 322 VAL A N 1
ATOM 2523 C CA . VAL A 1 322 ? -6.743 -9.544 -5.632 1.00 93.62 322 VAL A CA 1
ATOM 2524 C C . VAL A 1 322 ? -6.710 -8.242 -4.859 1.00 93.62 322 VAL A C 1
ATOM 2526 O O . VAL A 1 322 ? -7.602 -7.956 -4.058 1.00 93.62 322 VAL A O 1
ATOM 2529 N N . ARG A 1 323 ? -5.660 -7.470 -5.093 1.00 95.06 323 ARG A N 1
ATOM 2530 C CA . ARG A 1 323 ? -5.413 -6.176 -4.467 1.00 95.06 323 ARG A CA 1
ATOM 2531 C C . ARG A 1 323 ? -4.923 -5.193 -5.517 1.00 95.06 323 ARG A C 1
ATOM 2533 O O . ARG A 1 323 ? -4.461 -5.612 -6.573 1.00 95.06 323 ARG A O 1
ATOM 2540 N N . SER A 1 324 ? -4.989 -3.906 -5.210 1.00 95.88 324 SER A N 1
ATOM 2541 C CA . SER A 1 324 ? -4.304 -2.860 -5.981 1.00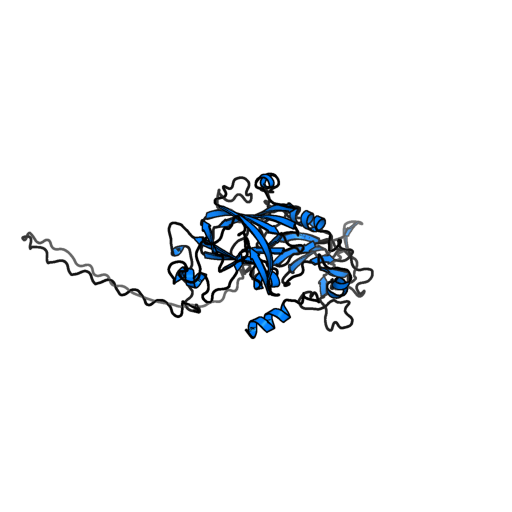 95.88 324 SER A CA 1
ATOM 2542 C C . SER A 1 324 ? -3.004 -2.421 -5.305 1.00 95.88 324 SER A C 1
ATOM 2544 O O . SER A 1 324 ? -2.091 -1.928 -5.960 1.00 95.88 324 SER A O 1
ATOM 2546 N N . THR A 1 325 ? -2.904 -2.645 -3.991 1.00 98.19 325 THR A N 1
ATOM 2547 C CA . THR A 1 325 ? -1.789 -2.245 -3.143 1.00 98.19 325 THR A CA 1
ATOM 2548 C C . THR A 1 325 ? -1.314 -3.409 -2.272 1.00 98.19 325 THR A C 1
ATOM 2550 O O . THR A 1 325 ? -2.101 -4.075 -1.595 1.00 98.19 325 THR A O 1
ATOM 2553 N N . VAL A 1 326 ? -0.002 -3.643 -2.217 1.00 98.25 326 VAL A N 1
ATOM 2554 C CA . VAL A 1 326 ? 0.590 -4.713 -1.411 1.00 98.25 326 VAL A CA 1
ATOM 2555 C C . VAL A 1 326 ? 1.801 -4.258 -0.619 1.00 98.25 326 VAL A C 1
ATOM 2557 O O . VAL A 1 326 ? 2.711 -3.610 -1.122 1.00 98.25 326 VAL A O 1
ATOM 2560 N N . GLN A 1 327 ? 1.837 -4.660 0.641 1.00 98.06 327 GLN A N 1
ATOM 2561 C CA . GLN A 1 327 ? 2.967 -4.435 1.519 1.00 98.06 327 GLN A CA 1
ATOM 2562 C C . GLN A 1 327 ? 4.129 -5.390 1.225 1.00 98.06 327 GLN A C 1
ATOM 2564 O O . GLN A 1 327 ? 3.940 -6.557 0.864 1.00 98.06 327 GLN A O 1
ATOM 2569 N N . VAL A 1 328 ? 5.344 -4.908 1.469 1.00 98.12 328 VAL A N 1
ATOM 2570 C CA . VAL A 1 328 ? 6.578 -5.693 1.426 1.00 98.12 328 VAL A CA 1
ATOM 2571 C C . VAL A 1 328 ? 7.334 -5.451 2.722 1.00 98.12 328 VAL A C 1
ATOM 2573 O O . VAL A 1 328 ? 7.793 -4.343 3.013 1.00 98.12 328 VAL A O 1
ATOM 2576 N N . TYR A 1 329 ? 7.438 -6.496 3.532 1.00 97.38 329 TYR A N 1
ATOM 2577 C CA . TYR A 1 329 ? 8.012 -6.412 4.872 1.00 97.38 329 TYR A CA 1
ATOM 2578 C C . TYR A 1 329 ? 9.530 -6.171 4.842 1.00 97.38 329 TYR A C 1
ATOM 2580 O O . TYR A 1 329 ? 10.180 -6.551 3.864 1.00 97.38 329 TYR A O 1
ATOM 2588 N N . PRO A 1 330 ? 10.112 -5.563 5.898 1.00 96.44 330 PRO A N 1
ATOM 2589 C CA . PRO A 1 330 ? 11.551 -5.325 5.974 1.00 96.44 330 PRO A CA 1
ATOM 2590 C C . PRO A 1 330 ? 12.352 -6.601 5.719 1.00 96.44 330 PRO A C 1
ATOM 2592 O O . PRO A 1 330 ? 12.065 -7.642 6.312 1.00 96.44 330 PRO A O 1
ATOM 2595 N N . LYS A 1 331 ? 13.386 -6.516 4.875 1.00 96.19 331 LYS A N 1
ATOM 2596 C CA . LYS A 1 331 ? 14.264 -7.655 4.547 1.00 96.19 331 LYS A CA 1
ATOM 2597 C C . LYS A 1 331 ? 13.509 -8.887 4.031 1.00 96.19 331 LYS A C 1
ATOM 2599 O O . LYS A 1 331 ? 13.929 -10.017 4.281 1.00 96.19 331 LYS A O 1
ATOM 2604 N N . GLY A 1 332 ? 12.394 -8.673 3.340 1.00 97.25 332 GLY A N 1
ATOM 2605 C CA . GLY A 1 332 ? 11.542 -9.720 2.790 1.00 97.25 332 GLY A CA 1
ATOM 2606 C C . GLY A 1 332 ? 11.151 -9.466 1.341 1.00 97.25 332 GLY A C 1
ATOM 2607 O O . GLY A 1 332 ? 11.701 -8.602 0.655 1.00 97.25 332 GLY A O 1
ATOM 2608 N N . TRP A 1 333 ? 10.185 -10.245 0.873 1.00 98.31 333 TRP A N 1
ATOM 2609 C CA . TRP A 1 333 ? 9.647 -10.152 -0.471 1.00 98.31 333 TRP A CA 1
ATOM 2610 C C . TRP A 1 333 ? 8.154 -10.461 -0.504 1.00 98.31 333 TRP A C 1
ATOM 2612 O O . TRP A 1 333 ? 7.642 -11.236 0.310 1.00 98.31 333 TRP A O 1
ATOM 2622 N N . THR A 1 334 ? 7.491 -9.898 -1.507 1.00 98.75 334 THR A N 1
ATOM 2623 C CA . THR A 1 334 ? 6.100 -10.187 -1.848 1.00 98.75 334 THR A CA 1
ATOM 2624 C C . THR A 1 334 ? 6.009 -10.435 -3.348 1.00 98.75 334 THR A C 1
ATOM 2626 O O . THR A 1 334 ? 6.624 -9.713 -4.129 1.00 98.75 334 THR A O 1
ATOM 2629 N N . ALA A 1 335 ? 5.276 -11.468 -3.755 1.00 98.69 335 ALA A N 1
ATOM 2630 C CA . ALA A 1 335 ? 5.083 -11.828 -5.153 1.00 98.69 335 ALA A CA 1
ATOM 2631 C C . ALA A 1 335 ? 3.605 -11.730 -5.532 1.00 98.69 335 ALA A C 1
ATOM 2633 O O . ALA A 1 335 ? 2.735 -12.187 -4.781 1.00 98.69 335 ALA A O 1
ATOM 2634 N N . VAL A 1 336 ? 3.337 -11.156 -6.703 1.00 98.62 336 VAL A N 1
ATOM 2635 C CA . VAL A 1 336 ? 1.987 -10.969 -7.246 1.00 98.62 336 VAL A CA 1
ATOM 2636 C C . VAL A 1 336 ? 1.916 -11.418 -8.702 1.00 98.62 336 VAL A C 1
ATOM 2638 O O . VAL A 1 336 ? 2.906 -11.309 -9.426 1.00 98.62 336 VAL A O 1
ATOM 2641 N N . TYR A 1 337 ? 0.752 -11.907 -9.128 1.00 97.81 337 TYR A N 1
ATOM 2642 C CA . TYR A 1 337 ? 0.434 -12.179 -10.533 1.00 97.81 337 TYR A CA 1
ATOM 2643 C C . TYR A 1 337 ? -0.556 -11.142 -11.054 1.00 97.81 337 TYR A C 1
ATOM 2645 O O . TYR A 1 337 ? -1.590 -10.899 -10.434 1.00 97.81 337 TYR A O 1
ATOM 2653 N N . VAL A 1 338 ? -0.249 -10.554 -12.204 1.00 96.06 338 VAL A N 1
ATOM 2654 C CA . VAL A 1 338 ? -1.051 -9.521 -12.864 1.00 96.06 338 VAL A CA 1
ATOM 2655 C C . VAL A 1 338 ? -1.425 -10.015 -14.253 1.00 96.06 338 VAL A C 1
ATOM 2657 O O . VAL A 1 338 ? -0.561 -10.491 -14.987 1.00 96.06 338 VAL A O 1
ATOM 2660 N N . TYR A 1 339 ? -2.696 -9.900 -14.625 1.00 94.44 339 TYR A N 1
ATOM 2661 C CA . TYR A 1 339 ? -3.131 -10.128 -15.999 1.00 94.44 339 TYR A CA 1
ATOM 2662 C C . TYR A 1 339 ? -3.224 -8.781 -16.712 1.00 94.44 339 TYR A C 1
ATOM 2664 O O . TYR A 1 339 ? -3.970 -7.907 -16.280 1.00 94.44 339 TYR A O 1
ATOM 2672 N N . LEU A 1 340 ? -2.434 -8.591 -17.768 1.00 93.56 340 LEU A N 1
ATOM 2673 C CA . LEU A 1 340 ? -2.286 -7.296 -18.432 1.00 93.56 340 LEU A CA 1
ATOM 2674 C C . LEU A 1 340 ? -3.371 -7.083 -19.499 1.00 93.56 340 LEU A C 1
ATOM 2676 O O . LEU A 1 340 ? -3.087 -7.073 -20.693 1.00 93.56 340 LEU A O 1
ATOM 2680 N N . ASP A 1 341 ? -4.626 -6.939 -19.087 1.00 90.81 341 ASP A N 1
ATOM 2681 C CA . ASP A 1 341 ? -5.790 -6.750 -19.968 1.00 90.81 341 ASP A CA 1
ATOM 2682 C C . ASP A 1 341 ? -6.105 -5.293 -20.344 1.00 90.81 341 ASP A C 1
ATOM 2684 O O . ASP A 1 341 ? -7.039 -5.047 -21.109 1.00 90.81 341 ASP A O 1
ATOM 2688 N N . ASN A 1 342 ? -5.314 -4.341 -19.851 1.00 91.38 342 ASN A N 1
ATOM 2689 C CA . ASN A 1 342 ? -5.548 -2.912 -20.017 1.00 91.38 342 ASN A CA 1
ATOM 2690 C C . ASN A 1 342 ? -4.344 -2.223 -20.699 1.00 91.38 342 ASN A C 1
ATOM 2692 O O . ASN A 1 342 ? -3.375 -1.856 -20.025 1.00 91.38 342 ASN A O 1
ATOM 2696 N N . PRO A 1 343 ? -4.352 -2.070 -22.039 1.00 92.06 343 PRO A N 1
ATOM 2697 C CA . PRO A 1 343 ? -3.311 -1.347 -22.769 1.00 92.06 343 PRO A CA 1
ATOM 2698 C C . PRO A 1 343 ? -3.171 0.104 -22.303 1.00 92.06 343 PRO A C 1
ATOM 2700 O O . PRO A 1 343 ? -4.161 0.797 -22.070 1.00 92.06 343 PRO A O 1
ATOM 2703 N N . GLY A 1 344 ? -1.935 0.574 -22.155 1.00 91.81 344 GLY A N 1
ATOM 2704 C CA . GLY A 1 344 ? -1.674 1.924 -21.677 1.00 91.81 344 GLY A CA 1
ATOM 2705 C C . GLY A 1 344 ? -0.300 2.107 -21.047 1.00 91.81 344 GLY A C 1
ATOM 2706 O O . GLY A 1 344 ? 0.630 1.331 -21.263 1.00 91.81 344 GLY A O 1
ATOM 2707 N N . MET A 1 345 ? -0.176 3.178 -20.267 1.00 94.25 345 MET A N 1
ATOM 2708 C CA . MET A 1 345 ? 1.035 3.553 -19.540 1.00 94.25 345 MET A CA 1
ATOM 2709 C C . MET A 1 345 ? 0.684 3.671 -18.058 1.00 94.25 345 MET A C 1
ATOM 2711 O O . MET A 1 345 ? 0.030 4.635 -17.664 1.00 94.25 345 MET A O 1
ATOM 2715 N N . TRP A 1 346 ? 1.104 2.695 -17.257 1.00 97.62 346 TRP A N 1
ATOM 2716 C CA . TRP A 1 346 ? 0.626 2.506 -15.886 1.00 97.62 346 TRP A CA 1
ATOM 2717 C C . TRP A 1 346 ? 1.756 2.646 -14.877 1.00 97.62 346 TRP A C 1
ATOM 2719 O O . TRP A 1 346 ? 2.821 2.056 -15.055 1.00 97.62 346 TRP A O 1
ATOM 2729 N N . ASN A 1 347 ? 1.548 3.433 -13.825 1.00 98.44 347 ASN A N 1
ATOM 2730 C CA . ASN A 1 347 ? 2.551 3.641 -12.790 1.00 98.44 347 ASN A CA 1
ATOM 2731 C C . ASN A 1 347 ? 2.586 2.446 -11.832 1.00 98.44 347 ASN A C 1
ATOM 2733 O O . ASN A 1 347 ? 1.552 1.987 -11.353 1.00 98.44 347 ASN A O 1
ATOM 2737 N N . LEU A 1 348 ? 3.791 1.970 -11.534 1.00 98.69 348 LEU A N 1
ATOM 2738 C CA . LEU A 1 348 ? 4.065 1.029 -10.460 1.00 98.69 348 LEU A CA 1
ATOM 2739 C C . LEU A 1 348 ? 4.976 1.727 -9.455 1.00 98.69 348 LEU A C 1
ATOM 2741 O O . LEU A 1 348 ? 6.147 1.981 -9.749 1.00 98.69 348 LEU A O 1
ATOM 2745 N N . ARG A 1 349 ? 4.457 2.033 -8.268 1.00 98.06 349 ARG A N 1
ATOM 2746 C CA . ARG A 1 349 ? 5.170 2.876 -7.302 1.00 98.06 349 ARG A CA 1
ATOM 2747 C C . ARG A 1 349 ? 5.029 2.417 -5.867 1.00 98.06 349 ARG A C 1
ATOM 2749 O O . ARG A 1 349 ? 4.087 1.710 -5.510 1.00 98.06 349 ARG A O 1
ATOM 2756 N N . SER A 1 350 ? 5.940 2.907 -5.035 1.00 97.88 350 SER A N 1
ATOM 2757 C CA . SER A 1 350 ? 5.715 2.951 -3.596 1.00 97.88 350 SER A CA 1
ATOM 2758 C C . SER A 1 350 ? 4.544 3.888 -3.256 1.00 97.88 350 SER A C 1
ATOM 2760 O O . SER A 1 350 ? 4.422 4.977 -3.806 1.00 97.88 350 SER A O 1
ATOM 2762 N N . GLN A 1 351 ? 3.712 3.488 -2.301 1.00 97.06 351 GLN A N 1
ATOM 2763 C CA . GLN A 1 351 ? 2.686 4.312 -1.661 1.00 97.06 351 GLN A CA 1
ATOM 2764 C C . GLN A 1 351 ? 3.238 5.093 -0.457 1.00 97.06 351 GLN A C 1
ATOM 2766 O O . GLN A 1 351 ? 2.598 6.019 0.032 1.00 97.06 351 GLN A O 1
ATOM 2771 N N . ASN A 1 352 ? 4.453 4.782 0.012 1.00 94.94 352 ASN A N 1
ATOM 2772 C CA . ASN A 1 352 ? 5.175 5.689 0.897 1.00 94.94 352 ASN A CA 1
ATOM 2773 C C . ASN A 1 352 ? 5.597 6.929 0.095 1.00 94.94 352 ASN A C 1
ATOM 2775 O O . ASN A 1 352 ? 6.430 6.834 -0.814 1.00 94.94 352 ASN A O 1
ATOM 2779 N N . LEU A 1 353 ? 5.038 8.087 0.457 1.00 93.31 353 LEU A N 1
ATOM 2780 C CA . LEU A 1 353 ? 5.187 9.339 -0.284 1.00 93.31 353 LEU A CA 1
ATOM 2781 C C . LEU A 1 353 ? 6.647 9.778 -0.383 1.00 93.31 353 LEU A C 1
ATOM 2783 O O . LEU A 1 353 ? 7.080 10.252 -1.429 1.00 93.31 353 LEU A O 1
ATOM 2787 N N . LYS A 1 354 ? 7.421 9.602 0.693 1.00 91.69 354 LYS A N 1
ATOM 2788 C CA . LYS A 1 354 ? 8.844 9.947 0.697 1.00 91.69 354 LYS A CA 1
ATOM 2789 C C . LYS A 1 354 ? 9.608 9.082 -0.288 1.00 91.69 354 LYS A C 1
ATOM 2791 O O . LYS A 1 354 ? 10.459 9.597 -1.009 1.00 91.69 354 LYS A O 1
ATOM 2796 N N . HIS A 1 355 ? 9.338 7.781 -0.303 1.00 94.81 355 HIS A N 1
ATOM 2797 C CA . HIS A 1 355 ? 10.051 6.909 -1.219 1.00 94.81 355 HIS A CA 1
ATOM 2798 C C . HIS A 1 355 ? 9.660 7.182 -2.674 1.00 94.81 355 HIS A C 1
ATOM 2800 O O . HIS A 1 355 ? 10.542 7.280 -3.525 1.00 94.81 355 HIS A O 1
ATOM 2806 N N . TRP A 1 356 ? 8.362 7.362 -2.945 1.00 95.56 356 TRP A N 1
ATOM 2807 C CA . TRP A 1 356 ? 7.860 7.719 -4.272 1.00 95.56 356 TRP A CA 1
ATOM 2808 C C . TRP A 1 356 ? 8.501 9.014 -4.770 1.00 95.56 356 TRP A C 1
ATOM 2810 O O . TRP A 1 356 ? 9.164 9.006 -5.804 1.00 95.56 356 TRP A O 1
ATOM 2820 N N . TYR A 1 357 ? 8.398 10.094 -3.991 1.00 93.56 357 TYR A N 1
ATOM 2821 C CA . TYR A 1 357 ? 8.948 11.401 -4.350 1.00 93.56 357 TYR A CA 1
ATOM 2822 C C . TYR A 1 357 ? 10.454 11.354 -4.644 1.00 93.56 357 TYR A C 1
ATOM 2824 O O . TYR A 1 357 ? 10.950 12.068 -5.512 1.00 93.56 357 TYR A O 1
ATOM 2832 N N . LEU A 1 358 ? 11.191 10.506 -3.924 1.00 94.12 358 LEU A N 1
ATOM 2833 C CA . LEU A 1 358 ? 12.634 10.345 -4.080 1.00 94.12 358 LEU A CA 1
ATOM 2834 C C . LEU A 1 358 ? 13.029 9.285 -5.123 1.00 94.12 358 LEU A C 1
ATOM 2836 O O . LEU A 1 358 ? 14.193 8.883 -5.142 1.00 94.12 358 LEU A O 1
ATOM 2840 N N . GLY A 1 359 ? 12.098 8.847 -5.977 1.00 95.88 359 GLY A N 1
ATOM 2841 C CA . GLY A 1 359 ? 12.388 8.066 -7.182 1.00 95.88 359 GLY A CA 1
ATOM 2842 C C . GLY A 1 359 ? 11.983 6.591 -7.146 1.00 95.88 359 GLY A C 1
ATOM 2843 O O . GLY A 1 359 ? 12.372 5.846 -8.047 1.00 95.88 359 GLY A O 1
ATOM 2844 N N . GLN A 1 360 ? 11.224 6.135 -6.143 1.00 97.44 360 GLN A N 1
ATOM 2845 C CA . GLN A 1 360 ? 10.787 4.736 -6.045 1.00 97.44 360 GLN A CA 1
ATOM 2846 C C . GLN A 1 360 ? 9.519 4.443 -6.859 1.00 97.44 360 GLN A C 1
ATOM 2848 O O . GLN A 1 360 ? 8.474 4.063 -6.323 1.00 97.44 360 GLN A O 1
ATOM 2853 N N . GLU A 1 361 ? 9.625 4.606 -8.170 1.00 98.00 361 GLU A N 1
ATOM 2854 C CA . GLU A 1 361 ? 8.567 4.274 -9.118 1.00 98.00 361 GLU A CA 1
ATOM 2855 C C . GLU A 1 361 ? 9.139 3.811 -10.463 1.00 98.00 361 GLU A C 1
ATOM 2857 O O . GLU A 1 361 ? 10.305 4.034 -10.786 1.00 98.00 361 GLU A O 1
ATOM 2862 N N . LEU A 1 362 ? 8.310 3.138 -11.250 1.00 98.38 362 LEU A N 1
ATOM 2863 C CA . LEU A 1 362 ? 8.537 2.861 -12.663 1.00 98.38 362 LEU A CA 1
ATOM 2864 C C . LEU A 1 362 ? 7.192 2.872 -13.388 1.00 98.38 362 LEU A C 1
ATOM 2866 O O . LEU A 1 362 ? 6.138 2.969 -12.761 1.00 98.38 362 LEU A O 1
ATOM 2870 N N . TYR A 1 363 ? 7.215 2.761 -14.710 1.00 98.44 363 TYR A N 1
ATOM 2871 C CA . TYR A 1 363 ? 5.998 2.622 -15.504 1.00 98.44 363 TYR A CA 1
ATOM 2872 C C . TYR A 1 363 ? 6.012 1.341 -16.326 1.00 98.44 363 TYR A C 1
ATOM 2874 O O . TYR A 1 363 ? 7.039 0.962 -16.885 1.00 98.44 363 TYR A O 1
ATOM 2882 N N . ILE A 1 364 ? 4.855 0.695 -16.420 1.00 97.75 364 ILE A N 1
ATOM 2883 C CA . ILE A 1 364 ? 4.612 -0.440 -17.302 1.00 97.75 364 ILE A CA 1
ATOM 2884 C C . ILE A 1 364 ? 3.848 0.079 -18.517 1.00 97.75 364 ILE A C 1
ATOM 2886 O O . ILE A 1 364 ? 2.706 0.531 -18.409 1.00 97.75 364 ILE A O 1
ATOM 2890 N N . ARG A 1 365 ? 4.484 0.010 -19.685 1.00 95.31 365 ARG A N 1
ATOM 2891 C CA . ARG A 1 365 ? 3.841 0.248 -20.973 1.00 95.31 365 ARG A CA 1
ATOM 2892 C C . ARG A 1 365 ? 3.236 -1.065 -21.452 1.00 95.31 365 ARG A C 1
ATOM 2894 O O . ARG A 1 365 ? 3.956 -1.926 -21.957 1.00 95.31 365 ARG A O 1
ATOM 2901 N N . VAL A 1 366 ? 1.927 -1.214 -21.289 1.00 93.62 366 VAL A N 1
ATOM 2902 C CA . VAL A 1 366 ? 1.187 -2.388 -21.759 1.00 93.62 366 VAL A CA 1
ATOM 2903 C C . VAL A 1 366 ? 0.764 -2.138 -23.194 1.00 93.62 366 VAL A C 1
ATOM 2905 O O . VAL A 1 366 ? -0.008 -1.219 -23.457 1.00 93.62 366 VAL A O 1
ATOM 2908 N N . TYR A 1 367 ? 1.273 -2.934 -24.127 1.00 85.19 367 TYR A N 1
ATOM 2909 C CA . TYR A 1 367 ? 0.957 -2.764 -25.541 1.00 85.19 367 TYR A CA 1
ATOM 2910 C C . TYR A 1 367 ? 0.766 -4.101 -26.243 1.00 85.19 367 TYR A C 1
ATOM 2912 O O . TYR A 1 367 ? 1.164 -5.162 -25.761 1.00 85.19 367 TYR A O 1
ATOM 2920 N N . ASP A 1 368 ? 0.119 -4.023 -27.399 1.00 79.44 368 ASP A N 1
ATOM 2921 C CA . ASP A 1 368 ? -0.063 -5.149 -28.297 1.00 79.44 368 ASP A CA 1
ATOM 2922 C C . ASP A 1 368 ? 0.984 -5.095 -29.415 1.00 79.44 368 ASP A C 1
ATOM 2924 O O . ASP A 1 368 ? 1.271 -4.021 -29.948 1.00 79.44 368 ASP A O 1
ATOM 2928 N N . SER A 1 369 ? 1.543 -6.252 -29.770 1.00 67.44 369 SER A N 1
ATOM 2929 C CA . SER A 1 369 ? 2.466 -6.390 -30.904 1.00 67.44 369 SER A CA 1
ATOM 2930 C C . SER A 1 369 ? 1.818 -6.020 -32.244 1.00 67.44 369 SER A C 1
ATOM 2932 O O . SER A 1 369 ? 2.518 -5.563 -33.147 1.00 67.44 369 SER A O 1
ATOM 2934 N N . ASP A 1 370 ? 0.490 -6.156 -32.348 1.00 66.50 370 ASP A N 1
ATOM 2935 C CA . ASP A 1 370 ? -0.323 -5.585 -33.420 1.00 66.50 370 ASP A CA 1
ATOM 2936 C C . ASP A 1 370 ? -0.982 -4.288 -32.907 1.00 66.50 370 ASP A C 1
ATOM 2938 O O . ASP A 1 370 ? -2.013 -4.350 -32.215 1.00 66.50 370 ASP A O 1
ATOM 2942 N N . PRO A 1 371 ? -0.375 -3.108 -33.159 1.00 59.94 371 PRO A N 1
ATOM 2943 C CA . PRO A 1 371 ? -0.814 -1.840 -32.594 1.00 59.94 371 PRO A CA 1
ATOM 2944 C C . PRO A 1 371 ? -2.190 -1.469 -33.146 1.00 59.94 371 PRO A C 1
ATOM 2946 O O . PRO A 1 371 ? -2.326 -0.836 -34.191 1.00 59.94 371 PRO A O 1
ATOM 2949 N N . ASN A 1 372 ? -3.231 -1.851 -32.410 1.00 58.31 372 ASN A N 1
ATOM 2950 C CA . ASN A 1 372 ? -4.598 -1.467 -32.708 1.00 58.31 372 ASN A CA 1
ATOM 2951 C C . ASN A 1 372 ? -4.989 -0.250 -31.850 1.00 58.31 372 ASN A C 1
ATOM 2953 O O . ASN A 1 372 ? -5.302 -0.422 -30.667 1.00 58.31 372 ASN A O 1
ATOM 2957 N N . PRO A 1 373 ? -5.045 0.964 -32.430 1.00 56.62 373 PRO A N 1
ATOM 2958 C CA . PRO A 1 373 ? -5.435 2.178 -31.716 1.00 56.62 373 PRO A CA 1
ATOM 2959 C C . PRO A 1 373 ? -6.898 2.180 -31.242 1.00 56.62 373 PRO A C 1
ATOM 2961 O O . PRO A 1 373 ? -7.289 3.095 -30.534 1.00 56.62 373 PRO A O 1
ATOM 2964 N N . ALA A 1 374 ? -7.716 1.177 -31.588 1.00 56.44 374 ALA A N 1
ATOM 2965 C CA . ALA A 1 374 ? -9.054 0.998 -31.019 1.00 56.44 374 ALA A CA 1
ATOM 2966 C C . ALA A 1 374 ? -9.050 0.363 -29.614 1.00 56.44 374 ALA A C 1
ATOM 2968 O O . ALA A 1 374 ? -10.098 0.316 -28.973 1.00 56.44 374 ALA A O 1
ATOM 2969 N N . LYS A 1 375 ? -7.907 -0.164 -29.147 1.00 70.50 375 LYS A N 1
ATOM 2970 C CA . LYS A 1 375 ? -7.775 -0.795 -27.820 1.00 70.50 375 LYS A CA 1
ATOM 2971 C C . LYS A 1 375 ? -7.438 0.202 -26.709 1.00 70.50 375 LYS A C 1
ATOM 2973 O O . LYS A 1 375 ? -7.585 -0.133 -25.541 1.00 70.50 375 LYS A O 1
ATOM 2978 N N . GLU A 1 376 ? -7.033 1.414 -27.072 1.00 80.19 376 GLU A N 1
ATOM 2979 C CA . GLU A 1 376 ? -6.883 2.536 -26.152 1.00 80.19 376 GLU A CA 1
ATOM 2980 C C . GLU A 1 376 ? -7.839 3.655 -26.554 1.00 80.19 376 GLU A C 1
ATOM 2982 O O . GLU A 1 376 ? -8.075 3.903 -27.737 1.00 80.19 376 GLU A O 1
ATOM 2987 N N . HIS A 1 377 ? -8.397 4.360 -25.575 1.00 82.06 377 HIS A N 1
ATOM 2988 C CA . HIS A 1 377 ? -9.242 5.505 -25.885 1.00 82.06 377 HIS A CA 1
ATOM 2989 C C . HIS A 1 377 ? -8.411 6.647 -26.489 1.00 82.06 377 HIS A C 1
ATOM 2991 O O . HIS A 1 377 ? -7.314 6.934 -25.999 1.00 82.06 377 HIS A O 1
ATOM 2997 N N . PRO A 1 378 ? -8.929 7.343 -27.520 1.00 82.88 378 PRO A N 1
ATOM 2998 C CA . PRO A 1 378 ? -8.257 8.521 -28.041 1.00 82.88 378 PRO A CA 1
ATOM 2999 C C . PRO A 1 378 ? -8.169 9.594 -26.947 1.00 82.88 378 PRO A C 1
ATOM 3001 O O . PRO A 1 378 ? -9.072 9.687 -26.105 1.00 82.88 378 PRO A O 1
ATOM 3004 N N . PRO A 1 379 ? -7.126 10.443 -26.962 1.00 85.44 379 PRO A N 1
ATOM 3005 C CA . PRO A 1 379 ? -7.001 11.498 -25.972 1.00 85.44 379 PRO A CA 1
ATOM 3006 C C . PRO A 1 379 ? -8.231 12.425 -25.955 1.00 85.44 379 PRO A C 1
ATOM 3008 O O . PRO A 1 379 ? -8.787 12.738 -27.015 1.00 85.44 379 PRO A O 1
ATOM 3011 N N . PRO A 1 380 ? -8.670 12.892 -24.773 1.00 89.62 380 PRO A N 1
ATOM 3012 C CA . PRO A 1 380 ? -9.824 13.774 -24.672 1.00 89.62 380 PRO A CA 1
ATOM 3013 C C . PRO A 1 380 ? -9.548 15.130 -25.338 1.00 89.62 380 PRO A C 1
ATOM 3015 O O . PRO A 1 380 ? -8.414 15.603 -25.400 1.00 89.62 380 PRO A O 1
ATOM 3018 N N . LYS A 1 381 ? -10.600 15.808 -25.813 1.00 88.69 381 LYS A N 1
ATOM 3019 C CA . LYS A 1 381 ? -10.467 17.083 -26.551 1.00 88.69 381 LYS A CA 1
ATOM 3020 C C . LYS A 1 381 ? -9.853 18.220 -25.724 1.00 88.69 381 LYS A C 1
ATOM 3022 O O . LYS A 1 381 ? -9.314 19.159 -26.297 1.00 88.69 381 LYS A O 1
ATOM 3027 N N . ASN A 1 382 ? -9.955 18.147 -24.399 1.00 90.25 382 ASN A N 1
ATOM 3028 C CA . ASN A 1 382 ? -9.411 19.112 -23.444 1.00 90.25 382 ASN A CA 1
ATOM 3029 C C . ASN A 1 382 ? -8.064 18.668 -22.843 1.00 90.25 382 ASN A C 1
ATOM 3031 O O . ASN A 1 382 ? -7.706 19.124 -21.757 1.00 90.25 382 ASN A O 1
ATOM 3035 N N . LEU A 1 383 ? -7.341 17.760 -23.507 1.00 90.38 383 LEU A N 1
ATOM 3036 C CA . LEU A 1 383 ? -6.026 17.312 -23.061 1.00 90.38 383 LEU A CA 1
ATOM 3037 C C . LEU A 1 383 ? -5.043 18.489 -22.976 1.00 90.38 383 LEU A C 1
ATOM 3039 O O . LEU A 1 383 ? -4.914 19.275 -23.915 1.00 90.38 383 LEU A O 1
ATOM 3043 N N . LEU A 1 384 ? -4.336 18.580 -21.850 1.00 91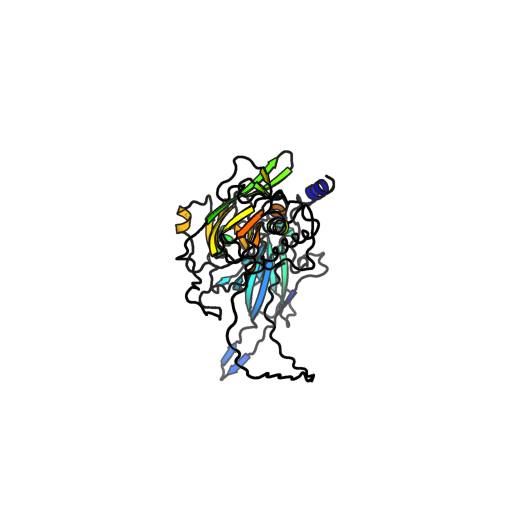.44 384 LEU A N 1
ATOM 3044 C CA . LEU A 1 384 ? -3.263 19.548 -21.651 1.00 91.44 384 LEU A CA 1
ATOM 3045 C C . LEU A 1 384 ? -1.946 19.007 -22.215 1.00 91.44 384 LEU A C 1
ATOM 3047 O O . LEU A 1 384 ? -1.653 17.817 -22.104 1.00 91.44 384 LEU A O 1
ATOM 3051 N N . TYR A 1 385 ? -1.148 19.903 -22.787 1.00 90.62 385 TYR A N 1
ATOM 3052 C CA . TYR A 1 385 ? 0.132 19.601 -23.422 1.00 90.62 385 TYR A CA 1
ATOM 3053 C C . TYR A 1 385 ? 1.270 20.267 -22.645 1.00 90.62 385 TYR A C 1
ATOM 3055 O O . TYR A 1 385 ? 1.128 21.403 -22.187 1.00 90.62 385 TYR A O 1
ATOM 3063 N N . CYS A 1 386 ? 2.393 19.571 -22.484 1.00 91.56 386 CYS A N 1
ATOM 3064 C CA . CYS A 1 386 ? 3.594 20.112 -21.854 1.00 91.56 386 CYS A CA 1
ATOM 3065 C C . CYS A 1 386 ? 4.864 19.372 -22.305 1.00 91.56 386 CYS A C 1
ATOM 3067 O O . CYS A 1 386 ? 4.820 18.308 -22.930 1.00 91.56 386 CYS A O 1
ATOM 3069 N N . GLY A 1 387 ? 6.017 19.971 -21.996 1.00 92.06 387 GLY A N 1
ATOM 3070 C CA . GLY A 1 387 ? 7.321 19.460 -22.404 1.00 92.06 387 GLY A CA 1
ATOM 3071 C C . GLY A 1 387 ? 7.522 19.546 -23.919 1.00 92.06 387 GLY A C 1
ATOM 3072 O O . GLY A 1 387 ? 7.330 20.599 -24.529 1.00 92.06 387 GLY A O 1
ATOM 3073 N N . SER A 1 388 ? 7.924 18.429 -24.518 1.00 90.06 388 SER A N 1
ATOM 3074 C CA . SER A 1 388 ? 8.196 18.287 -25.954 1.00 90.06 388 SER A CA 1
ATOM 3075 C C . SER A 1 388 ? 6.929 18.200 -26.810 1.00 90.06 388 SER A C 1
ATOM 3077 O O . SER A 1 388 ? 7.013 18.332 -28.028 1.00 90.06 388 SER A O 1
ATOM 3079 N N . VAL A 1 389 ? 5.759 17.996 -26.198 1.00 87.25 389 VAL A N 1
ATOM 3080 C CA . VAL A 1 389 ? 4.462 18.056 -26.881 1.00 87.25 389 VAL A CA 1
ATOM 3081 C C . VAL A 1 389 ? 3.802 19.368 -26.470 1.00 87.25 389 VAL A C 1
ATOM 3083 O O . VAL A 1 389 ? 3.337 19.490 -25.344 1.00 87.25 389 VAL A O 1
ATOM 3086 N N . GLN A 1 390 ? 3.802 20.370 -27.353 1.00 79.94 390 GLN A N 1
ATOM 3087 C CA . GLN A 1 390 ? 3.282 21.720 -27.054 1.00 79.94 390 GLN A CA 1
ATOM 3088 C C . GLN A 1 390 ? 1.944 22.030 -27.743 1.00 79.94 390 GLN A C 1
ATOM 3090 O O . GLN A 1 390 ? 1.268 22.988 -27.380 1.00 79.94 390 GLN A O 1
ATOM 3095 N N . ALA A 1 391 ? 1.548 21.218 -28.724 1.00 70.50 391 ALA A N 1
ATOM 3096 C CA . ALA A 1 391 ? 0.289 21.320 -29.455 1.00 70.50 391 ALA A CA 1
ATOM 3097 C C . ALA A 1 391 ? -0.052 19.950 -30.075 1.00 70.50 391 ALA A C 1
ATOM 3099 O O . ALA A 1 391 ? 0.857 19.125 -30.231 1.00 70.50 391 ALA A O 1
ATOM 3100 N N . PRO A 1 392 ? -1.318 19.694 -30.465 1.00 66.06 392 PRO A N 1
ATOM 3101 C CA . PRO A 1 392 ? -1.642 18.523 -31.272 1.00 66.06 392 PRO A CA 1
ATOM 3102 C C . PRO A 1 392 ? -0.801 18.569 -32.559 1.00 66.06 392 PRO A C 1
ATOM 3104 O O . PRO A 1 392 ? -0.732 19.637 -33.178 1.00 66.06 392 PRO A O 1
ATOM 3107 N N . PRO A 1 393 ? -0.153 17.470 -32.985 1.00 60.25 393 PRO A N 1
ATOM 3108 C CA . PRO A 1 393 ? 0.575 17.459 -34.245 1.00 60.25 393 PRO A CA 1
ATOM 3109 C C . PRO A 1 393 ? -0.373 17.860 -35.377 1.00 60.25 393 PRO A C 1
ATOM 3111 O O . PRO A 1 393 ? -1.522 17.414 -35.433 1.00 60.25 393 PRO A O 1
ATOM 3114 N N . SER A 1 394 ? 0.098 18.733 -36.269 1.00 55.69 394 SER A N 1
ATOM 3115 C CA . SER A 1 394 ? -0.665 19.135 -37.450 1.00 55.69 394 SER A CA 1
ATOM 3116 C C . SER A 1 394 ? -1.056 17.892 -38.243 1.00 55.69 394 SER A C 1
ATOM 3118 O O . SER A 1 394 ? -0.207 17.024 -38.458 1.00 55.69 394 SER A O 1
ATOM 3120 N N . ALA A 1 395 ? -2.319 17.813 -38.675 1.00 50.53 395 ALA A N 1
ATOM 3121 C CA . ALA A 1 395 ? -2.805 16.707 -39.493 1.00 50.53 395 ALA A CA 1
ATOM 3122 C C . ALA A 1 395 ? -1.834 16.435 -40.659 1.00 50.53 395 ALA A C 1
ATOM 3124 O O . ALA A 1 395 ? -1.329 17.399 -41.249 1.00 50.53 395 ALA A O 1
ATOM 3125 N N . PRO A 1 396 ? -1.557 15.160 -40.996 1.00 50.34 396 PRO A N 1
ATOM 3126 C CA . PRO A 1 396 ? -0.712 14.850 -42.138 1.00 50.34 396 PRO A CA 1
ATOM 3127 C C . PRO A 1 396 ? -1.274 15.549 -43.386 1.00 50.34 396 PRO A C 1
ATOM 3129 O O . PRO A 1 396 ? -2.500 15.610 -43.545 1.00 50.34 396 PRO A O 1
ATOM 3132 N N . PRO A 1 397 ? -0.412 16.111 -44.255 1.00 47.09 397 PRO A N 1
ATOM 3133 C CA . PRO A 1 397 ? -0.869 16.768 -45.468 1.00 47.09 397 PRO A CA 1
ATOM 3134 C C . PRO A 1 397 ? -1.752 15.798 -46.265 1.00 47.09 397 PRO A C 1
ATOM 3136 O O . PRO A 1 397 ? -1.439 14.603 -46.322 1.00 47.09 397 PRO A O 1
ATOM 3139 N N . PRO A 1 398 ? -2.867 16.276 -46.851 1.00 49.06 398 PRO A N 1
ATOM 3140 C CA . PRO A 1 398 ? -3.759 15.416 -47.610 1.00 49.06 398 PRO A CA 1
ATOM 3141 C C . PRO A 1 398 ? -2.956 14.685 -48.684 1.00 49.06 398 PRO A C 1
ATOM 3143 O O . PRO A 1 398 ? -2.134 15.290 -49.376 1.00 49.06 398 PRO A O 1
ATOM 3146 N N . SER A 1 399 ? -3.191 13.378 -48.801 1.00 52.53 399 SER A N 1
ATOM 3147 C CA . SER A 1 399 ? -2.589 12.545 -49.838 1.00 52.53 399 SER A CA 1
ATOM 3148 C C . SER A 1 399 ? -2.762 13.230 -51.202 1.00 52.53 399 SER A C 1
ATOM 3150 O O . SER A 1 399 ? -3.848 13.770 -51.457 1.00 52.53 399 SER A O 1
ATOM 3152 N N . PRO A 1 400 ? -1.743 13.231 -52.086 1.00 62.12 400 PRO A N 1
ATOM 3153 C CA . PRO A 1 400 ? -1.899 13.762 -53.433 1.00 62.12 400 PRO A CA 1
ATOM 3154 C C . PRO A 1 400 ? -3.142 13.141 -54.068 1.00 62.12 400 PRO A C 1
ATOM 3156 O O . PRO A 1 400 ? -3.301 11.917 -54.039 1.00 62.12 400 PRO A O 1
ATOM 3159 N N . LYS A 1 401 ? -4.049 13.975 -54.596 1.00 57.12 401 LYS A N 1
ATOM 3160 C CA . LYS A 1 401 ? -5.229 13.474 -55.312 1.00 57.12 401 LYS A CA 1
ATOM 3161 C C . LYS A 1 401 ? -4.753 12.467 -56.369 1.00 57.12 401 LYS A C 1
ATOM 3163 O O . LYS A 1 401 ? -3.799 12.791 -57.082 1.00 57.12 401 LYS A O 1
ATOM 3168 N N . PRO A 1 402 ? -5.390 11.288 -56.492 1.00 59.22 402 PRO A N 1
ATOM 3169 C CA . PRO A 1 402 ? -5.071 10.360 -57.565 1.00 59.22 402 PRO A CA 1
ATOM 3170 C C . PRO A 1 402 ? -5.124 11.103 -58.899 1.00 59.22 402 PRO A C 1
ATOM 3172 O O . PRO A 1 402 ? -6.105 11.795 -59.187 1.00 59.22 402 PRO A O 1
ATOM 3175 N N . VAL A 1 403 ? -4.052 10.998 -59.685 1.00 67.50 403 VAL A N 1
ATOM 3176 C CA . VAL A 1 403 ? -4.026 11.524 -61.052 1.00 67.50 403 VAL A CA 1
ATOM 3177 C C . VAL A 1 403 ? -5.182 10.859 -61.811 1.00 67.50 403 VAL A C 1
ATOM 3179 O O . VAL A 1 403 ? -5.309 9.634 -61.726 1.00 67.50 403 VAL A O 1
ATOM 3182 N N . PRO A 1 404 ? -6.051 11.617 -62.508 1.00 62.72 404 PRO A N 1
ATOM 3183 C CA . PRO A 1 404 ? -7.140 11.030 -63.276 1.00 62.72 404 PRO A CA 1
ATOM 3184 C C . PRO A 1 404 ? -6.584 9.992 -64.251 1.00 62.72 404 PRO A C 1
ATOM 3186 O O . PRO A 1 404 ? -5.634 10.277 -64.983 1.00 62.72 404 PRO A O 1
ATOM 3189 N N . ALA A 1 405 ? -7.160 8.790 -64.245 1.00 63.75 405 ALA A N 1
ATOM 3190 C CA . ALA A 1 405 ? -6.787 7.755 -65.197 1.00 63.75 405 ALA A CA 1
ATOM 3191 C C . ALA A 1 405 ? -6.986 8.276 -66.637 1.00 63.75 405 ALA A C 1
ATOM 3193 O O . ALA A 1 405 ? -7.967 8.985 -66.892 1.00 63.75 405 ALA A O 1
ATOM 3194 N N . PRO A 1 406 ? -6.082 7.950 -67.578 1.00 64.56 406 PRO A N 1
ATOM 3195 C CA . PRO A 1 406 ? -6.254 8.338 -68.970 1.00 64.56 406 PRO A CA 1
ATOM 3196 C C . PRO A 1 406 ? -7.553 7.736 -69.538 1.00 64.56 406 PRO A C 1
ATOM 3198 O O . PRO A 1 406 ? -7.962 6.653 -69.107 1.00 64.56 406 PRO A O 1
ATOM 3201 N N . PRO A 1 407 ? -8.220 8.415 -70.491 1.00 54.12 407 PRO A N 1
ATOM 3202 C CA . PRO A 1 407 ? -9.495 7.952 -71.023 1.00 54.12 407 PRO A CA 1
ATOM 3203 C C . PRO A 1 407 ? -9.338 6.579 -71.683 1.00 54.12 407 PRO A C 1
ATOM 3205 O O . PRO A 1 407 ? -8.419 6.366 -72.475 1.00 54.12 407 PRO A O 1
ATOM 3208 N N . ALA A 1 408 ? -10.250 5.658 -71.373 1.00 57.25 408 ALA A N 1
ATOM 3209 C CA . ALA A 1 408 ? -10.303 4.357 -72.028 1.00 57.25 408 ALA A CA 1
ATOM 3210 C C . ALA A 1 408 ? -10.638 4.514 -73.529 1.00 57.25 408 ALA A C 1
ATOM 3212 O O . ALA A 1 408 ? -11.446 5.379 -73.886 1.00 57.25 408 ALA A O 1
ATOM 3213 N N . PRO A 1 409 ? -10.052 3.690 -74.419 1.00 49.31 409 PRO A N 1
ATOM 3214 C CA . PRO A 1 409 ? -10.348 3.744 -75.844 1.00 49.31 409 PRO A CA 1
ATOM 3215 C C . PRO A 1 409 ? -11.788 3.299 -76.136 1.00 49.31 409 PRO A C 1
ATOM 3217 O O . PRO A 1 409 ? -12.323 2.377 -75.517 1.00 49.31 409 PRO A O 1
ATOM 3220 N N . ALA A 1 410 ? -12.408 3.981 -77.100 1.00 48.00 410 ALA A N 1
ATOM 3221 C CA . ALA A 1 410 ? -13.793 3.775 -77.501 1.00 48.00 410 ALA A CA 1
ATOM 3222 C C . ALA A 1 410 ? -14.035 2.343 -78.006 1.00 48.00 410 ALA A C 1
ATOM 3224 O O . ALA A 1 410 ? -13.345 1.865 -78.905 1.00 48.00 410 ALA A O 1
ATOM 3225 N N . SER A 1 411 ? -15.050 1.684 -77.445 1.00 41.03 411 SER A N 1
ATOM 3226 C CA . SER A 1 411 ? -15.591 0.420 -77.959 1.00 41.03 411 SER A CA 1
ATOM 3227 C C . SER A 1 411 ? -16.867 0.682 -78.772 1.00 41.03 411 SER A C 1
ATOM 3229 O O . SER A 1 411 ? -17.601 1.622 -78.451 1.00 41.03 411 SER A O 1
ATOM 3231 N N . PRO A 1 412 ? -17.136 -0.104 -79.832 1.00 41.59 412 PRO A N 1
ATOM 3232 C CA . PRO A 1 412 ? -18.188 0.194 -80.792 1.00 41.59 412 PRO A CA 1
ATOM 3233 C C . PRO A 1 412 ? -19.587 -0.172 -80.285 1.00 41.59 412 PRO A C 1
ATOM 3235 O O . PRO A 1 412 ? -19.776 -1.001 -79.396 1.00 41.59 412 PRO A O 1
ATOM 3238 N N . SER A 1 413 ? -20.563 0.500 -80.886 1.00 42.06 413 SER A N 1
ATOM 3239 C CA . SER A 1 413 ? -21.983 0.489 -80.558 1.00 42.06 413 SER A CA 1
ATOM 3240 C C . SER A 1 413 ? -22.643 -0.883 -80.703 1.00 42.06 413 SER A C 1
ATOM 3242 O O . SER A 1 413 ? -22.460 -1.582 -81.697 1.00 42.06 413 SER A O 1
ATOM 3244 N N . SER A 1 414 ? -23.542 -1.209 -79.771 1.00 35.75 414 SER A N 1
ATOM 3245 C CA . SER A 1 414 ? -24.733 -1.989 -80.111 1.00 35.75 414 SER A CA 1
ATOM 3246 C C . SER A 1 414 ? -25.900 -1.736 -79.149 1.00 35.75 414 SER A C 1
ATOM 3248 O O . SER A 1 414 ? -25.741 -1.688 -77.936 1.00 35.75 414 SER A O 1
ATOM 3250 N N . ALA A 1 415 ? -27.053 -1.554 -79.796 1.00 34.16 415 ALA A N 1
ATOM 3251 C CA . ALA A 1 415 ? -28.435 -1.814 -79.403 1.00 34.16 415 ALA A CA 1
ATOM 3252 C C . ALA A 1 415 ? -28.999 -1.247 -78.085 1.00 34.16 415 ALA A C 1
ATOM 3254 O O . ALA A 1 415 ? -28.675 -1.649 -76.973 1.00 34.16 415 ALA A O 1
ATOM 3255 N N . ALA A 1 416 ? -29.984 -0.370 -78.281 1.00 37.62 416 ALA A N 1
ATOM 3256 C CA . ALA A 1 416 ? -30.911 0.138 -77.289 1.00 37.62 416 ALA A CA 1
ATOM 3257 C C . ALA A 1 416 ? -31.771 -0.969 -76.659 1.00 37.62 416 ALA A C 1
ATOM 3259 O O . ALA A 1 416 ? -32.294 -1.845 -77.347 1.00 37.62 416 ALA A O 1
ATOM 3260 N N . THR A 1 417 ? -32.028 -0.854 -75.358 1.00 31.73 417 THR A N 1
ATOM 3261 C CA . THR A 1 417 ? -33.251 -1.376 -74.740 1.00 31.73 417 THR A CA 1
ATOM 3262 C C . THR A 1 417 ? -33.696 -0.403 -73.652 1.00 31.73 417 THR A C 1
ATOM 3264 O O . THR A 1 417 ? -32.965 -0.080 -72.721 1.00 31.73 417 THR A O 1
ATOM 3267 N N . THR A 1 418 ? -34.897 0.125 -73.839 1.00 32.88 418 THR A N 1
ATOM 3268 C CA . THR A 1 418 ? -35.651 1.016 -72.961 1.00 32.88 418 THR A CA 1
ATOM 3269 C C . THR A 1 418 ? -36.224 0.249 -71.773 1.00 32.88 418 THR A C 1
ATOM 3271 O O . THR A 1 418 ? -36.906 -0.742 -72.008 1.00 32.88 418 THR A O 1
ATOM 3274 N N . THR A 1 419 ? -36.089 0.743 -70.532 1.00 30.27 419 THR A N 1
ATOM 3275 C CA . THR A 1 419 ? -37.244 0.924 -69.617 1.00 30.27 419 THR A CA 1
ATOM 3276 C C . THR A 1 419 ? -36.924 1.674 -68.312 1.00 30.27 419 THR A C 1
ATOM 3278 O O . THR A 1 419 ? -35.983 1.354 -67.598 1.00 30.27 419 THR A O 1
ATOM 3281 N N . ALA A 1 420 ? -37.825 2.618 -68.016 1.00 30.25 420 ALA A N 1
ATOM 3282 C CA . ALA A 1 420 ? -38.409 2.986 -66.721 1.00 30.25 420 ALA A CA 1
ATOM 3283 C C . ALA A 1 420 ? -37.549 3.601 -65.593 1.00 30.25 420 ALA A C 1
ATOM 3285 O O . ALA A 1 420 ? -36.890 2.938 -64.799 1.00 30.25 420 ALA A O 1
ATOM 3286 N N . THR A 1 421 ? -37.749 4.909 -65.443 1.00 29.95 421 THR A N 1
ATOM 3287 C CA . THR A 1 421 ? -37.617 5.723 -64.231 1.00 29.95 421 THR A CA 1
ATOM 3288 C C . THR A 1 421 ? -38.552 5.237 -63.116 1.00 29.95 421 THR A C 1
ATOM 3290 O O . THR A 1 421 ? -39.752 5.095 -63.346 1.00 29.95 421 THR A O 1
ATOM 3293 N N . ILE A 1 422 ? -38.045 5.108 -61.885 1.00 30.30 422 ILE A N 1
ATOM 3294 C CA . ILE A 1 422 ? -38.865 5.198 -60.667 1.00 30.30 422 ILE A CA 1
ATOM 3295 C C . ILE A 1 422 ? -38.212 6.191 -59.707 1.00 30.30 422 ILE A C 1
ATOM 3297 O O . ILE A 1 422 ? -37.162 5.946 -59.118 1.00 30.30 422 ILE A O 1
ATOM 3301 N N . THR A 1 423 ? -38.883 7.327 -59.568 1.00 29.56 423 THR A N 1
ATOM 3302 C CA . THR A 1 423 ? -38.697 8.330 -58.525 1.00 29.56 423 THR A CA 1
ATOM 3303 C C . THR A 1 423 ? -39.548 7.918 -57.326 1.00 29.56 423 THR A C 1
ATOM 3305 O O . THR A 1 423 ? -40.757 7.765 -57.490 1.00 29.56 423 THR A O 1
ATOM 3308 N N . THR A 1 424 ? -38.978 7.829 -56.120 1.00 28.20 424 THR A N 1
ATOM 3309 C CA . THR A 1 424 ? -39.787 7.829 -54.888 1.00 28.20 424 THR A CA 1
ATOM 3310 C C . THR A 1 424 ? -39.217 8.797 -53.861 1.00 28.20 424 THR A C 1
ATOM 3312 O O . THR A 1 424 ? -38.138 8.619 -53.306 1.00 28.20 424 THR A O 1
ATOM 3315 N N . ILE A 1 425 ? -40.016 9.837 -53.639 1.00 30.16 425 ILE A N 1
ATOM 3316 C CA . ILE A 1 425 ? -39.989 10.828 -52.567 1.00 30.16 425 ILE A CA 1
ATOM 3317 C C . ILE A 1 425 ? -40.713 10.246 -51.345 1.00 30.16 425 ILE A C 1
ATOM 3319 O O . ILE A 1 425 ? -41.748 9.607 -51.529 1.00 30.16 425 ILE A O 1
ATOM 3323 N N . LYS A 1 426 ? -40.242 10.567 -50.128 1.00 24.94 426 LYS A N 1
ATOM 3324 C CA . LYS A 1 426 ? -41.008 10.961 -48.911 1.00 24.94 426 LYS A CA 1
ATOM 3325 C C . LYS A 1 426 ? -40.199 10.599 -47.658 1.00 24.94 426 LYS A C 1
ATOM 3327 O O . LYS A 1 426 ? -39.549 9.569 -47.641 1.00 24.94 426 LYS A O 1
ATOM 3332 N N . ARG A 1 427 ? -40.280 11.281 -46.519 1.00 26.92 427 ARG A N 1
ATOM 3333 C CA . ARG A 1 427 ? -40.667 12.630 -46.062 1.00 26.92 427 ARG A CA 1
ATOM 3334 C C . ARG A 1 427 ? -40.411 12.535 -44.546 1.00 26.92 427 ARG A C 1
ATOM 3336 O O . ARG A 1 427 ? -40.669 11.486 -43.964 1.00 26.92 427 ARG A O 1
ATOM 3343 N N . GLN A 1 428 ? -39.916 13.604 -43.928 1.00 28.44 428 GLN A N 1
ATOM 3344 C CA . GLN A 1 428 ? -39.934 13.805 -42.469 1.00 28.44 428 GLN A CA 1
ATOM 3345 C C . GLN A 1 428 ? -41.351 13.619 -41.892 1.00 28.44 428 GLN A C 1
ATOM 3347 O O . GLN A 1 428 ? -42.292 13.602 -42.674 1.00 28.44 428 GLN A O 1
ATOM 3352 N N . TRP A 1 429 ? -41.504 13.523 -40.564 1.00 24.67 429 TRP A N 1
ATOM 3353 C CA . TRP A 1 429 ? -42.352 14.397 -39.716 1.00 24.67 429 TRP A CA 1
ATOM 3354 C C . TRP A 1 429 ? -42.424 13.850 -38.264 1.00 24.67 429 TRP A C 1
ATOM 3356 O O . TRP A 1 429 ? -42.915 12.745 -38.083 1.00 24.67 429 TRP A O 1
ATOM 3366 N N . PHE A 1 430 ? -41.985 14.682 -37.291 1.00 24.20 430 PHE A N 1
ATOM 3367 C CA . PHE A 1 430 ? -42.590 15.005 -35.965 1.00 24.20 430 PHE A CA 1
ATOM 3368 C C . PHE A 1 430 ? -42.759 13.867 -34.910 1.00 24.20 430 PHE A C 1
ATOM 3370 O O . PHE A 1 430 ? -43.021 12.736 -35.268 1.00 24.20 430 PHE A O 1
ATOM 3377 N N . ASN A 1 431 ? -42.693 14.037 -33.578 1.00 24.53 431 ASN A N 1
ATOM 3378 C CA . ASN A 1 431 ? -42.609 15.191 -32.675 1.00 24.53 431 ASN A CA 1
ATOM 3379 C C . ASN A 1 431 ? -42.259 14.746 -31.228 1.00 24.53 431 ASN A C 1
ATOM 3381 O O . ASN A 1 431 ? -42.375 13.576 -30.877 1.00 24.53 431 ASN A O 1
ATOM 3385 N N . ILE A 1 432 ? -41.923 15.743 -30.408 1.00 29.09 432 ILE A N 1
ATOM 3386 C CA . ILE A 1 432 ? -41.772 15.806 -28.939 1.00 29.09 432 ILE A CA 1
ATOM 3387 C C . ILE A 1 432 ? -43.041 15.383 -28.164 1.00 29.09 432 ILE A C 1
ATOM 3389 O O . ILE A 1 432 ? -44.106 15.858 -28.545 1.00 29.09 432 ILE A O 1
ATOM 3393 N N . ILE A 1 433 ? -42.905 14.649 -27.038 1.00 25.77 433 ILE A N 1
ATOM 3394 C CA . ILE A 1 433 ? -43.715 14.765 -25.791 1.00 25.77 433 ILE A CA 1
ATOM 3395 C C . ILE A 1 433 ? -42.850 14.378 -24.564 1.00 25.77 433 ILE A C 1
ATOM 3397 O O . ILE A 1 433 ? -42.087 13.415 -24.608 1.00 25.77 433 ILE A O 1
ATOM 3401 N N . GLU A 1 434 ? -42.985 15.169 -23.494 1.00 25.73 434 GLU A N 1
ATOM 3402 C CA . GLU A 1 434 ? -42.426 15.038 -22.139 1.00 25.73 434 GLU A CA 1
ATOM 3403 C C . GLU A 1 434 ? -42.870 13.771 -21.375 1.00 25.73 434 GLU A C 1
ATOM 3405 O O . GLU A 1 434 ? -43.975 13.286 -21.589 1.00 25.73 434 GLU A O 1
ATOM 3410 N N . ALA A 1 435 ? -42.082 13.313 -20.392 1.00 24.53 435 ALA A N 1
ATOM 3411 C CA . ALA A 1 435 ? -42.531 13.159 -18.997 1.00 24.53 435 ALA A CA 1
ATOM 3412 C C . ALA A 1 435 ? -41.485 12.451 -18.118 1.00 24.53 435 ALA A C 1
ATOM 3414 O O . ALA A 1 435 ? -40.838 11.477 -18.492 1.00 24.53 435 ALA A O 1
ATOM 3415 N N . ILE A 1 436 ? -41.387 12.984 -16.908 1.00 25.41 436 ILE A N 1
ATOM 3416 C CA . ILE A 1 436 ? -40.638 12.552 -15.732 1.00 25.41 436 ILE A CA 1
ATOM 3417 C C . ILE A 1 436 ? -40.904 11.079 -15.374 1.00 25.41 436 ILE A C 1
ATOM 3419 O O . ILE A 1 436 ? -42.046 10.693 -15.148 1.00 25.41 436 ILE A O 1
ATOM 3423 N N . PHE A 1 437 ? -39.830 10.307 -15.186 1.00 23.48 437 PHE A N 1
ATOM 3424 C CA . PHE A 1 437 ? -39.786 9.169 -14.264 1.00 23.48 437 PHE A CA 1
ATOM 3425 C C . PHE A 1 437 ? -38.450 9.192 -13.512 1.00 23.48 437 PHE A C 1
ATOM 3427 O O . PHE A 1 437 ? -37.384 9.007 -14.096 1.00 23.48 437 PHE A O 1
ATOM 3434 N N . MET A 1 438 ? -38.516 9.420 -12.197 1.00 22.86 438 MET A N 1
ATOM 3435 C CA . MET A 1 438 ? -37.490 8.950 -11.272 1.00 22.86 438 MET A CA 1
ATOM 3436 C C . MET A 1 438 ? -37.537 7.418 -11.241 1.00 22.86 438 MET A C 1
ATOM 3438 O O . MET A 1 438 ? -38.573 6.852 -10.897 1.00 22.86 438 MET A O 1
ATOM 3442 N N . LEU A 1 439 ? -36.405 6.761 -11.498 1.00 21.38 439 LEU A N 1
ATOM 3443 C CA . LEU A 1 439 ? -36.022 5.539 -10.794 1.00 21.38 439 LEU A CA 1
ATOM 3444 C C . LEU A 1 439 ? -34.492 5.391 -10.807 1.00 21.38 439 LEU A C 1
ATOM 3446 O O . LEU A 1 439 ? -33.856 5.431 -11.857 1.00 21.38 439 LEU A O 1
ATOM 3450 N N . LEU A 1 440 ? -33.932 5.250 -9.605 1.00 21.19 440 LEU A N 1
ATOM 3451 C CA . LEU A 1 440 ? -32.544 4.911 -9.294 1.00 21.19 440 LEU A CA 1
ATOM 3452 C C . LEU A 1 440 ? -32.073 3.648 -10.032 1.00 21.19 440 LEU A C 1
ATOM 3454 O O . LEU A 1 440 ? -32.701 2.606 -9.875 1.00 21.19 440 LEU A O 1
ATOM 3458 N N . ILE A 1 441 ? -30.879 3.706 -10.632 1.00 22.38 441 ILE A N 1
ATOM 3459 C CA . ILE A 1 441 ? -29.818 2.706 -10.419 1.00 22.38 441 ILE A CA 1
ATOM 3460 C C . ILE A 1 441 ? -28.498 3.482 -10.314 1.00 22.38 441 ILE A C 1
ATOM 3462 O O . ILE A 1 441 ? -27.943 3.939 -11.309 1.00 22.38 441 ILE A O 1
ATOM 3466 N N . ILE A 1 442 ? -28.031 3.674 -9.081 1.00 24.09 442 ILE A N 1
ATOM 3467 C CA . ILE A 1 442 ? -26.672 4.128 -8.776 1.00 24.09 442 ILE A CA 1
ATOM 3468 C C . ILE A 1 442 ? -25.803 2.873 -8.827 1.00 24.09 442 ILE A C 1
ATOM 3470 O O . ILE A 1 442 ? -26.063 1.928 -8.082 1.00 24.09 442 ILE A O 1
ATOM 3474 N N . TRP A 1 443 ? -24.810 2.848 -9.714 1.00 21.06 443 TRP A N 1
ATOM 3475 C CA . TRP A 1 443 ? -23.764 1.829 -9.694 1.00 21.06 443 TRP A CA 1
ATOM 3476 C C . TRP A 1 443 ? -22.481 2.446 -9.137 1.00 21.06 443 TRP A C 1
ATOM 3478 O O . TRP A 1 443 ? -22.104 3.556 -9.517 1.00 21.06 443 TRP A O 1
ATOM 3488 N N . ASP A 1 444 ? -21.895 1.728 -8.180 1.00 24.77 444 ASP A N 1
ATOM 3489 C CA . ASP A 1 444 ? -20.733 2.083 -7.368 1.00 24.77 444 ASP A CA 1
ATOM 3490 C C . ASP A 1 444 ? -19.548 2.557 -8.222 1.00 24.77 444 ASP A C 1
ATOM 3492 O O . ASP A 1 444 ? -18.874 1.773 -8.889 1.00 24.77 444 ASP A O 1
ATOM 3496 N N . GLY A 1 445 ? -19.269 3.858 -8.162 1.00 24.94 445 GLY A N 1
ATOM 3497 C CA . GLY A 1 445 ? -18.006 4.439 -8.591 1.00 24.94 445 GLY A CA 1
ATOM 3498 C C . GLY A 1 445 ? -17.063 4.520 -7.400 1.00 24.94 445 GLY A C 1
ATOM 3499 O O . GLY A 1 445 ? -17.132 5.466 -6.615 1.00 24.94 445 GLY A O 1
ATOM 3500 N N . SER A 1 446 ? -16.196 3.521 -7.269 1.00 27.28 446 SER A N 1
ATOM 3501 C CA . SER A 1 446 ? -15.009 3.558 -6.420 1.00 27.28 446 SER A CA 1
ATOM 3502 C C . SER A 1 446 ? -14.101 4.704 -6.868 1.00 27.28 446 SER A C 1
ATOM 3504 O O . SER A 1 446 ? -13.365 4.578 -7.842 1.00 27.28 446 SER A O 1
ATOM 3506 N N . TRP A 1 447 ? -14.149 5.828 -6.161 1.00 22.28 447 TRP A N 1
ATOM 3507 C CA . TRP A 1 447 ? -13.111 6.851 -6.238 1.00 22.28 447 TRP A CA 1
ATOM 3508 C C . TRP A 1 447 ? -12.065 6.525 -5.169 1.00 22.28 447 TRP A C 1
ATOM 3510 O O . TRP A 1 447 ? -12.216 6.897 -4.007 1.00 22.28 447 TRP A O 1
ATOM 3520 N N . CYS A 1 448 ? -11.034 5.773 -5.558 1.00 24.12 448 CYS A N 1
ATOM 3521 C CA . CYS A 1 448 ? -9.747 5.798 -4.868 1.00 24.12 448 CYS A CA 1
ATOM 3522 C C . CYS A 1 448 ? -8.995 7.036 -5.370 1.00 24.12 448 CYS A C 1
ATOM 3524 O O . CYS A 1 448 ? -8.816 7.197 -6.577 1.00 24.12 448 CYS A O 1
ATOM 3526 N N . LEU A 1 449 ? -8.629 7.916 -4.440 1.00 30.36 449 LEU A N 1
ATOM 3527 C CA . LEU A 1 449 ? -7.690 9.020 -4.644 1.00 30.36 449 LEU A CA 1
ATOM 3528 C C . LEU A 1 449 ? -6.278 8.567 -4.280 1.00 30.36 449 LEU A C 1
ATOM 3530 O O . LEU A 1 449 ? -6.168 7.788 -3.304 1.00 30.36 449 LEU A O 1
#

InterPro domains:
  IPR001117 Multicopper oxidase, second cupredoxin domain [PF00394] (9-149)
  IPR008972 Cupredoxin [G3DSA:2.60.40.420] (3-161)
  IPR008972 Cupredoxin [G3DSA:2.60.40.420] (195-392)
  IPR008972 Cupredoxin [SSF49503] (9-187)
  IPR008972 Cupredoxin [SSF49503] (201-388)
  IPR011706 Multicopper oxidase, C-terminal [PF07731] (263-369)
  IPR045087 Multicopper oxidase [PTHR11709] (9-366)

pLDDT: mean 81.7, std 22.83, range [21.06, 98.75]

Sequence (449 aa):
VIGDKLAHEGYNNTPNIMLMNGKVSYLDPKAKSNESFTVQRDFALVHILSKSFMIPGKTYRLRISNVGSEWSFNFRIQNHSMLLVETEGSYTNQITLDSLDVHVGQSYSVLVTADQDSADYYIVATAKMANSTQLKTLEVVSVLHYENSTKPADGPLPNGPDPFDVNFSISQARSIRWNLTTGAARPNPQGSFNVSNVTLSQTFVLQNSVNKKNGMINYAINNVSYATPQTPLKLADYYLNGGAGVYELDKFPANSSLPETVYGTFVVSGEHKGWLEIVFKNELKVMDSWHLDGFGFFVVGYGSGNWTPKSRRTYNLYDPVVRSTVQVYPKGWTAVYVYLDNPGMWNLRSQNLKHWYLGQELYIRVYDSDPNPAKEHPPPKNLLYCGSVQAPPSAPPPSPKPVPAPPAPASPSSAATTTATITTIKRQWFNIIEAIFMLLIIWDGSWCL